Protein AF-0000000084313659 (afdb_homodimer)

Structure (mmCIF, N/CA/C/O backbone):
data_AF-0000000084313659-model_v1
#
loop_
_entity.id
_entity.type
_entity.pdbx_description
1 polymer Methyltransferase
#
loop_
_atom_site.group_PDB
_atom_site.id
_atom_site.type_symbol
_atom_site.label_atom_id
_atom_site.label_alt_id
_atom_site.label_comp_id
_atom_site.label_asym_id
_atom_site.label_entity_id
_atom_site.label_seq_id
_atom_site.pdbx_PDB_ins_code
_atom_site.Cartn_x
_atom_site.Cartn_y
_atom_site.Cartn_z
_atom_site.occupancy
_atom_site.B_iso_or_equiv
_atom_site.auth_seq_id
_atom_site.auth_comp_id
_atom_site.auth_asym_id
_atom_site.auth_atom_id
_atom_site.pdbx_PDB_model_num
ATOM 1 N N . MET A 1 1 ? -8.25 16.969 2.303 1 94.19 1 MET A N 1
ATOM 2 C CA . MET A 1 1 ? -7.969 15.688 2.945 1 94.19 1 MET A CA 1
ATOM 3 C C . MET A 1 1 ? -7.566 15.891 4.402 1 94.19 1 MET A C 1
ATOM 5 O O . MET A 1 1 ? -8.258 15.43 5.312 1 94.19 1 MET A O 1
ATOM 9 N N . VAL A 1 2 ? -6.602 16.672 4.664 1 96.38 2 VAL A N 1
ATOM 10 C CA . VAL A 1 2 ? -6.098 16.891 6.016 1 96.38 2 VAL A CA 1
ATOM 11 C C . VAL A 1 2 ? -7.156 17.594 6.859 1 96.38 2 VAL A C 1
ATOM 13 O O . VAL A 1 2 ? -7.379 17.234 8.016 1 96.38 2 VAL A O 1
ATOM 16 N N . THR A 1 3 ? -7.855 18.547 6.238 1 94.94 3 THR A N 1
ATOM 17 C CA . THR A 1 3 ? -8.914 19.266 6.938 1 94.94 3 THR A CA 1
ATOM 18 C C . THR A 1 3 ? -9.977 18.312 7.449 1 94.94 3 THR A C 1
ATOM 20 O O . THR A 1 3 ? -10.406 18.406 8.602 1 94.94 3 THR A O 1
ATOM 23 N N . ARG A 1 4 ? -10.422 17.391 6.609 1 93.88 4 ARG A N 1
ATOM 24 C CA . ARG A 1 4 ? -11.445 16.422 6.98 1 93.88 4 ARG A CA 1
ATOM 25 C C . ARG A 1 4 ? -10.969 15.523 8.117 1 93.88 4 ARG A C 1
ATOM 27 O O . ARG A 1 4 ? -11.711 15.25 9.062 1 93.88 4 ARG A O 1
ATOM 34 N N . GLN A 1 5 ? -9.75 15.07 7.992 1 95.38 5 GLN A N 1
ATOM 35 C CA . GLN A 1 5 ? -9.172 14.219 9.023 1 95.38 5 GLN A CA 1
ATOM 36 C C . GLN A 1 5 ? -9.047 14.961 10.352 1 95.38 5 GLN A C 1
ATOM 38 O O . GLN A 1 5 ? -9.359 14.406 11.406 1 95.38 5 GLN A O 1
ATOM 43 N N . LEU A 1 6 ? -8.602 16.219 10.234 1 94.44 6 LEU A N 1
ATOM 44 C CA . LEU A 1 6 ? -8.453 17.062 11.422 1 94.44 6 LEU A CA 1
ATOM 45 C C . LEU A 1 6 ? -9.789 17.281 12.109 1 94.44 6 LEU A C 1
ATOM 47 O O . LEU A 1 6 ? -9.883 17.203 13.336 1 94.44 6 LEU A O 1
ATOM 51 N N . ALA A 1 7 ? -10.836 17.5 11.391 1 92.25 7 ALA A N 1
ATOM 52 C CA . ALA A 1 7 ? -12.164 17.797 11.914 1 92.25 7 ALA A CA 1
ATOM 53 C C . ALA A 1 7 ? -12.68 16.641 12.773 1 92.25 7 ALA A C 1
ATOM 55 O O . ALA A 1 7 ? -13.398 16.859 13.75 1 92.25 7 ALA A O 1
ATOM 56 N N . GLU A 1 8 ? -12.305 15.43 12.43 1 92.56 8 GLU A N 1
ATOM 57 C CA . GLU A 1 8 ? -12.758 14.242 13.148 1 92.56 8 GLU A CA 1
ATOM 58 C C . GLU A 1 8 ? -12.086 14.141 14.516 1 92.56 8 GLU A C 1
ATOM 60 O O . GLU A 1 8 ? -12.523 13.367 15.375 1 92.56 8 GLU A O 1
ATOM 65 N N . ASN A 1 9 ? -11.047 14.953 14.727 1 93.06 9 ASN A N 1
ATOM 66 C CA . ASN A 1 9 ? -10.219 14.75 15.906 1 93.06 9 ASN A CA 1
ATOM 67 C C . ASN A 1 9 ? -10.148 16.016 16.766 1 93.06 9 ASN A C 1
ATOM 69 O O . ASN A 1 9 ? -9.43 16.047 17.766 1 93.06 9 ASN A O 1
ATOM 73 N N . LEU A 1 10 ? -10.812 17.047 16.375 1 90.56 10 LEU A N 1
ATOM 74 C CA . LEU A 1 10 ? -10.766 18.328 17.078 1 90.56 10 LEU A CA 1
ATOM 75 C C . LEU A 1 10 ? -11.945 18.484 18.031 1 90.56 10 LEU A C 1
ATOM 77 O O . LEU A 1 10 ? -12.992 17.859 17.828 1 90.56 10 LEU A O 1
ATOM 81 N N . PRO A 1 11 ? -11.719 19.312 18.969 1 82.62 11 PRO A N 1
ATOM 82 C CA . PRO A 1 11 ? -12.852 19.625 19.844 1 82.62 11 PRO A CA 1
ATOM 83 C C . PRO A 1 11 ? -13.992 20.328 19.125 1 82.62 11 PRO A C 1
ATOM 85 O O . PRO A 1 11 ? -13.773 20.984 18.109 1 82.62 11 PRO A O 1
ATOM 88 N N . ALA A 1 12 ? -15.195 20.188 19.688 1 80.75 12 ALA A N 1
ATOM 89 C CA . ALA A 1 12 ? -16.391 20.766 19.094 1 80.75 12 ALA A CA 1
ATOM 90 C C . ALA A 1 12 ? -16.5 22.266 19.391 1 80.75 12 ALA A C 1
ATOM 92 O O . ALA A 1 12 ? -17.188 23 18.703 1 80.75 12 ALA A O 1
ATOM 93 N N . THR A 1 13 ? -15.789 22.656 20.406 1 86.88 13 THR A N 1
ATOM 94 C CA . THR A 1 13 ? -15.891 24.047 20.844 1 86.88 13 THR A CA 1
ATOM 95 C C . THR A 1 13 ? -14.672 24.844 20.375 1 86.88 13 THR A C 1
ATOM 97 O O . THR A 1 13 ? -13.648 24.266 20.016 1 86.88 13 THR A O 1
ATOM 100 N N . ALA A 1 14 ? -14.852 26.125 20.406 1 92.12 14 ALA A N 1
ATOM 101 C CA . ALA A 1 14 ? -13.758 27.016 20.016 1 92.12 14 ALA A CA 1
ATOM 102 C C . ALA A 1 14 ? -12.539 26.812 20.906 1 92.12 14 ALA A C 1
ATOM 104 O O . ALA A 1 14 ? -12.664 26.656 22.125 1 92.12 14 ALA A O 1
ATOM 105 N N . CYS A 1 15 ? -11.414 26.719 20.25 1 95 15 CYS A N 1
ATOM 106 C CA . CYS A 1 15 ? -10.195 26.469 21 1 95 15 CYS A CA 1
ATOM 107 C C . CYS A 1 15 ? -9.039 27.312 20.453 1 95 15 CYS A C 1
ATOM 109 O O . CYS A 1 15 ? -9.211 28.047 19.484 1 95 15 CYS A O 1
ATOM 111 N N . HIS A 1 16 ? -7.906 27.312 21.234 1 97.81 16 HIS A N 1
ATOM 112 C CA . HIS A 1 16 ? -6.672 27.984 20.844 1 97.81 16 HIS A CA 1
ATOM 113 C C . HIS A 1 16 ? -5.793 27.078 20 1 97.81 16 HIS A C 1
ATOM 115 O O . HIS A 1 16 ? -5.363 26.016 20.469 1 97.81 16 HIS A O 1
ATOM 121 N N . VAL A 1 17 ? -5.543 27.531 18.75 1 98.31 17 VAL A N 1
ATOM 122 C CA . VAL A 1 17 ? -4.805 26.734 17.781 1 98.31 17 VAL A CA 1
ATOM 123 C C . VAL A 1 17 ? -3.479 27.406 17.453 1 98.31 17 VAL A C 1
ATOM 125 O O . VAL A 1 17 ? -3.436 28.625 17.219 1 98.31 17 VAL A O 1
ATOM 128 N N . LEU A 1 18 ? -2.465 26.656 17.516 1 98.81 18 LEU A N 1
ATOM 129 C CA . LEU A 1 18 ? -1.169 27.078 17 1 98.81 18 LEU A CA 1
ATOM 130 C C . LEU A 1 18 ? -0.82 26.344 15.719 1 98.81 18 LEU A C 1
ATOM 132 O O . LEU A 1 18 ? -0.772 25.109 15.711 1 98.81 18 LEU A O 1
ATOM 136 N N . ASP A 1 19 ? -0.621 27.016 14.633 1 98.88 19 ASP A N 1
ATOM 137 C CA . ASP A 1 19 ? -0.199 26.453 13.352 1 98.88 19 ASP A CA 1
ATOM 138 C C . ASP A 1 19 ? 1.265 26.781 13.062 1 98.88 19 ASP A C 1
ATOM 140 O O . ASP A 1 19 ? 1.583 27.891 12.625 1 98.88 19 ASP A O 1
ATOM 144 N N . VAL A 1 20 ? 2.117 25.812 13.305 1 98.81 20 VAL A N 1
ATOM 145 C CA . VAL A 1 20 ? 3.559 26 13.18 1 98.81 20 VAL A CA 1
ATOM 146 C C . VAL A 1 20 ? 3.994 25.703 11.742 1 98.81 20 VAL A C 1
ATOM 148 O O . VAL A 1 20 ? 3.795 24.594 11.25 1 98.81 20 VAL A O 1
ATOM 151 N N . GLY A 1 21 ? 4.734 26.625 11.172 1 98.5 21 GLY A N 1
ATOM 152 C CA . GLY A 1 21 ? 4.973 26.5 9.742 1 98.5 21 GLY A CA 1
ATOM 153 C C . GLY A 1 21 ? 3.705 26.562 8.914 1 98.5 21 GLY A C 1
ATOM 154 O O . GLY A 1 21 ? 3.449 25.672 8.086 1 98.5 21 GLY A O 1
ATOM 155 N N . SER A 1 22 ? 2.965 27.625 9.039 1 98.62 22 SER A N 1
ATOM 156 C CA . SER A 1 22 ? 1.594 27.703 8.547 1 98.62 22 SER A CA 1
ATOM 157 C C . SER A 1 22 ? 1.561 27.875 7.031 1 98.62 22 SER A C 1
ATOM 159 O O . SER A 1 22 ? 0.517 27.688 6.406 1 98.62 22 SER A O 1
ATOM 161 N N . GLY A 1 23 ? 2.701 28.297 6.418 1 97.44 23 GLY A N 1
ATOM 162 C CA . GLY A 1 23 ? 2.693 28.594 4.996 1 97.44 23 GLY A CA 1
ATOM 163 C C . GLY A 1 23 ? 1.648 29.625 4.617 1 97.44 23 GLY A C 1
ATOM 164 O O . GLY A 1 23 ? 1.527 30.672 5.266 1 97.44 23 GLY A O 1
ATOM 165 N N . GLN A 1 24 ? 0.962 29.359 3.545 1 96.44 24 GLN A N 1
ATOM 166 C CA . GLN A 1 24 ? -0.059 30.297 3.092 1 96.44 24 GLN A CA 1
ATOM 167 C C . GLN A 1 24 ? -1.321 30.188 3.943 1 96.44 24 GLN A C 1
ATOM 169 O O . GLN A 1 24 ? -2.32 30.844 3.666 1 96.44 24 GLN A O 1
ATOM 174 N N . GLY A 1 25 ? -1.332 29.359 4.895 1 97.94 25 GLY A N 1
ATOM 175 C CA . GLY A 1 25 ? -2.312 29.391 5.969 1 97.94 25 GLY A CA 1
ATOM 176 C C . GLY A 1 25 ? -3.564 28.594 5.648 1 97.94 25 GLY A C 1
ATOM 177 O O . GLY A 1 25 ? -4.656 28.922 6.121 1 97.94 25 GLY A O 1
ATOM 178 N N . THR A 1 26 ? -3.473 27.5 4.859 1 96.31 26 THR A N 1
ATOM 179 C CA . THR A 1 26 ? -4.637 26.703 4.465 1 96.31 26 THR A CA 1
ATOM 180 C C . THR A 1 26 ? -5.383 26.203 5.695 1 96.31 26 THR A C 1
ATOM 182 O O . THR A 1 26 ? -6.578 26.469 5.855 1 96.31 26 THR A O 1
ATOM 185 N N . GLN A 1 27 ? -4.715 25.578 6.574 1 97.69 27 GLN A N 1
ATOM 186 C CA . GLN A 1 27 ? -5.387 25.016 7.746 1 97.69 27 GLN A CA 1
ATOM 187 C C . GLN A 1 27 ? -5.703 26.109 8.766 1 97.69 27 GLN A C 1
ATOM 189 O O . GLN A 1 27 ? -6.762 26.094 9.398 1 97.69 27 GLN A O 1
ATOM 194 N N . ALA A 1 28 ? -4.781 27.078 8.914 1 98.44 28 ALA A N 1
ATOM 195 C CA . ALA A 1 28 ? -5.012 28.188 9.828 1 98.44 28 ALA A CA 1
ATOM 196 C C . ALA A 1 28 ? -6.316 28.906 9.508 1 98.44 28 ALA A C 1
ATOM 198 O O . ALA A 1 28 ? -7.148 29.125 10.391 1 98.44 28 ALA A O 1
ATOM 199 N N . LEU A 1 29 ? -6.539 29.219 8.25 1 98.38 29 LEU A N 1
ATOM 200 C CA . LEU A 1 29 ? -7.723 29.969 7.828 1 98.38 29 LEU A CA 1
ATOM 201 C C . LEU A 1 29 ? -8.984 29.125 7.98 1 98.38 29 LEU A C 1
ATOM 203 O O . LEU A 1 29 ? -10.031 29.625 8.383 1 98.38 29 LEU A O 1
ATOM 207 N N . ARG A 1 30 ? -8.859 27.875 7.695 1 96.69 30 ARG A N 1
ATOM 208 C CA . ARG A 1 30 ? -10.016 26.984 7.836 1 96.69 30 ARG A CA 1
ATOM 209 C C . ARG A 1 30 ? -10.414 26.844 9.305 1 96.69 30 ARG A C 1
ATOM 211 O O . ARG A 1 30 ? -11.609 26.844 9.625 1 96.69 30 ARG A O 1
ATOM 218 N N . MET A 1 31 ? -9.43 26.734 10.172 1 96.31 31 MET A N 1
ATOM 219 C CA . MET A 1 31 ? -9.711 26.656 11.602 1 96.31 31 MET A CA 1
ATOM 220 C C . MET A 1 31 ? -10.352 27.938 12.109 1 96.31 31 MET A C 1
ATOM 222 O O . MET A 1 31 ? -11.305 27.906 12.891 1 96.31 31 MET A O 1
ATOM 226 N N . ALA A 1 32 ? -9.844 29.031 11.648 1 97.69 32 ALA A N 1
ATOM 227 C CA . ALA A 1 32 ? -10.398 30.312 12.055 1 97.69 32 ALA A CA 1
ATOM 228 C C . ALA A 1 32 ? -11.844 30.469 11.578 1 97.69 32 ALA A C 1
ATOM 230 O O . ALA A 1 32 ? -12.688 30.984 12.297 1 97.69 32 ALA A O 1
ATOM 231 N N . ALA A 1 33 ? -12.102 30 10.391 1 95.69 33 ALA A N 1
ATOM 232 C CA . ALA A 1 33 ? -13.445 30.078 9.82 1 95.69 33 ALA A CA 1
ATOM 233 C C . ALA A 1 33 ? -14.438 29.25 10.633 1 95.69 33 ALA A C 1
ATOM 235 O O . ALA A 1 33 ? -15.641 29.516 10.617 1 95.69 33 ALA A O 1
ATOM 236 N N . ARG A 1 34 ? -13.922 28.297 11.352 1 93.75 34 ARG A N 1
ATOM 237 C CA . ARG A 1 34 ? -14.766 27.453 12.188 1 93.75 34 ARG A CA 1
ATOM 238 C C . ARG A 1 34 ? -14.938 28.062 13.578 1 93.75 34 ARG A C 1
ATOM 240 O O . ARG A 1 34 ? -15.547 27.438 14.453 1 93.75 34 ARG A O 1
ATOM 247 N N . GLY A 1 35 ? -14.305 29.188 13.805 1 94.62 35 GLY A N 1
ATOM 248 C CA . GLY A 1 35 ? -14.531 29.906 15.047 1 94.62 35 GLY A CA 1
ATOM 249 C C . GLY A 1 35 ? -13.398 29.75 16.047 1 94.62 35 GLY A C 1
ATOM 250 O O . GLY A 1 35 ? -13.477 30.266 17.156 1 94.62 35 GLY A O 1
ATOM 251 N N . HIS A 1 36 ? -12.32 29.094 15.688 1 97 36 HIS A N 1
ATOM 252 C CA . HIS A 1 36 ? -11.172 28.922 16.578 1 97 36 HIS A CA 1
ATOM 253 C C . HIS A 1 36 ? -10.297 30.172 16.609 1 97 36 HIS A C 1
ATOM 255 O O . HIS A 1 36 ? -10.344 30.984 15.68 1 97 36 HIS A O 1
ATOM 261 N N . GLN A 1 37 ? -9.633 30.375 17.719 1 98.12 37 GLN A N 1
ATOM 262 C CA . GLN A 1 37 ? -8.57 31.375 17.797 1 98.12 37 GLN A CA 1
ATOM 263 C C . GLN A 1 37 ? -7.242 30.797 17.328 1 98.12 37 GLN A C 1
ATOM 265 O O . GLN A 1 37 ? -6.719 29.859 17.922 1 98.12 37 GLN A O 1
ATOM 270 N N . VAL A 1 38 ? -6.688 31.422 16.25 1 98.69 38 VAL A N 1
ATOM 271 C CA . VAL A 1 38 ? -5.551 30.781 15.594 1 98.69 38 VAL A CA 1
ATOM 272 C C . VAL A 1 38 ? -4.324 31.688 15.68 1 98.69 38 VAL A C 1
ATOM 274 O O . VAL A 1 38 ? -4.418 32.906 15.422 1 98.69 38 VAL A O 1
ATOM 277 N N . THR A 1 39 ? -3.26 31.188 16.156 1 98.88 39 THR A N 1
ATOM 278 C CA . THR A 1 39 ? -1.935 31.766 15.969 1 98.88 39 THR A CA 1
ATOM 279 C C . THR A 1 39 ? -1.17 31.031 14.875 1 98.88 39 THR A C 1
ATOM 281 O O . THR A 1 39 ? -0.947 29.828 14.977 1 98.88 39 THR A O 1
ATOM 284 N N . ALA A 1 40 ? -0.798 31.734 13.836 1 98.88 40 ALA A N 1
ATOM 285 C CA . ALA A 1 40 ? -0.06 31.156 12.719 1 98.88 40 ALA A CA 1
ATOM 286 C C . ALA A 1 40 ? 1.388 31.641 12.703 1 98.88 40 ALA A C 1
ATOM 288 O O . ALA A 1 40 ? 1.646 32.844 12.688 1 98.88 40 ALA A O 1
ATOM 289 N N . LEU A 1 41 ? 2.271 30.703 12.719 1 98.81 41 LEU A N 1
ATOM 290 C CA . LEU A 1 41 ? 3.693 31.031 12.766 1 98.81 41 LEU A CA 1
ATOM 291 C C . LEU A 1 41 ? 4.414 30.516 11.531 1 98.81 41 LEU A C 1
ATOM 293 O O . LEU A 1 41 ? 4.266 29.344 11.156 1 98.81 41 LEU A O 1
ATOM 297 N N . ASP A 1 42 ? 5.168 31.359 10.867 1 98.69 42 ASP A N 1
ATOM 298 C CA . ASP A 1 42 ? 6.023 30.984 9.742 1 98.69 42 ASP A CA 1
ATOM 299 C C . ASP A 1 42 ? 7.246 31.891 9.656 1 98.69 42 ASP A C 1
ATOM 301 O O . ASP A 1 42 ? 7.191 33.062 10.062 1 98.69 42 ASP A O 1
ATOM 305 N N . ALA A 1 43 ? 8.266 31.344 9.109 1 98.25 43 ALA A N 1
ATOM 306 C CA . ALA A 1 43 ? 9.484 32.156 8.953 1 98.25 43 ALA A CA 1
ATOM 307 C C . ALA A 1 43 ? 9.375 33.094 7.77 1 98.25 43 ALA A C 1
ATOM 309 O O . ALA A 1 43 ? 10.062 34.125 7.715 1 98.25 43 ALA A O 1
ATOM 310 N N . SER A 1 44 ? 8.57 32.75 6.816 1 98.06 44 SER A N 1
ATOM 311 C CA . SER A 1 44 ? 8.469 33.531 5.574 1 98.06 44 SER A CA 1
ATOM 312 C C . SER A 1 44 ? 7.453 34.656 5.699 1 98.06 44 SER A C 1
ATOM 314 O O . SER A 1 44 ? 6.254 34.406 5.824 1 98.06 44 SER A O 1
ATOM 316 N N . ARG A 1 45 ? 7.922 35.875 5.539 1 98.12 45 ARG A N 1
ATOM 317 C CA . ARG A 1 45 ? 7.016 37.031 5.527 1 98.12 45 ARG A CA 1
ATOM 318 C C . ARG A 1 45 ? 6.078 36.969 4.328 1 98.12 45 ARG A C 1
ATOM 320 O O . ARG A 1 45 ? 4.895 37.312 4.441 1 98.12 45 ARG A O 1
ATOM 327 N N . GLU A 1 46 ? 6.625 36.531 3.252 1 98.31 46 GLU A N 1
ATOM 328 C CA . GLU A 1 46 ? 5.824 36.438 2.035 1 98.31 46 GLU A CA 1
ATOM 329 C C . GLU A 1 46 ? 4.629 35.5 2.236 1 98.31 46 GLU A C 1
ATOM 331 O O . GLU A 1 46 ? 3.508 35.812 1.848 1 98.31 46 GLU A O 1
ATOM 336 N N . LEU A 1 47 ? 4.855 34.344 2.82 1 98.25 47 LEU A N 1
ATOM 337 C CA . LEU A 1 47 ? 3.783 33.406 3.049 1 98.25 47 LEU A CA 1
ATOM 338 C C . LEU A 1 47 ? 2.781 33.938 4.066 1 98.25 47 LEU A C 1
ATOM 340 O O . LEU A 1 47 ? 1.569 33.781 3.889 1 98.25 47 LEU A O 1
ATOM 344 N N . LEU A 1 48 ? 3.273 34.594 5.082 1 98.69 48 LEU A N 1
ATOM 345 C CA . LEU A 1 48 ? 2.375 35.188 6.074 1 98.69 48 LEU A CA 1
ATOM 346 C C . LEU A 1 48 ? 1.515 36.25 5.449 1 98.69 48 LEU A C 1
ATOM 348 O O . LEU A 1 48 ? 0.345 36.406 5.809 1 98.69 48 LEU A O 1
ATOM 352 N N . ASP A 1 49 ? 2.104 37.031 4.496 1 98.69 49 ASP A N 1
ATOM 353 C CA . ASP A 1 49 ? 1.328 38.031 3.793 1 98.69 49 ASP A CA 1
ATOM 354 C C . ASP A 1 49 ? 0.165 37.406 3.027 1 98.69 49 ASP A C 1
ATOM 356 O O . ASP A 1 49 ? -0.948 37.938 3.035 1 98.69 49 ASP A O 1
ATOM 360 N N . LEU A 1 50 ? 0.465 36.344 2.361 1 98.44 50 LEU A N 1
ATOM 361 C CA . LEU A 1 50 ? -0.581 35.625 1.645 1 98.44 50 LEU A CA 1
ATOM 362 C C . LEU A 1 50 ? -1.659 35.125 2.605 1 98.44 50 LEU A C 1
ATOM 364 O O . LEU A 1 50 ? -2.852 35.25 2.314 1 98.44 50 LEU A O 1
ATOM 368 N N . LEU A 1 51 ? -1.233 34.562 3.711 1 98.62 51 LEU A N 1
ATOM 369 C CA . LEU A 1 51 ? -2.17 34.125 4.73 1 98.62 51 LEU A CA 1
ATOM 370 C C . LEU A 1 51 ? -3.045 35.281 5.223 1 98.62 51 LEU A C 1
ATOM 372 O O . LEU A 1 51 ? -4.27 35.125 5.289 1 98.62 51 LEU A O 1
ATOM 376 N N . GLU A 1 52 ? -2.477 36.375 5.543 1 98.69 52 GLU A N 1
ATOM 377 C CA . GLU A 1 52 ? -3.189 37.531 6.086 1 98.69 52 GLU A CA 1
ATOM 378 C C . GLU A 1 52 ? -4.203 38.094 5.082 1 98.69 52 GLU A C 1
ATOM 380 O O . GLU A 1 52 ? -5.273 38.562 5.469 1 98.69 52 GLU A O 1
ATOM 385 N N . ALA A 1 53 ? -3.848 37.969 3.82 1 98.5 53 ALA A N 1
ATOM 386 C CA . ALA A 1 53 ? -4.75 38.438 2.766 1 98.5 53 ALA A CA 1
ATOM 387 C C . ALA A 1 53 ? -6.016 37.562 2.723 1 98.5 53 ALA A C 1
ATOM 389 O O . ALA A 1 53 ? -7.039 38 2.182 1 98.5 53 ALA A O 1
ATOM 390 N N . GLY A 1 54 ? -5.945 36.406 3.26 1 98.38 54 GLY A N 1
ATOM 391 C CA . GLY A 1 54 ? -7.078 35.5 3.232 1 98.38 54 GLY A CA 1
ATOM 392 C C . GLY A 1 54 ? -7.969 35.594 4.457 1 98.38 54 GLY A C 1
ATOM 393 O O . GLY A 1 54 ? -9.016 34.969 4.531 1 98.38 54 GLY A O 1
ATOM 394 N N . ILE A 1 55 ? -7.586 36.469 5.395 1 98.5 55 ILE A N 1
ATOM 395 C CA . ILE A 1 55 ? -8.359 36.594 6.621 1 98.5 55 ILE A CA 1
ATOM 396 C C . ILE A 1 55 ? -9.648 37.375 6.328 1 98.5 55 ILE A C 1
ATOM 398 O O . ILE A 1 55 ? -9.609 38.469 5.75 1 98.5 55 ILE A O 1
ATOM 402 N N . GLN A 1 56 ? -10.703 36.812 6.707 1 98.19 56 GLN A N 1
ATOM 403 C CA . GLN A 1 56 ? -12.008 37.438 6.531 1 98.19 56 GLN A CA 1
ATOM 404 C C . GLN A 1 56 ? -12.516 38.031 7.84 1 98.19 56 GLN A C 1
ATOM 406 O O . GLN A 1 56 ? -12.031 37.688 8.914 1 98.19 56 GLN A O 1
ATOM 411 N N . PRO A 1 57 ? -13.539 38.906 7.707 1 97.5 57 PRO A N 1
ATOM 412 C CA . PRO A 1 57 ? -14.117 39.5 8.93 1 97.5 57 PRO A CA 1
ATOM 413 C C . PRO A 1 57 ? -14.664 38.406 9.875 1 97.5 57 PRO A C 1
ATOM 415 O O . PRO A 1 57 ? -15.297 37.469 9.422 1 97.5 57 PRO A O 1
ATOM 418 N N . GLY A 1 58 ? -14.344 38.594 11.078 1 97.31 58 GLY A N 1
ATOM 419 C CA . GLY A 1 58 ? -14.844 37.688 12.078 1 97.31 58 GLY A CA 1
ATOM 420 C C . GLY A 1 58 ? -13.836 36.594 12.461 1 97.31 58 GLY A C 1
ATOM 421 O O . GLY A 1 58 ? -13.953 35.969 13.523 1 97.31 58 GLY A O 1
ATOM 422 N N . MET A 1 59 ? -12.891 36.344 11.578 1 97.88 59 MET A N 1
ATOM 423 C CA . MET A 1 59 ? -11.852 35.375 11.875 1 97.88 59 MET A CA 1
ATOM 424 C C . MET A 1 59 ? -10.859 35.906 12.898 1 97.88 59 MET A C 1
ATOM 426 O O . MET A 1 59 ? -10.484 37.094 12.836 1 97.88 59 MET A O 1
ATOM 430 N N . ARG A 1 60 ? -10.516 35.125 13.844 1 98.19 60 ARG A N 1
ATOM 431 C CA . ARG A 1 60 ? -9.516 35.469 14.844 1 98.19 60 ARG A CA 1
ATOM 432 C C . ARG A 1 60 ? -8.18 34.812 14.539 1 98.19 60 ARG A C 1
ATOM 434 O O . ARG A 1 60 ? -7.934 33.656 14.945 1 98.19 60 ARG A O 1
ATOM 441 N N . VAL A 1 61 ? -7.32 35.5 13.867 1 98.69 61 VAL A N 1
ATOM 442 C CA . VAL A 1 61 ? -6.02 35 13.461 1 98.69 61 VAL A CA 1
ATOM 443 C C . VAL A 1 61 ? -4.922 36 13.828 1 98.69 61 VAL A C 1
ATOM 445 O O . VAL A 1 61 ? -5.039 37.188 13.539 1 98.69 61 VAL A O 1
ATOM 448 N N . ARG A 1 62 ? -3.971 35.531 14.5 1 98.44 62 ARG A N 1
ATOM 449 C CA . ARG A 1 62 ? -2.729 36.25 14.75 1 98.44 62 ARG A CA 1
ATOM 450 C C . ARG A 1 62 ? -1.56 35.625 14.016 1 98.44 62 ARG A C 1
ATOM 452 O O . ARG A 1 62 ? -1.395 34.406 14.062 1 98.44 62 ARG A O 1
ATOM 459 N N . THR A 1 63 ? -0.762 36.438 13.297 1 98.69 63 THR A N 1
ATOM 460 C CA . THR A 1 63 ? 0.406 35.906 12.609 1 98.69 63 THR A CA 1
ATOM 461 C C . THR A 1 63 ? 1.689 36.281 13.352 1 98.69 63 THR A C 1
ATOM 463 O O . THR A 1 63 ? 1.794 37.375 13.898 1 98.69 63 THR A O 1
ATOM 466 N N . VAL A 1 64 ? 2.602 35.375 13.375 1 98.75 64 VAL A N 1
ATOM 467 C CA . VAL A 1 64 ? 3.91 35.562 13.984 1 98.75 64 VAL A CA 1
ATOM 468 C C . VAL A 1 64 ? 5.008 35.125 13.023 1 98.75 64 VAL A C 1
ATOM 470 O O . VAL A 1 64 ? 5.016 34 12.562 1 98.75 64 VAL A O 1
ATOM 473 N N . GLN A 1 65 ? 5.914 36.031 12.672 1 98.75 65 GLN A N 1
ATOM 474 C CA . GLN A 1 65 ? 7.059 35.656 11.844 1 98.75 65 GLN A CA 1
ATOM 475 C C . GLN A 1 65 ? 8.219 35.188 12.703 1 98.75 65 GLN A C 1
ATOM 477 O O . GLN A 1 65 ? 8.844 35.969 13.414 1 98.75 65 GLN A O 1
ATOM 482 N N . ALA A 1 66 ? 8.523 33.938 12.633 1 98.56 66 ALA A N 1
ATOM 483 C CA . ALA A 1 66 ? 9.625 33.344 13.398 1 98.56 66 ALA A CA 1
ATOM 484 C C . ALA A 1 66 ? 9.953 31.938 12.898 1 98.56 66 ALA A C 1
ATOM 486 O O . ALA A 1 66 ? 9.156 31.328 12.18 1 98.56 66 ALA A O 1
ATOM 487 N N . GLN A 1 67 ? 11.188 31.484 13.234 1 97.81 67 GLN A N 1
ATOM 488 C CA . GLN A 1 67 ? 11.547 30.094 13.016 1 97.81 67 GLN A CA 1
ATOM 489 C C . GLN A 1 67 ? 10.82 29.172 13.992 1 97.81 67 GLN A C 1
ATOM 491 O O . GLN A 1 67 ? 10.648 29.516 15.164 1 97.81 67 GLN A O 1
ATOM 496 N N . ALA A 1 68 ? 10.422 28.016 13.547 1 97.56 68 ALA A N 1
ATOM 497 C CA . ALA A 1 68 ? 9.664 27.062 14.336 1 97.56 68 ALA A CA 1
ATOM 498 C C . ALA A 1 68 ? 10.422 26.656 15.594 1 97.56 68 ALA A C 1
ATOM 500 O O . ALA A 1 68 ? 9.82 26.359 16.625 1 97.56 68 ALA A O 1
ATOM 501 N N . GLU A 1 69 ? 11.695 26.688 15.57 1 95.44 69 GLU A N 1
ATOM 502 C CA . GLU A 1 69 ? 12.539 26.281 16.688 1 95.44 69 GLU A CA 1
ATOM 503 C C . GLU A 1 69 ? 12.414 27.25 17.859 1 95.44 69 GLU A C 1
ATOM 505 O O . GLU A 1 69 ? 12.828 26.953 18.969 1 95.44 69 GLU A O 1
ATOM 510 N N . ARG A 1 70 ? 11.844 28.406 17.656 1 97 70 ARG A N 1
ATOM 511 C CA . ARG A 1 70 ? 11.805 29.453 18.672 1 97 70 ARG A CA 1
ATOM 512 C C . ARG A 1 70 ? 10.5 29.406 19.469 1 97 70 ARG A C 1
ATOM 514 O O . ARG A 1 70 ? 10.164 30.344 20.172 1 97 70 ARG A O 1
ATOM 521 N N . LEU A 1 71 ? 9.758 28.406 19.328 1 97.81 71 LEU A N 1
ATOM 522 C CA . LEU A 1 71 ? 8.445 28.281 19.969 1 97.81 71 LEU A CA 1
ATOM 523 C C . LEU A 1 71 ? 8.547 28.578 21.469 1 97.81 71 LEU A C 1
ATOM 525 O O . LEU A 1 71 ? 7.754 29.359 22 1 97.81 71 LEU A O 1
ATOM 529 N N . GLY A 1 72 ? 9.508 28.031 22.125 1 95.94 72 GLY A N 1
ATOM 530 C CA . GLY A 1 72 ? 9.648 28.172 23.562 1 95.94 72 GLY A CA 1
ATOM 531 C C . GLY A 1 72 ? 9.93 29.594 24 1 95.94 72 GLY A C 1
ATOM 532 O O . GLY A 1 72 ? 9.641 29.969 25.141 1 95.94 72 GLY A O 1
ATOM 533 N N . GLU A 1 73 ? 10.461 30.375 23.141 1 97.12 73 GLU A N 1
ATOM 534 C CA . GLU A 1 73 ? 10.75 31.781 23.422 1 97.12 73 GLU A CA 1
ATOM 535 C C . GLU A 1 73 ? 9.523 32.656 23.172 1 97.12 73 GLU A C 1
ATOM 537 O O . GLU A 1 73 ? 9.406 33.75 23.75 1 97.12 73 GLU A O 1
ATOM 542 N N . LEU A 1 74 ? 8.68 32.156 22.359 1 97.62 74 LEU A N 1
ATOM 543 C CA . LEU A 1 74 ? 7.621 33.031 21.828 1 97.62 74 LEU A CA 1
ATOM 544 C C . LEU A 1 74 ? 6.328 32.844 22.625 1 97.62 74 LEU A C 1
ATOM 546 O O . LEU A 1 74 ? 5.496 33.75 22.688 1 97.62 74 LEU A O 1
ATOM 550 N N . PHE A 1 75 ? 6.156 31.625 23.156 1 97.88 75 PHE A N 1
ATOM 551 C CA . PHE A 1 75 ? 4.875 31.328 23.781 1 97.88 75 PHE A CA 1
ATOM 552 C C . PHE A 1 75 ? 5.074 30.656 25.141 1 97.88 75 PHE A C 1
ATOM 554 O O . PHE A 1 75 ? 6.094 30 25.375 1 97.88 75 PHE A O 1
ATOM 561 N N . GLU A 1 76 ? 4.07 30.797 25.984 1 96.44 76 GLU A N 1
ATOM 562 C CA . GLU A 1 76 ? 4.051 30.047 27.234 1 96.44 76 GLU A CA 1
ATOM 563 C C . GLU A 1 76 ? 3.775 28.578 27.016 1 96.44 76 GLU A C 1
ATOM 565 O O . GLU A 1 76 ? 2.955 28.219 26.156 1 96.44 76 GLU A O 1
ATOM 570 N N . PRO A 1 77 ? 4.43 27.719 27.828 1 96.94 77 PRO A N 1
ATOM 571 C CA . PRO A 1 77 ? 4.141 26.281 27.703 1 96.94 77 PRO A CA 1
ATOM 572 C C . PRO A 1 77 ? 2.67 25.953 27.969 1 96.94 77 PRO A C 1
ATOM 574 O O . PRO A 1 77 ? 2.035 26.578 28.812 1 96.94 77 PRO A O 1
ATOM 577 N N . GLY A 1 78 ? 2.148 25.016 27.281 1 96.94 78 GLY A N 1
ATOM 578 C CA . GLY A 1 78 ? 0.807 24.516 27.516 1 96.94 78 GLY A CA 1
ATOM 579 C C . GLY A 1 78 ? -0.281 25.5 27.141 1 96.94 78 GLY A C 1
ATOM 580 O O . GLY A 1 78 ? -1.354 25.516 27.734 1 96.94 78 GLY A O 1
ATOM 581 N N . GLY A 1 79 ? -0.013 26.297 26.203 1 96.5 79 GLY A N 1
ATOM 582 C CA . GLY A 1 79 ? -0.915 27.391 25.922 1 96.5 79 GLY A CA 1
ATOM 583 C C . GLY A 1 79 ? -1.901 27.094 24.812 1 96.5 79 GLY A C 1
ATOM 584 O O . GLY A 1 79 ? -2.789 27.906 24.531 1 96.5 79 GLY A O 1
ATOM 585 N N . PHE A 1 80 ? -1.811 26 24.188 1 98 80 PHE A N 1
ATOM 586 C CA . PHE A 1 80 ? -2.621 25.766 23 1 98 80 PHE A CA 1
ATOM 587 C C . PHE A 1 80 ? -3.361 24.438 23.109 1 98 80 PHE A C 1
ATOM 589 O O . PHE A 1 80 ? -2.785 23.438 23.516 1 98 80 PHE A O 1
ATOM 596 N N . ASP A 1 81 ? -4.637 24.406 22.719 1 97.56 81 ASP A N 1
ATOM 597 C CA . ASP A 1 81 ? -5.469 23.203 22.703 1 97.56 81 ASP A CA 1
ATOM 598 C C . ASP A 1 81 ? -5.125 22.312 21.516 1 97.56 81 ASP A C 1
ATOM 600 O O . ASP A 1 81 ? -5.281 21.094 21.578 1 97.56 81 ASP A O 1
ATOM 604 N N . VAL A 1 82 ? -4.746 22.969 20.438 1 98.06 82 VAL A N 1
ATOM 605 C CA . VAL A 1 82 ? -4.383 22.266 19.203 1 98.06 82 VAL A CA 1
ATOM 606 C C . VAL A 1 82 ? -3.102 22.875 18.625 1 98.06 82 VAL A C 1
ATOM 608 O O . VAL A 1 82 ? -2.979 24.094 18.516 1 98.06 82 VAL A O 1
ATOM 611 N N . VAL A 1 83 ? -2.203 22.031 18.312 1 98.62 83 VAL A N 1
ATOM 612 C CA . VAL A 1 83 ? -0.984 22.422 17.625 1 98.62 83 VAL A CA 1
ATOM 613 C C . VAL A 1 83 ? -0.879 21.688 16.297 1 98.62 83 VAL A C 1
ATOM 615 O O . VAL A 1 83 ? -1.011 20.469 16.234 1 98.62 83 VAL A O 1
ATOM 618 N N . LEU A 1 84 ? -0.754 22.438 15.227 1 98.69 84 LEU A N 1
ATOM 619 C CA . LEU A 1 84 ? -0.559 21.891 13.883 1 98.69 84 LEU A CA 1
ATOM 620 C C . LEU A 1 84 ? 0.89 22.062 13.438 1 98.69 84 LEU A C 1
ATOM 622 O O . LEU A 1 84 ? 1.508 23.094 13.695 1 98.69 84 LEU A O 1
ATOM 626 N N . CYS A 1 85 ? 1.431 21.125 12.844 1 98.81 85 CYS A N 1
ATOM 627 C CA . CYS A 1 85 ? 2.73 21.156 12.18 1 98.81 85 CYS A CA 1
ATOM 628 C C . CYS A 1 85 ? 2.719 20.297 10.93 1 98.81 85 CYS A C 1
ATOM 630 O O . CYS A 1 85 ? 3.014 19.094 10.984 1 98.81 85 CYS A O 1
ATOM 632 N N . HIS A 1 86 ? 2.4 20.891 9.859 1 98.44 86 HIS A N 1
ATOM 633 C CA . HIS A 1 86 ? 2.139 20.172 8.617 1 98.44 86 HIS A CA 1
ATOM 634 C C . HIS A 1 86 ? 3.172 20.516 7.551 1 98.44 86 HIS A C 1
ATOM 636 O O . HIS A 1 86 ? 3.229 21.656 7.082 1 98.44 86 HIS A O 1
ATOM 642 N N . GLY A 1 87 ? 3.924 19.516 7.145 1 96.62 87 GLY A N 1
ATOM 643 C CA . GLY A 1 87 ? 4.895 19.719 6.082 1 96.62 87 GLY A CA 1
ATOM 644 C C . GLY A 1 87 ? 6.07 20.578 6.504 1 96.62 87 GLY A C 1
ATOM 645 O O . GLY A 1 87 ? 6.586 21.359 5.711 1 96.62 87 GLY A O 1
ATOM 646 N N . VAL A 1 88 ? 6.488 20.484 7.727 1 96.81 88 VAL A N 1
ATOM 647 C CA . VAL A 1 88 ? 7.531 21.328 8.289 1 96.81 88 VAL A CA 1
ATOM 648 C C . VAL A 1 88 ? 8.68 20.469 8.805 1 96.81 88 VAL A C 1
ATOM 650 O O . VAL A 1 88 ? 9.852 20.75 8.516 1 96.81 88 VAL A O 1
ATOM 653 N N . LEU A 1 89 ? 8.352 19.406 9.5 1 96.56 89 LEU A N 1
ATOM 654 C CA . LEU A 1 89 ? 9.312 18.547 10.18 1 96.56 89 LEU A CA 1
ATOM 655 C C . LEU A 1 89 ? 10.375 18.047 9.203 1 96.56 89 LEU A C 1
ATOM 657 O O . LEU A 1 89 ? 11.531 17.859 9.578 1 96.56 89 LEU A O 1
ATOM 661 N N . MET A 1 90 ? 10.031 17.875 7.953 1 95.25 90 MET A N 1
ATOM 662 C CA . MET A 1 90 ? 10.852 17.25 6.918 1 95.25 90 MET A CA 1
ATOM 663 C C . MET A 1 90 ? 12.07 18.109 6.594 1 95.25 90 MET A C 1
ATOM 665 O O . MET A 1 90 ? 13.016 17.625 5.969 1 95.25 90 MET A O 1
ATOM 669 N N . TYR A 1 91 ? 12.117 19.297 7.055 1 94.69 91 TYR A N 1
ATOM 670 C CA . TYR A 1 91 ? 13.219 20.188 6.727 1 94.69 91 TYR A CA 1
ATOM 671 C C . TYR A 1 91 ? 14.227 20.25 7.867 1 94.69 91 TYR A C 1
ATOM 673 O O . TYR A 1 91 ? 15.195 21.016 7.801 1 94.69 91 TYR A O 1
ATOM 681 N N . PHE A 1 92 ? 14.039 19.453 8.852 1 94.31 92 PHE A N 1
ATOM 682 C CA . PHE A 1 92 ? 14.961 19.391 9.984 1 94.31 92 PHE A CA 1
ATOM 683 C C . PHE A 1 92 ? 15.742 18.094 9.969 1 94.31 92 PHE A C 1
ATOM 685 O O . PHE A 1 92 ? 15.156 17 9.969 1 94.31 92 PHE A O 1
ATOM 692 N N . ASP A 1 93 ? 17.031 18.203 10 1 92.38 93 ASP A N 1
ATOM 693 C CA . ASP A 1 93 ? 17.875 17 10.031 1 92.38 93 ASP A CA 1
ATOM 694 C C . ASP A 1 93 ? 17.562 16.141 11.258 1 92.38 93 ASP A C 1
ATOM 696 O O . ASP A 1 93 ? 17.406 14.93 11.156 1 92.38 93 ASP A O 1
ATOM 700 N N . ASP A 1 94 ? 17.594 16.75 12.312 1 95.31 94 ASP A N 1
ATOM 701 C CA . ASP A 1 94 ? 17.109 16.141 13.555 1 95.31 94 ASP A CA 1
ATOM 702 C C . ASP A 1 94 ? 15.781 16.766 13.984 1 95.31 94 ASP A C 1
ATOM 704 O O . ASP A 1 94 ? 15.734 17.922 14.398 1 95.31 94 ASP A O 1
ATOM 708 N N . PRO A 1 95 ? 14.727 15.922 13.938 1 96.31 95 PRO A N 1
ATOM 709 C CA . PRO A 1 95 ? 13.398 16.484 14.227 1 96.31 95 PRO A CA 1
ATOM 710 C C . PRO A 1 95 ? 13.133 16.625 15.727 1 96.31 95 PRO A C 1
ATOM 712 O O . PRO A 1 95 ? 12.172 17.281 16.125 1 96.31 95 PRO A O 1
ATOM 715 N N . ASP A 1 96 ? 13.93 16.109 16.609 1 97.69 96 ASP A N 1
ATOM 716 C CA . ASP A 1 96 ? 13.602 15.945 18.031 1 97.69 96 ASP A CA 1
ATOM 717 C C . ASP A 1 96 ? 13.445 17.297 18.719 1 97.69 96 ASP A C 1
ATOM 719 O O . ASP A 1 96 ? 12.492 17.5 19.469 1 97.69 96 ASP A O 1
ATOM 723 N N . PRO A 1 97 ? 14.352 18.281 18.469 1 97.56 97 PRO A N 1
ATOM 724 C CA . PRO A 1 97 ? 14.156 19.562 19.141 1 97.56 97 PRO A CA 1
ATOM 725 C C . PRO A 1 97 ? 12.812 20.203 18.781 1 97.56 97 PRO A C 1
ATOM 727 O O . PRO A 1 97 ? 12.156 20.781 19.656 1 97.56 97 PRO A O 1
ATOM 730 N N . LEU A 1 98 ? 12.422 20.172 17.578 1 98.19 98 LEU A N 1
ATOM 731 C CA . LEU A 1 98 ? 11.133 20.734 17.203 1 98.19 98 LEU A CA 1
ATOM 732 C C . LEU A 1 98 ? 9.992 19.938 17.844 1 98.19 98 LEU A C 1
ATOM 734 O O . LEU A 1 98 ? 9.031 20.531 18.344 1 98.19 98 LEU A O 1
ATOM 738 N N . LEU A 1 99 ? 10.078 18.625 17.812 1 98.5 99 LEU A N 1
ATOM 739 C CA . LEU A 1 99 ? 9.062 17.797 18.453 1 98.5 99 LEU A CA 1
ATOM 740 C C . LEU A 1 99 ? 8.906 18.172 19.922 1 98.5 99 LEU A C 1
ATOM 742 O O . LEU A 1 99 ? 7.785 18.266 20.422 1 98.5 99 LEU A O 1
ATOM 746 N N . ALA A 1 100 ? 10.023 18.391 20.578 1 98.12 100 ALA A N 1
ATOM 747 C CA . ALA A 1 100 ? 10 18.812 21.969 1 98.12 100 ALA A CA 1
ATOM 748 C C . ALA A 1 100 ? 9.273 20.141 22.125 1 98.12 100 ALA A C 1
ATOM 750 O O . ALA A 1 100 ? 8.469 20.312 23.047 1 98.12 100 ALA A O 1
ATOM 751 N N . GLY A 1 101 ? 9.625 21.062 21.297 1 98.38 101 GLY A N 1
ATOM 752 C CA . GLY A 1 101 ? 8.961 22.359 21.312 1 98.38 101 GLY A CA 1
ATOM 753 C C . GLY A 1 101 ? 7.457 22.266 21.109 1 98.38 101 GLY A C 1
ATOM 754 O O . GLY A 1 101 ? 6.688 22.906 21.828 1 98.38 101 GLY A O 1
ATOM 755 N N . LEU A 1 102 ? 7.047 21.484 20.125 1 98.75 102 LEU A N 1
ATOM 756 C CA . LEU A 1 102 ? 5.629 21.281 19.844 1 98.75 102 LEU A CA 1
ATOM 757 C C . LEU A 1 102 ? 4.914 20.688 21.047 1 98.75 102 LEU A C 1
ATOM 759 O O . LEU A 1 102 ? 3.838 21.156 21.438 1 98.75 102 LEU A O 1
ATOM 763 N N . ALA A 1 103 ? 5.512 19.688 21.625 1 98.25 103 ALA A N 1
ATOM 764 C CA . ALA A 1 103 ? 4.941 19.047 22.812 1 98.25 103 ALA A CA 1
ATOM 765 C C . ALA A 1 103 ? 4.766 20.062 23.953 1 98.25 103 ALA A C 1
ATOM 767 O O . ALA A 1 103 ? 3.75 20.047 24.641 1 98.25 103 ALA A O 1
ATOM 768 N N . GLY A 1 104 ? 5.703 20.891 24.094 1 97.88 104 GLY A N 1
ATOM 769 C CA . GLY A 1 104 ? 5.684 21.875 25.156 1 97.88 104 GLY A CA 1
ATOM 770 C C . GLY A 1 104 ? 4.586 22.906 24.984 1 97.88 104 GLY A C 1
ATOM 771 O O . GLY A 1 104 ? 4.195 23.562 25.953 1 97.88 104 GLY A O 1
ATOM 772 N N . MET A 1 105 ? 4.09 23.062 23.797 1 98.31 105 MET A N 1
ATOM 773 C CA . MET A 1 105 ? 3.07 24.078 23.531 1 98.31 105 MET A CA 1
ATOM 774 C C . MET A 1 105 ? 1.681 23.547 23.875 1 98.31 105 MET A C 1
ATOM 776 O O . MET A 1 105 ? 0.734 24.328 24 1 98.31 105 MET A O 1
ATOM 780 N N . LEU A 1 106 ? 1.535 22.266 23.953 1 97.69 106 LEU A N 1
ATOM 781 C CA . LEU A 1 106 ? 0.224 21.641 24.094 1 97.69 106 LEU A CA 1
ATOM 782 C C . LEU A 1 106 ? -0.314 21.812 25.516 1 97.69 106 LEU A C 1
ATOM 784 O O . LEU A 1 106 ? 0.401 21.562 26.484 1 97.69 106 LEU A O 1
ATOM 788 N N . ALA A 1 107 ? -1.538 22.234 25.641 1 95.81 107 ALA A N 1
ATOM 789 C CA . ALA A 1 107 ? -2.271 22.188 26.906 1 95.81 107 ALA A CA 1
ATOM 790 C C . ALA A 1 107 ? -2.543 20.734 27.328 1 95.81 107 ALA A C 1
ATOM 792 O O . ALA A 1 107 ? -2.473 19.828 26.5 1 95.81 107 ALA A O 1
ATOM 793 N N . PRO A 1 108 ? -2.863 20.641 28.672 1 93.12 108 PRO A N 1
ATOM 794 C CA . PRO A 1 108 ? -3.33 19.312 29.062 1 93.12 108 PRO A CA 1
ATOM 795 C C . PRO A 1 108 ? -4.512 18.828 28.219 1 93.12 108 PRO A C 1
ATOM 797 O O . PRO A 1 108 ? -5.469 19.578 28.016 1 93.12 108 PRO A O 1
ATOM 800 N N . GLY A 1 109 ? -4.418 17.734 27.688 1 92.62 109 GLY A N 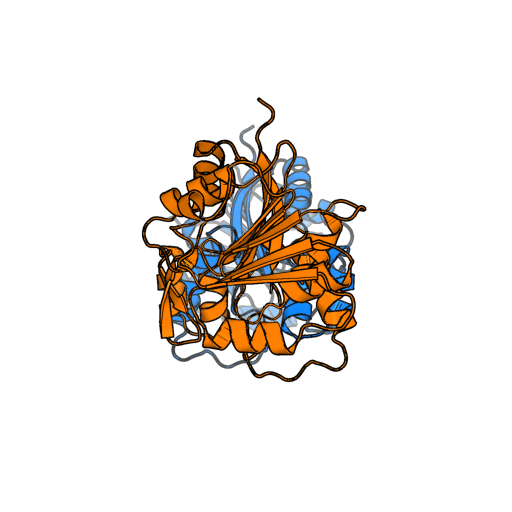1
ATOM 801 C CA . GLY A 1 109 ? -5.484 17.188 26.859 1 92.62 109 GLY A CA 1
ATOM 802 C C . GLY A 1 109 ? -5.473 17.688 25.438 1 92.62 109 GLY A C 1
ATOM 803 O O . GLY A 1 109 ? -6.387 17.406 24.672 1 92.62 109 GLY A O 1
ATOM 804 N N . GLY A 1 110 ? -4.477 18.469 25.141 1 96.38 110 GLY A N 1
ATOM 805 C CA . GLY A 1 110 ? -4.395 19.062 23.812 1 96.38 110 GLY A CA 1
ATOM 806 C C . GLY A 1 110 ? -4.082 18.031 22.734 1 96.38 110 GLY A C 1
ATOM 807 O O . GLY A 1 110 ? -3.838 16.859 23.031 1 96.38 110 GLY A O 1
ATOM 808 N N . VAL A 1 111 ? -4.176 18.469 21.438 1 97.5 111 VAL A N 1
ATOM 809 C CA . VAL A 1 111 ? -3.975 17.594 20.281 1 97.5 111 VAL A CA 1
ATOM 810 C C . VAL A 1 111 ? -2.861 18.156 19.406 1 97.5 111 VAL A C 1
ATOM 812 O O . VAL A 1 111 ? -2.842 19.359 19.094 1 97.5 111 VAL A O 1
ATOM 815 N N . LEU A 1 112 ? -1.914 17.328 19.078 1 98.5 112 LEU A N 1
ATOM 816 C CA . LEU A 1 112 ? -0.922 17.656 18.062 1 98.5 112 LEU A CA 1
ATOM 817 C C . LEU A 1 112 ? -1.26 16.969 16.734 1 98.5 112 LEU A C 1
ATOM 819 O O . LEU A 1 112 ? -1.436 15.75 16.688 1 98.5 112 LEU A O 1
ATOM 823 N N . SER A 1 113 ? -1.436 17.734 15.711 1 98.62 113 SER A N 1
ATOM 824 C CA . SER A 1 113 ? -1.598 17.25 14.344 1 98.62 113 SER A CA 1
ATOM 825 C C . SER A 1 113 ? -0.299 17.375 13.555 1 98.62 113 SER A C 1
ATOM 827 O O . SER A 1 113 ? 0.143 18.484 13.258 1 98.62 113 SER A O 1
ATOM 829 N N . LEU A 1 114 ? 0.249 16.25 13.188 1 98.69 114 LEU A N 1
ATOM 830 C CA . LEU A 1 114 ? 1.525 16.219 12.484 1 98.69 114 LEU A CA 1
ATOM 831 C C . LEU A 1 114 ? 1.362 15.602 11.094 1 98.69 114 LEU A C 1
ATOM 833 O O . LEU A 1 114 ? 0.776 14.531 10.945 1 98.69 114 LEU A O 1
ATOM 837 N N . LEU A 1 115 ? 1.756 16.281 10.062 1 98.69 115 LEU A N 1
ATOM 838 C CA . LEU A 1 115 ? 1.748 15.797 8.688 1 98.69 115 LEU A CA 1
ATOM 839 C C . LEU A 1 115 ? 3.164 15.727 8.133 1 98.69 115 LEU A C 1
ATOM 841 O O . LEU A 1 115 ? 3.852 16.75 8.039 1 98.69 115 LEU A O 1
ATOM 845 N N . VAL A 1 116 ? 3.602 14.531 7.73 1 98.5 116 VAL A N 1
ATOM 846 C CA . VAL A 1 116 ? 4.973 14.336 7.273 1 98.5 116 VAL A CA 1
ATOM 847 C C . VAL A 1 116 ? 4.973 13.547 5.965 1 98.5 116 VAL A C 1
ATOM 849 O O . VAL A 1 116 ? 3.961 12.953 5.59 1 98.5 116 VAL A O 1
ATOM 852 N N . ARG A 1 117 ? 6.145 13.648 5.258 1 98.19 117 ARG A N 1
ATOM 853 C CA . ARG A 1 117 ? 6.336 12.727 4.141 1 98.19 117 ARG A CA 1
ATOM 854 C C . ARG A 1 117 ? 6.465 11.289 4.629 1 98.19 117 ARG A C 1
ATOM 856 O O . ARG A 1 117 ? 7.207 11.016 5.574 1 98.19 117 ARG A O 1
ATOM 863 N N . ASN A 1 118 ? 5.777 10.414 3.98 1 98.56 118 ASN A N 1
ATOM 864 C CA . ASN A 1 118 ? 5.734 9.016 4.379 1 98.56 118 ASN A CA 1
ATOM 865 C C . ASN A 1 118 ? 6.977 8.258 3.914 1 98.56 118 ASN A C 1
ATOM 867 O O . ASN A 1 118 ? 7.109 7.945 2.73 1 98.56 118 ASN A O 1
ATOM 871 N N . GLY A 1 119 ? 7.816 7.902 4.832 1 98.31 119 GLY A N 1
ATOM 872 C CA . GLY A 1 119 ? 9.047 7.195 4.512 1 98.31 119 GLY A CA 1
ATOM 873 C C . GLY A 1 119 ? 8.82 5.734 4.168 1 98.31 119 GLY A C 1
ATOM 874 O O . GLY A 1 119 ? 9.625 5.129 3.457 1 98.31 119 GLY A O 1
ATOM 875 N N . ASP A 1 120 ? 7.754 5.141 4.684 1 98.25 120 ASP A N 1
ATOM 876 C CA . ASP A 1 120 ? 7.457 3.736 4.43 1 98.25 120 ASP A CA 1
ATOM 877 C C . ASP A 1 120 ? 6.977 3.527 2.996 1 98.25 120 ASP A C 1
ATOM 879 O O . ASP A 1 120 ? 7.086 2.428 2.451 1 98.25 120 ASP A O 1
ATOM 883 N N . GLY A 1 121 ? 6.434 4.578 2.35 1 98 121 GLY A N 1
ATOM 884 C CA . GLY A 1 121 ? 5.871 4.477 1.012 1 98 121 GLY A CA 1
ATOM 885 C C . GLY A 1 121 ? 6.641 5.277 -0.02 1 98 121 GLY A C 1
ATOM 886 O O . GLY A 1 121 ? 6.098 5.645 -1.063 1 98 121 GLY A O 1
ATOM 887 N N . LEU A 1 122 ? 7.965 5.594 0.208 1 97.94 122 LEU A N 1
ATOM 888 C CA . LEU A 1 122 ? 8.727 6.531 -0.608 1 97.94 122 LEU A CA 1
ATOM 889 C C . LEU A 1 122 ? 8.922 5.988 -2.02 1 97.94 122 LEU A C 1
ATOM 891 O O . LEU A 1 122 ? 9.055 6.762 -2.973 1 97.94 122 LEU A O 1
ATOM 895 N N . ALA A 1 123 ? 8.875 4.688 -2.213 1 98.44 123 ALA A N 1
ATOM 896 C CA . ALA A 1 123 ? 9.156 4.078 -3.512 1 98.44 123 ALA A CA 1
ATOM 897 C C . ALA A 1 123 ? 7.926 4.109 -4.406 1 98.44 123 ALA A C 1
ATOM 899 O O . ALA A 1 123 ? 8.023 3.875 -5.617 1 98.44 123 ALA A O 1
ATOM 900 N N . MET A 1 124 ? 6.758 4.418 -3.826 1 98.31 124 MET A N 1
ATOM 901 C CA . MET A 1 124 ? 5.512 4.324 -4.582 1 98.31 124 MET A CA 1
ATOM 902 C C . MET A 1 124 ? 5.516 5.297 -5.758 1 98.31 124 MET A C 1
ATOM 904 O O . MET A 1 124 ? 5.289 4.898 -6.902 1 98.31 124 MET A O 1
ATOM 908 N N . ARG A 1 125 ? 5.824 6.566 -5.508 1 96.75 125 ARG A N 1
ATOM 909 C CA . ARG A 1 125 ? 5.711 7.582 -6.551 1 96.75 125 ARG A CA 1
ATOM 910 C C . ARG A 1 125 ? 6.672 7.293 -7.699 1 96.75 125 ARG A C 1
ATOM 912 O O . ARG A 1 125 ? 6.254 7.184 -8.852 1 96.75 125 ARG A O 1
ATOM 919 N N . PRO A 1 126 ? 8.016 7.172 -7.402 1 96.81 126 PRO A N 1
ATOM 920 C CA . PRO A 1 126 ? 8.891 6.859 -8.531 1 96.81 126 PRO A CA 1
ATOM 921 C C . PRO A 1 126 ? 8.547 5.531 -9.203 1 96.81 126 PRO A C 1
ATOM 923 O O . PRO A 1 126 ? 8.656 5.406 -10.43 1 96.81 126 PRO A O 1
ATOM 926 N N . GLY A 1 127 ? 8.109 4.504 -8.492 1 97.75 127 GLY A N 1
ATOM 927 C CA . GLY A 1 127 ? 7.691 3.24 -9.078 1 97.75 127 GLY A CA 1
ATOM 928 C C . GLY A 1 127 ? 6.527 3.387 -10.039 1 97.75 127 GLY A C 1
ATOM 929 O O . GLY A 1 127 ? 6.555 2.842 -11.148 1 97.75 127 GLY A O 1
ATOM 930 N N . LEU A 1 128 ? 5.508 4.137 -9.633 1 97.44 128 LEU A N 1
ATOM 931 C CA . LEU A 1 128 ? 4.324 4.344 -10.461 1 97.44 128 LEU A CA 1
ATOM 932 C C . LEU A 1 128 ? 4.656 5.203 -11.672 1 97.44 128 LEU A C 1
ATOM 934 O O . LEU A 1 128 ? 3.939 5.168 -12.68 1 97.44 128 LEU A O 1
ATOM 938 N N . GLN A 1 129 ? 5.746 5.977 -11.562 1 95.56 129 GLN A N 1
ATOM 939 C CA . GLN A 1 129 ? 6.18 6.828 -12.664 1 95.56 129 GLN A CA 1
ATOM 940 C C . GLN A 1 129 ? 7.117 6.074 -13.602 1 95.56 129 GLN A C 1
ATOM 942 O O . GLN A 1 129 ? 7.547 6.621 -14.625 1 95.56 129 GLN A O 1
ATOM 947 N N . GLY A 1 130 ? 7.484 4.84 -13.258 1 95.38 130 GLY A N 1
ATOM 948 C CA . GLY A 1 130 ? 8.391 4.059 -14.086 1 95.38 130 GLY A CA 1
ATOM 949 C C . GLY A 1 130 ? 9.852 4.402 -13.859 1 95.38 130 GLY A C 1
ATOM 950 O O . GLY A 1 130 ? 10.719 4.008 -14.641 1 95.38 130 GLY A O 1
ATOM 951 N N . ASP A 1 131 ? 10.133 5.297 -12.914 1 95.75 131 ASP A N 1
ATOM 952 C CA . ASP A 1 131 ? 11.508 5.574 -12.492 1 95.75 131 ASP A CA 1
ATOM 953 C C . ASP A 1 131 ? 12.047 4.461 -11.602 1 95.75 131 ASP A C 1
ATOM 955 O O . ASP A 1 131 ? 12.109 4.613 -10.383 1 95.75 131 ASP A O 1
ATOM 959 N N . TRP A 1 132 ? 12.508 3.373 -12.18 1 97.44 132 TRP A N 1
ATOM 960 C CA . TRP A 1 132 ? 12.875 2.16 -11.453 1 97.44 132 TRP A CA 1
ATOM 961 C C . TRP A 1 132 ? 14.102 2.396 -10.578 1 97.44 132 TRP A C 1
ATOM 963 O O . TRP A 1 132 ? 14.164 1.915 -9.445 1 97.44 132 TRP A O 1
ATOM 973 N N . ALA A 1 133 ? 15.023 3.102 -11.102 1 96.19 133 ALA A N 1
ATOM 974 C CA . ALA A 1 133 ? 16.203 3.418 -10.297 1 96.19 133 ALA A CA 1
ATOM 975 C C . ALA A 1 133 ? 15.812 4.211 -9.047 1 96.19 133 ALA A C 1
ATOM 977 O O . ALA A 1 133 ? 16.297 3.934 -7.949 1 96.19 133 ALA A O 1
ATOM 978 N N . GLY A 1 134 ? 14.953 5.266 -9.234 1 96.25 134 GLY A N 1
ATOM 979 C CA . GLY A 1 134 ? 14.469 6.043 -8.102 1 96.25 134 GLY A CA 1
ATOM 980 C C . GLY A 1 134 ? 13.695 5.215 -7.094 1 96.25 134 GLY A C 1
ATOM 981 O O . GLY A 1 134 ? 13.859 5.395 -5.883 1 96.25 134 GLY A O 1
ATOM 982 N N . ALA A 1 135 ? 12.859 4.293 -7.598 1 97.94 135 ALA A N 1
ATOM 983 C CA . ALA A 1 135 ? 12.102 3.416 -6.715 1 97.94 135 ALA A CA 1
ATOM 984 C C . ALA A 1 135 ? 13.031 2.533 -5.887 1 97.94 135 ALA A C 1
ATOM 986 O O . ALA A 1 135 ? 12.891 2.447 -4.664 1 97.94 135 ALA A O 1
ATOM 987 N N . LEU A 1 136 ? 13.992 1.862 -6.527 1 98.06 136 LEU A N 1
ATOM 988 C CA . LEU A 1 136 ? 14.914 0.964 -5.844 1 98.06 136 LEU A CA 1
ATOM 989 C C . LEU A 1 136 ? 15.711 1.71 -4.777 1 98.06 136 LEU A C 1
ATOM 991 O O . LEU A 1 136 ? 15.93 1.185 -3.684 1 98.06 136 LEU A O 1
ATOM 995 N N . ALA A 1 137 ? 16.078 2.934 -5.082 1 96.69 137 ALA A N 1
ATOM 996 C CA . ALA A 1 137 ? 16.812 3.746 -4.113 1 96.69 137 ALA A CA 1
ATOM 997 C C . ALA A 1 137 ? 15.922 4.121 -2.932 1 96.69 137 ALA A C 1
ATOM 999 O O . ALA A 1 137 ? 16.391 4.156 -1.788 1 96.69 137 ALA A O 1
ATOM 1000 N N . ALA A 1 138 ? 14.727 4.34 -3.125 1 97.12 138 ALA A N 1
ATOM 1001 C CA . ALA A 1 138 ? 13.797 4.898 -2.141 1 97.12 138 ALA A CA 1
ATOM 1002 C C . ALA A 1 138 ? 13.438 3.863 -1.079 1 97.12 138 ALA A C 1
ATOM 1004 O O . ALA A 1 138 ? 13.07 4.219 0.042 1 97.12 138 ALA A O 1
ATOM 1005 N N . PHE A 1 139 ? 13.562 2.553 -1.328 1 97.62 139 PHE A N 1
ATOM 1006 C CA . PHE A 1 139 ? 13.195 1.515 -0.375 1 97.62 139 PHE A CA 1
ATOM 1007 C C . PHE A 1 139 ? 14.008 1.642 0.908 1 97.62 139 PHE A C 1
ATOM 1009 O O . PHE A 1 139 ? 13.508 1.346 1.997 1 97.62 139 PHE A O 1
ATOM 1016 N N . ASP A 1 140 ? 15.148 2.035 0.729 1 94.25 140 ASP A N 1
ATOM 1017 C CA . ASP A 1 140 ? 16.062 1.979 1.866 1 94.25 140 ASP A CA 1
ATOM 1018 C C . ASP A 1 140 ? 16.484 3.381 2.305 1 94.25 140 ASP A C 1
ATOM 1020 O O . ASP A 1 140 ? 17.422 3.537 3.084 1 94.25 140 ASP A O 1
ATOM 1024 N N . GLU A 1 141 ? 15.836 4.422 1.763 1 93.44 141 GLU A N 1
ATOM 1025 C CA . GLU A 1 141 ? 16.188 5.805 2.076 1 93.44 141 GLU A CA 1
ATOM 1026 C C . GLU A 1 141 ? 15.023 6.523 2.758 1 93.44 141 GLU A C 1
ATOM 1028 O O . GLU A 1 141 ? 13.875 6.086 2.672 1 93.44 141 GLU A O 1
ATOM 1033 N N . THR A 1 142 ? 15.484 7.523 3.543 1 94 142 THR A N 1
ATOM 1034 C CA . THR A 1 142 ? 14.469 8.414 4.09 1 94 142 THR A CA 1
ATOM 1035 C C . THR A 1 142 ? 14.688 9.844 3.605 1 94 142 THR A C 1
ATOM 1037 O O . THR A 1 142 ? 13.859 10.727 3.861 1 94 142 THR A O 1
ATOM 1040 N N . ARG A 1 143 ? 15.734 10.078 2.936 1 94.25 143 ARG A N 1
ATOM 1041 C CA . ARG A 1 143 ? 15.93 11.367 2.281 1 94.25 143 ARG A CA 1
ATOM 1042 C C . ARG A 1 143 ? 15.438 11.328 0.838 1 94.25 143 ARG A C 1
ATOM 1044 O O . ARG A 1 143 ? 15.531 10.297 0.172 1 94.25 143 ARG A O 1
ATOM 1051 N N . TYR A 1 144 ? 14.906 12.438 0.447 1 92.38 144 TYR A N 1
ATOM 1052 C CA . TYR A 1 144 ? 14.383 12.531 -0.912 1 92.38 144 TYR A CA 1
ATOM 1053 C C . TYR A 1 144 ? 14.422 13.977 -1.404 1 92.38 144 TYR A C 1
ATOM 1055 O O . TYR A 1 144 ? 14.586 14.906 -0.61 1 92.38 144 TYR A O 1
ATOM 1063 N N . ARG A 1 145 ? 14.43 14.055 -2.709 1 88.38 145 ARG A N 1
ATOM 1064 C CA . ARG A 1 145 ? 14.234 15.367 -3.311 1 88.38 145 ARG A CA 1
ATOM 1065 C C . ARG A 1 145 ? 12.75 15.656 -3.531 1 88.38 145 ARG A C 1
ATOM 1067 O O . ARG A 1 145 ? 12.062 14.906 -4.234 1 88.38 145 ARG A O 1
ATOM 1074 N N . ASN A 1 146 ? 12.312 16.703 -2.914 1 85.81 146 ASN A N 1
ATOM 1075 C CA . ASN A 1 146 ? 10.883 16.969 -3.02 1 85.81 146 ASN A CA 1
ATOM 1076 C C . ASN A 1 146 ? 10.539 17.656 -4.336 1 85.81 146 ASN A C 1
ATOM 1078 O O . ASN A 1 146 ? 11.398 17.828 -5.199 1 85.81 146 ASN A O 1
ATOM 1082 N N . ARG A 1 147 ? 9.312 17.922 -4.562 1 77.19 147 ARG A N 1
ATOM 1083 C CA . ARG A 1 147 ? 8.773 18.344 -5.852 1 77.19 147 ARG A CA 1
ATOM 1084 C C . ARG A 1 147 ? 9.297 19.734 -6.227 1 77.19 147 ARG A C 1
ATOM 1086 O O . ARG A 1 147 ? 9.273 20.109 -7.398 1 77.19 147 ARG A O 1
ATOM 1093 N N . ILE A 1 148 ? 9.82 20.469 -5.223 1 75.19 148 ILE A N 1
ATOM 1094 C CA . ILE A 1 148 ? 10.352 21.797 -5.523 1 75.19 148 ILE A CA 1
ATOM 1095 C C . ILE A 1 148 ? 11.883 21.75 -5.559 1 75.19 148 ILE A C 1
ATOM 1097 O O . ILE A 1 148 ? 12.539 22.781 -5.57 1 75.19 148 ILE A O 1
ATOM 1101 N N . GLY A 1 149 ? 12.492 20.562 -5.461 1 83.12 149 GLY A N 1
ATOM 1102 C CA . GLY A 1 149 ? 13.906 20.359 -5.703 1 83.12 149 GLY A CA 1
ATOM 1103 C C . GLY A 1 149 ? 14.75 20.469 -4.445 1 83.12 149 GLY A C 1
ATOM 1104 O O . GLY A 1 149 ? 15.977 20.594 -4.52 1 83.12 149 GLY A O 1
ATOM 1105 N N . VAL A 1 150 ? 14.109 20.5 -3.322 1 88.25 150 VAL A N 1
ATOM 1106 C CA . VAL A 1 150 ? 14.836 20.609 -2.059 1 88.25 150 VAL A CA 1
ATOM 1107 C C . VAL A 1 150 ? 14.938 19.234 -1.411 1 88.25 150 VAL A C 1
ATOM 1109 O O . VAL A 1 150 ? 13.984 18.453 -1.443 1 88.25 150 VAL A O 1
ATOM 1112 N N . THR A 1 151 ? 16.094 18.984 -0.87 1 91.94 151 THR A N 1
ATOM 1113 C CA . THR A 1 151 ? 16.266 17.75 -0.128 1 91.94 151 THR A CA 1
ATOM 1114 C C . THR A 1 151 ? 15.523 17.797 1.204 1 91.94 151 THR A C 1
ATOM 1116 O O . THR A 1 151 ? 15.617 18.797 1.93 1 91.94 151 THR A O 1
ATOM 1119 N N . ALA A 1 152 ? 14.75 16.828 1.504 1 95.38 152 ALA A N 1
ATOM 1120 C CA . ALA A 1 152 ? 13.961 16.734 2.732 1 95.38 152 ALA A CA 1
ATOM 1121 C C . ALA A 1 152 ? 14 15.328 3.303 1 95.38 152 ALA A C 1
ATOM 1123 O O . ALA A 1 152 ? 14.578 14.422 2.695 1 95.38 152 ALA A O 1
ATOM 1124 N N . ARG A 1 153 ? 13.539 15.227 4.438 1 96.12 153 ARG A N 1
ATOM 1125 C CA . ARG A 1 153 ? 13.492 13.93 5.102 1 96.12 153 ARG A CA 1
ATOM 1126 C C . ARG A 1 153 ? 12.062 13.398 5.156 1 96.12 153 ARG A C 1
ATOM 1128 O O . ARG A 1 153 ? 11.117 14.164 5.344 1 96.12 153 ARG A O 1
ATOM 1135 N N . ALA A 1 154 ? 11.906 12.125 5.008 1 97.62 154 ALA A N 1
ATOM 1136 C CA . ALA A 1 154 ? 10.664 11.414 5.266 1 97.62 154 ALA A CA 1
ATOM 1137 C C . ALA A 1 154 ? 10.719 10.68 6.602 1 97.62 154 ALA A C 1
ATOM 1139 O O . ALA A 1 154 ? 11.789 10.492 7.172 1 97.62 154 ALA A O 1
ATOM 1140 N N . ASP A 1 155 ? 9.594 10.445 7.082 1 98 155 ASP A N 1
ATOM 1141 C CA . ASP A 1 155 ? 9.531 9.773 8.375 1 98 155 ASP A CA 1
ATOM 1142 C C . ASP A 1 155 ? 8.812 8.43 8.258 1 98 155 ASP A C 1
ATOM 1144 O O . ASP A 1 155 ? 7.734 8.344 7.676 1 98 155 ASP A O 1
ATOM 1148 N N . ARG A 1 156 ? 9.453 7.41 8.812 1 98.06 156 ARG A N 1
ATOM 1149 C CA . ARG A 1 156 ? 8.766 6.133 8.953 1 98.06 156 ARG A CA 1
ATOM 1150 C C . ARG A 1 156 ? 7.887 6.121 10.203 1 98.06 156 ARG A C 1
ATOM 1152 O O . ARG A 1 156 ? 8.297 6.613 11.258 1 98.06 156 ARG A O 1
ATOM 1159 N N . LEU A 1 157 ? 6.73 5.637 10.086 1 98.5 157 LEU A N 1
ATOM 1160 C CA . LEU A 1 157 ? 5.703 5.727 11.117 1 98.5 157 LEU A CA 1
ATOM 1161 C C . LEU A 1 157 ? 6.215 5.172 12.445 1 98.5 157 LEU A C 1
ATOM 1163 O O . LEU A 1 157 ? 6.066 5.816 13.484 1 98.5 157 LEU A O 1
ATOM 1167 N N . GLY A 1 158 ? 6.797 3.98 12.375 1 98.38 158 GLY A N 1
ATOM 1168 C CA . GLY A 1 158 ? 7.297 3.367 13.594 1 98.38 158 GLY A CA 1
ATOM 1169 C C . GLY A 1 158 ? 8.32 4.223 14.32 1 98.38 158 GLY A C 1
ATOM 1170 O O . GLY A 1 158 ? 8.227 4.422 15.531 1 98.38 158 GLY A O 1
ATOM 1171 N N . GLU A 1 159 ? 9.289 4.715 13.594 1 97.88 159 GLU A N 1
ATOM 1172 C CA . GLU A 1 159 ? 10.344 5.543 14.172 1 97.88 159 GLU A CA 1
ATOM 1173 C C . GLU A 1 159 ? 9.773 6.852 14.719 1 97.88 159 GLU A C 1
ATOM 1175 O O . GLU A 1 159 ? 10.133 7.277 15.812 1 97.88 159 GLU A O 1
ATOM 1180 N N . LEU A 1 160 ? 8.938 7.512 13.969 1 98.44 160 LEU A N 1
ATOM 1181 C CA . LEU A 1 160 ? 8.336 8.773 14.398 1 98.44 160 LEU A CA 1
ATOM 1182 C C . LEU A 1 160 ? 7.5 8.578 15.656 1 98.44 160 LEU A C 1
ATOM 1184 O O . LEU A 1 160 ? 7.527 9.406 16.562 1 98.44 160 LEU A O 1
ATOM 1188 N N . THR A 1 161 ? 6.758 7.484 15.711 1 98.75 161 THR A N 1
ATOM 1189 C CA . THR A 1 161 ? 5.953 7.148 16.875 1 98.75 161 THR A CA 1
ATOM 1190 C C . THR A 1 161 ? 6.84 7 18.109 1 98.75 161 THR A C 1
ATOM 1192 O O . THR A 1 161 ? 6.512 7.52 19.188 1 98.75 161 THR A O 1
ATOM 1195 N N . ARG A 1 162 ? 7.922 6.328 17.922 1 98.56 162 ARG A N 1
ATOM 1196 C CA . ARG A 1 162 ? 8.859 6.16 19.031 1 98.56 162 ARG A CA 1
ATOM 1197 C C . ARG A 1 162 ? 9.414 7.508 19.484 1 98.56 162 ARG A C 1
ATOM 1199 O O . ARG A 1 162 ? 9.539 7.766 20.688 1 98.56 162 ARG A O 1
ATOM 1206 N N . ARG A 1 163 ? 9.805 8.328 18.562 1 98.38 163 ARG A N 1
ATOM 1207 C CA . ARG A 1 163 ? 10.336 9.648 18.891 1 98.38 163 ARG A CA 1
ATOM 1208 C C . ARG A 1 163 ? 9.297 10.477 19.641 1 98.38 163 ARG A C 1
ATOM 1210 O O . ARG A 1 163 ? 9.625 11.141 20.625 1 98.38 163 ARG A O 1
ATOM 1217 N N . LEU A 1 164 ? 8.062 10.477 19.141 1 98.62 164 LEU A N 1
ATOM 1218 C CA . LEU A 1 164 ? 6.977 11.195 19.812 1 98.62 164 LEU A CA 1
ATOM 1219 C C . LEU A 1 164 ? 6.789 10.711 21.234 1 98.62 164 LEU A C 1
ATOM 1221 O O . LEU A 1 164 ? 6.609 11.516 22.156 1 98.62 164 LEU A O 1
ATOM 1225 N N . ALA A 1 165 ? 6.844 9.391 21.422 1 98.44 165 ALA A N 1
ATOM 1226 C CA . ALA A 1 165 ? 6.727 8.812 22.75 1 98.44 165 ALA A CA 1
ATOM 1227 C C . ALA A 1 165 ? 7.82 9.336 23.688 1 98.44 165 ALA A C 1
ATOM 1229 O O . ALA A 1 165 ? 7.578 9.578 24.859 1 98.44 165 ALA A O 1
ATOM 1230 N N . GLY A 1 166 ? 9 9.5 23.141 1 98.19 166 GLY A N 1
ATOM 1231 C CA . GLY A 1 166 ? 10.117 10.047 23.891 1 98.19 166 GLY A CA 1
ATOM 1232 C C . GLY A 1 166 ? 9.875 11.453 24.391 1 98.19 166 GLY A C 1
ATOM 1233 O O . GLY A 1 166 ? 10.539 11.922 25.312 1 98.19 166 GLY A O 1
ATOM 1234 N N . HIS A 1 167 ? 8.922 12.117 23.812 1 97.75 167 HIS A N 1
ATOM 1235 C CA . HIS A 1 167 ? 8.57 13.477 24.219 1 97.75 167 HIS A CA 1
ATOM 1236 C C . HIS A 1 167 ? 7.215 13.508 24.906 1 97.75 167 HIS A C 1
ATOM 1238 O O . HIS A 1 167 ? 6.57 14.562 24.969 1 97.75 167 HIS A O 1
ATOM 1244 N N . GLY A 1 168 ? 6.754 12.359 25.344 1 97.56 168 GLY A N 1
ATOM 1245 C CA . GLY A 1 168 ? 5.543 12.273 26.141 1 97.56 168 GLY A CA 1
ATOM 1246 C C . GLY A 1 168 ? 4.273 12.32 25.312 1 97.56 168 GLY A C 1
ATOM 1247 O O . GLY A 1 168 ? 3.203 12.656 25.828 1 97.56 168 GLY A O 1
ATOM 1248 N N . LEU A 1 169 ? 4.371 12.055 24.062 1 98.31 169 LEU A N 1
ATOM 1249 C CA . LEU A 1 169 ? 3.203 12.07 23.188 1 98.31 169 LEU A CA 1
ATOM 1250 C C . LEU A 1 169 ? 2.852 10.656 22.719 1 98.31 169 LEU A C 1
ATOM 1252 O O . LEU A 1 169 ? 3.742 9.844 22.469 1 98.31 169 LEU A O 1
ATOM 1256 N N . GLU A 1 170 ? 1.606 10.398 22.625 1 98.06 170 GLU A N 1
ATOM 1257 C CA . GLU A 1 170 ? 1.101 9.141 22.078 1 98.06 170 GLU A CA 1
ATOM 1258 C C . GLU A 1 170 ? 0.328 9.359 20.781 1 98.06 170 GLU A C 1
ATOM 1260 O O . GLU A 1 170 ? -0.447 10.312 20.672 1 98.06 170 GLU A O 1
ATOM 1265 N N . VAL A 1 171 ? 0.621 8.492 19.891 1 98.31 171 VAL A N 1
ATOM 1266 C CA . VAL A 1 171 ? -0.139 8.547 18.641 1 98.31 171 VAL A CA 1
ATOM 1267 C C . VAL A 1 171 ? -1.481 7.844 18.828 1 98.31 171 VAL A C 1
ATOM 1269 O O . VAL A 1 171 ? -1.53 6.625 19.016 1 98.31 171 VAL A O 1
ATOM 1272 N N . GLY A 1 172 ? -2.516 8.555 18.781 1 97.12 172 GLY A N 1
ATOM 1273 C CA . GLY A 1 172 ? -3.842 7.977 18.922 1 97.12 172 GLY A CA 1
ATOM 1274 C C . GLY A 1 172 ? -4.41 7.453 17.609 1 97.12 172 GLY A C 1
ATOM 1275 O O . GLY A 1 172 ? -5.082 6.418 17.594 1 97.12 172 GLY A O 1
ATOM 1276 N N . ARG A 1 173 ? -4.254 8.234 16.594 1 97.69 173 ARG A N 1
ATOM 1277 C CA . ARG A 1 173 ? -4.711 7.895 15.25 1 97.69 173 ARG A CA 1
ATOM 1278 C C . ARG A 1 173 ? -3.717 8.375 14.195 1 97.69 173 ARG A C 1
ATOM 1280 O O . ARG A 1 173 ? -2.947 9.305 14.438 1 97.69 173 ARG A O 1
ATOM 1287 N N . TRP A 1 174 ? -3.699 7.719 13.141 1 98.69 174 TRP A N 1
ATOM 1288 C CA . TRP A 1 174 ? -2.943 8.219 11.992 1 98.69 174 TRP A CA 1
ATOM 1289 C C . TRP A 1 174 ? -3.666 7.906 10.688 1 98.69 174 TRP A C 1
ATOM 1291 O O . TRP A 1 174 ? -4.527 7.023 10.641 1 98.69 174 TRP A O 1
ATOM 1301 N N . TYR A 1 175 ? -3.418 8.688 9.695 1 98.81 175 TYR A N 1
ATOM 1302 C CA . TYR A 1 175 ? -4.051 8.617 8.383 1 98.81 175 TYR A CA 1
ATOM 1303 C C . TYR A 1 175 ? -3.012 8.695 7.27 1 98.81 175 TYR A C 1
ATOM 1305 O O . TYR A 1 175 ? -1.911 9.211 7.477 1 98.81 175 TYR A O 1
ATOM 1313 N N . GLY A 1 176 ? -3.373 8.078 6.145 1 98.81 176 GLY A N 1
ATOM 1314 C CA . GLY A 1 176 ? -2.66 8.375 4.914 1 98.81 176 GLY A CA 1
ATOM 1315 C C . GLY A 1 176 ? -3.252 9.539 4.148 1 98.81 176 GLY A C 1
ATOM 1316 O O . GLY A 1 176 ? -4.465 9.758 4.18 1 98.81 176 GLY A O 1
ATOM 1317 N N . VAL A 1 177 ? -2.438 10.305 3.473 1 98.56 177 VAL A N 1
ATOM 1318 C CA . VAL A 1 177 ? -2.869 11.422 2.637 1 98.56 177 VAL A CA 1
ATOM 1319 C C . VAL A 1 177 ? -2.307 11.258 1.226 1 98.56 177 VAL A C 1
ATOM 1321 O O . VAL A 1 177 ? -1.103 11.055 1.051 1 98.56 177 VAL A O 1
ATOM 1324 N N . ARG A 1 178 ? -3.211 11.359 0.213 1 97.75 178 ARG A N 1
ATOM 1325 C CA . ARG A 1 178 ? -2.871 11.227 -1.2 1 97.75 178 ARG A CA 1
ATOM 1326 C C . ARG A 1 178 ? -2.41 9.805 -1.521 1 97.75 178 ARG A C 1
ATOM 1328 O O . ARG A 1 178 ? -1.288 9.602 -1.987 1 97.75 178 ARG A O 1
ATOM 1335 N N . VAL A 1 179 ? -3.303 8.875 -1.368 1 98.62 179 VAL A N 1
ATOM 1336 C CA . VAL A 1 179 ? -3.072 7.484 -1.73 1 98.62 179 VAL A CA 1
ATOM 1337 C C . VAL A 1 179 ? -3.152 7.324 -3.246 1 98.62 179 VAL A C 1
ATOM 1339 O O . VAL A 1 179 ? -2.26 6.738 -3.863 1 98.62 179 VAL A O 1
ATOM 1342 N N . PHE A 1 180 ? -4.16 7.914 -3.844 1 97.94 180 PHE A N 1
ATOM 1343 C CA . PHE A 1 180 ? -4.453 7.715 -5.258 1 97.94 180 PHE A CA 1
ATOM 1344 C C . PHE A 1 180 ? -3.961 8.898 -6.086 1 97.94 180 PHE A C 1
ATOM 1346 O O . PHE A 1 180 ? -3.666 8.75 -7.273 1 97.94 180 PHE A O 1
ATOM 1353 N N . SER A 1 181 ? -3.799 10.062 -5.504 1 95.75 181 SER A N 1
ATOM 1354 C CA . SER A 1 181 ? -3.695 11.297 -6.273 1 95.75 181 SER A CA 1
ATOM 1355 C C . SER A 1 181 ? -2.283 11.867 -6.211 1 95.75 181 SER A C 1
ATOM 1357 O O . SER A 1 181 ? -2.051 13.008 -6.621 1 95.75 181 SER A O 1
ATOM 1359 N N . ASP A 1 182 ? -1.37 11.102 -5.738 1 94.75 182 ASP A N 1
ATOM 1360 C CA . ASP A 1 182 ? -0.02 11.617 -5.527 1 94.75 182 ASP A CA 1
ATOM 1361 C C . ASP A 1 182 ? 0.643 11.984 -6.852 1 94.75 182 ASP A C 1
ATOM 1363 O O . ASP A 1 182 ? 1.559 12.805 -6.887 1 94.75 182 ASP A O 1
ATOM 1367 N N . LEU A 1 183 ? 0.192 11.383 -7.934 1 92.62 183 LEU A N 1
ATOM 1368 C CA . LEU A 1 183 ? 0.854 11.609 -9.211 1 92.62 183 LEU A CA 1
ATOM 1369 C C . LEU A 1 183 ? 0.337 12.875 -9.883 1 92.62 183 LEU A C 1
ATOM 1371 O O . LEU A 1 183 ? 0.91 13.344 -10.867 1 92.62 183 LEU A O 1
ATOM 1375 N N . ALA A 1 184 ? -0.735 13.406 -9.344 1 89.94 184 ALA A N 1
ATOM 1376 C CA . ALA A 1 184 ? -1.283 14.633 -9.922 1 89.94 184 ALA A CA 1
ATOM 1377 C C . ALA A 1 184 ? -0.277 15.773 -9.844 1 89.94 184 ALA A C 1
ATOM 1379 O O . ALA A 1 184 ? 0.36 15.977 -8.805 1 89.94 184 ALA A O 1
ATOM 1380 N N . PRO A 1 185 ? -0.172 16.484 -10.875 1 85.75 185 PRO A N 1
ATOM 1381 C CA . PRO A 1 185 ? 0.71 17.656 -10.82 1 85.75 185 PRO A CA 1
ATOM 1382 C C . PRO A 1 185 ? 0.245 18.688 -9.805 1 85.75 185 PRO A C 1
ATOM 1384 O O . PRO A 1 185 ? -0.954 18.797 -9.531 1 85.75 185 PRO A O 1
ATOM 1387 N N . ARG A 1 186 ? 1.169 19.406 -9.242 1 79 186 ARG A N 1
ATOM 1388 C CA . ARG A 1 186 ? 0.887 20.422 -8.234 1 79 186 ARG A CA 1
ATOM 1389 C C . ARG A 1 186 ? -0.088 21.469 -8.766 1 79 186 ARG A C 1
ATOM 1391 O O . ARG A 1 186 ? -0.921 21.984 -8.023 1 79 186 ARG A O 1
ATOM 1398 N N . ASP A 1 187 ? 0.014 21.656 -10.055 1 81.56 187 ASP A N 1
ATOM 1399 C CA . ASP A 1 187 ? -0.792 22.719 -10.641 1 81.56 187 ASP A CA 1
ATOM 1400 C C . ASP A 1 187 ? -2.02 22.156 -11.352 1 81.56 187 ASP A C 1
ATOM 1402 O O . ASP A 1 187 ? -2.645 22.828 -12.164 1 81.56 187 ASP A O 1
ATOM 1406 N N . ALA A 1 188 ? -2.295 20.906 -11.07 1 83.81 188 ALA A N 1
ATOM 1407 C CA . ALA A 1 188 ? -3.48 20.312 -11.68 1 83.81 188 ALA A CA 1
ATOM 1408 C C . ALA A 1 188 ? -4.742 21.062 -11.273 1 83.81 188 ALA A C 1
ATOM 1410 O O . ALA A 1 188 ? -4.891 21.453 -10.117 1 83.81 188 ALA A O 1
ATOM 1411 N N . PRO A 1 189 ? -5.59 21.25 -12.227 1 85.19 189 PRO A N 1
ATOM 1412 C CA . PRO A 1 189 ? -6.859 21.859 -11.844 1 85.19 189 PRO A CA 1
ATOM 1413 C C . PRO A 1 189 ? -7.676 21 -10.883 1 85.19 189 PRO A C 1
ATOM 1415 O O . PRO A 1 189 ? -7.484 19.781 -10.82 1 85.19 189 PRO A O 1
ATOM 1418 N N . ILE A 1 190 ? -8.508 21.672 -10.125 1 84.69 190 ILE A N 1
ATOM 1419 C CA . ILE A 1 190 ? -9.43 20.953 -9.258 1 84.69 190 ILE A CA 1
ATOM 1420 C C . ILE A 1 190 ? -10.391 20.125 -10.102 1 84.69 190 ILE A C 1
ATOM 1422 O O . ILE A 1 190 ? -11.094 20.656 -10.961 1 84.69 190 ILE A O 1
ATOM 1426 N N . PRO A 1 191 ? -10.422 18.891 -9.93 1 85.5 191 PRO A N 1
ATOM 1427 C CA . PRO A 1 191 ? -11.297 18.047 -10.75 1 85.5 191 PRO A CA 1
ATOM 1428 C C . PRO A 1 191 ? -12.781 18.281 -10.469 1 85.5 191 PRO A C 1
ATOM 1430 O O . PRO A 1 191 ? -13.141 18.688 -9.359 1 85.5 191 PRO A O 1
ATOM 1433 N N . ALA A 1 192 ? -13.602 18.094 -11.484 1 87.38 192 ALA A N 1
ATOM 1434 C CA . ALA A 1 192 ? -15.047 18.25 -11.359 1 87.38 192 ALA A CA 1
ATOM 1435 C C . ALA A 1 192 ? -15.617 17.281 -10.336 1 87.38 192 ALA A C 1
ATOM 1437 O O . ALA A 1 192 ? -16.641 17.578 -9.695 1 87.38 192 ALA A O 1
ATOM 1438 N N . ASP A 1 193 ? -15.031 16.266 -10.125 1 92.75 193 ASP A N 1
ATOM 1439 C CA . ASP A 1 193 ? -15.492 15.227 -9.203 1 92.75 193 ASP A CA 1
ATOM 1440 C C . ASP A 1 193 ? -14.664 15.227 -7.918 1 92.75 193 ASP A C 1
ATOM 1442 O O . ASP A 1 193 ? -14.359 14.164 -7.375 1 92.75 193 ASP A O 1
ATOM 1446 N N . LEU A 1 194 ? -14.414 16.438 -7.418 1 93.62 194 LEU A N 1
ATOM 1447 C CA . LEU A 1 194 ? -13.562 16.625 -6.246 1 93.62 194 LEU A CA 1
ATOM 1448 C C . LEU A 1 194 ? -14.148 15.906 -5.031 1 93.62 194 LEU A C 1
ATOM 1450 O O . LEU A 1 194 ? -13.414 15.297 -4.25 1 93.62 194 LEU A O 1
ATOM 1454 N N . ASP A 1 195 ? -15.43 15.984 -4.879 1 95.69 195 ASP A N 1
ATOM 1455 C CA . ASP A 1 195 ? -16.062 15.352 -3.729 1 95.69 195 ASP A CA 1
ATOM 1456 C C . ASP A 1 195 ? -15.844 13.836 -3.74 1 95.69 195 ASP A C 1
ATOM 1458 O O . ASP A 1 195 ? -15.57 13.242 -2.697 1 95.69 195 ASP A O 1
ATOM 1462 N N . ALA A 1 196 ? -16.031 13.258 -4.902 1 96.88 196 ALA A N 1
ATOM 1463 C CA . ALA A 1 196 ? -15.812 11.82 -5.039 1 96.88 196 ALA A CA 1
ATOM 1464 C C . ALA A 1 196 ? -14.352 11.469 -4.785 1 96.88 196 ALA A C 1
ATOM 1466 O O . ALA A 1 196 ? -14.055 10.461 -4.129 1 96.88 196 ALA A O 1
ATOM 1467 N N . LEU A 1 197 ? -13.453 12.266 -5.312 1 97 197 LEU A N 1
ATOM 1468 C CA . LEU A 1 197 ? -12.031 12.086 -5.059 1 97 197 LEU A CA 1
ATOM 1469 C C . LEU A 1 197 ? -11.734 12.125 -3.561 1 97 197 LEU A C 1
ATOM 1471 O O . LEU A 1 197 ? -11.062 11.234 -3.035 1 97 197 LEU A O 1
ATOM 1475 N N . LEU A 1 198 ? -12.227 13.117 -2.871 1 97.56 198 LEU A N 1
ATOM 1476 C CA . LEU A 1 198 ? -11.969 13.281 -1.444 1 97.56 198 LEU A CA 1
ATOM 1477 C C . LEU A 1 198 ? -12.547 12.117 -0.65 1 97.56 198 LEU A C 1
ATOM 1479 O O . LEU A 1 198 ? -11.938 11.656 0.322 1 97.56 198 LEU A O 1
ATOM 1483 N N . ALA A 1 199 ? -13.742 11.656 -1.092 1 98.06 199 ALA A N 1
ATOM 1484 C CA . ALA A 1 199 ? -14.352 10.516 -0.413 1 98.06 199 ALA A CA 1
ATOM 1485 C C . ALA A 1 199 ? -13.477 9.273 -0.543 1 98.06 199 ALA A C 1
ATOM 1487 O O . ALA A 1 199 ? -13.266 8.547 0.434 1 98.06 199 ALA A O 1
ATOM 1488 N N . ALA A 1 200 ? -12.977 9.008 -1.726 1 98.31 200 ALA A N 1
ATOM 1489 C CA . ALA A 1 200 ? -12.102 7.863 -1.965 1 98.31 200 ALA A CA 1
ATOM 1490 C C . ALA A 1 200 ? -10.805 7.984 -1.168 1 98.31 200 ALA A C 1
ATOM 1492 O O . ALA A 1 200 ? -10.367 7.023 -0.535 1 98.31 200 ALA A O 1
ATOM 1493 N N . GLU A 1 201 ? -10.227 9.172 -1.164 1 98.56 201 GLU A N 1
ATOM 1494 C CA . GLU A 1 201 ? -8.984 9.414 -0.432 1 98.56 201 GLU A CA 1
ATOM 1495 C C . GLU A 1 201 ? -9.203 9.297 1.074 1 98.56 201 GLU A C 1
ATOM 1497 O O . GLU A 1 201 ? -8.344 8.781 1.793 1 98.56 201 GLU A O 1
ATOM 1502 N N . GLU A 1 202 ? -10.297 9.812 1.497 1 98.06 202 GLU A N 1
ATOM 1503 C CA . GLU A 1 202 ? -10.617 9.695 2.916 1 98.06 202 GLU A CA 1
ATOM 1504 C C . GLU A 1 202 ? -10.734 8.234 3.338 1 98.06 202 GLU A C 1
ATOM 1506 O O . GLU A 1 202 ? -10.195 7.832 4.371 1 98.06 202 GLU A O 1
ATOM 1511 N N . ARG A 1 203 ? -11.477 7.473 2.549 1 98.44 203 ARG A N 1
ATOM 1512 C CA . ARG A 1 203 ? -11.625 6.051 2.832 1 98.44 203 ARG A CA 1
ATOM 1513 C C . ARG A 1 203 ? -10.273 5.348 2.812 1 98.44 203 ARG A C 1
ATOM 1515 O O . ARG A 1 203 ? -9.938 4.613 3.746 1 98.44 203 ARG A O 1
ATOM 1522 N N . ALA A 1 204 ? -9.5 5.582 1.788 1 98.75 204 ALA A N 1
ATOM 1523 C CA . ALA A 1 204 ? -8.188 4.961 1.663 1 98.75 204 ALA A CA 1
ATOM 1524 C C . ALA A 1 204 ? -7.27 5.383 2.809 1 98.75 204 ALA A C 1
ATOM 1526 O O . ALA A 1 204 ? -6.559 4.555 3.383 1 98.75 204 ALA A O 1
ATOM 1527 N N . GLY A 1 205 ? -7.301 6.664 3.129 1 98.69 205 GLY A N 1
ATOM 1528 C CA . GLY A 1 205 ? -6.426 7.227 4.145 1 98.69 205 GLY A CA 1
ATOM 1529 C C . GLY A 1 205 ? -6.723 6.711 5.539 1 98.69 205 GLY A C 1
ATOM 1530 O O . GLY A 1 205 ? -5.906 6.867 6.453 1 98.69 205 GLY A O 1
ATOM 1531 N N . SER A 1 206 ? -7.867 6.066 5.742 1 98.25 206 SER A N 1
ATOM 1532 C CA . SER A 1 206 ? -8.258 5.566 7.055 1 98.25 206 SER A CA 1
ATOM 1533 C C . SER A 1 206 ? -8.25 4.039 7.09 1 98.25 206 SER A C 1
ATOM 1535 O O . SER A 1 206 ? -8.711 3.434 8.055 1 98.25 206 SER A O 1
ATOM 1537 N N . THR A 1 207 ? -7.812 3.438 6.039 1 97.94 207 THR A N 1
ATOM 1538 C CA . THR A 1 207 ? -7.945 1.992 5.898 1 97.94 207 THR A CA 1
ATOM 1539 C C . THR A 1 207 ? -6.605 1.357 5.539 1 97.94 207 THR A C 1
ATOM 1541 O O . THR A 1 207 ? -5.914 1.825 4.629 1 97.94 207 THR A O 1
ATOM 1544 N N . ASP A 1 208 ? -6.18 0.304 6.277 1 97.75 208 ASP A N 1
ATOM 1545 C CA . ASP A 1 208 ? -5.055 -0.523 5.852 1 97.75 208 ASP A CA 1
ATOM 1546 C C . ASP A 1 208 ? -5.465 -1.474 4.73 1 97.75 208 ASP A C 1
ATOM 1548 O O . ASP A 1 208 ? -6.598 -1.954 4.699 1 97.75 208 ASP A O 1
ATOM 1552 N N . PRO A 1 209 ? -4.695 -1.76 3.83 1 98.44 209 PRO A N 1
ATOM 1553 C CA . PRO A 1 209 ? -3.283 -1.373 3.777 1 98.44 209 PRO A CA 1
ATOM 1554 C C . PRO A 1 209 ? -3.057 -0.065 3.023 1 98.44 209 PRO A C 1
ATOM 1556 O O . PRO A 1 209 ? -1.915 0.376 2.873 1 98.44 209 PRO A O 1
ATOM 1559 N N . TYR A 1 210 ? -4.035 0.617 2.609 1 98.88 210 TYR A N 1
ATOM 1560 C CA . TYR A 1 210 ? -3.924 1.741 1.686 1 98.88 210 TYR A CA 1
ATOM 1561 C C . TYR A 1 210 ? -3.145 2.889 2.316 1 98.88 210 TYR A C 1
ATOM 1563 O O . TYR A 1 210 ? -2.209 3.418 1.711 1 98.88 210 TYR A O 1
ATOM 1571 N N . ARG A 1 211 ? -3.471 3.229 3.525 1 98.75 211 ARG A N 1
ATOM 1572 C CA . ARG A 1 211 ? -2.881 4.414 4.137 1 98.75 211 ARG A CA 1
ATOM 1573 C C . ARG A 1 211 ? -1.382 4.238 4.344 1 98.75 211 ARG A C 1
ATOM 1575 O O . ARG A 1 211 ? -0.63 5.215 4.348 1 98.75 211 ARG A O 1
ATOM 1582 N N . ALA A 1 212 ? -0.91 2.988 4.395 1 98.75 212 ALA A N 1
ATOM 1583 C CA . ALA A 1 212 ? 0.5 2.719 4.664 1 98.75 212 ALA A CA 1
ATOM 1584 C C . ALA A 1 212 ? 1.368 3.082 3.465 1 98.75 212 ALA A C 1
ATOM 1586 O O . ALA A 1 212 ? 2.58 3.27 3.6 1 98.75 212 ALA A O 1
ATOM 1587 N N . VAL A 1 213 ? 0.75 3.23 2.252 1 98.75 213 VAL A N 1
ATOM 1588 C CA . VAL A 1 213 ? 1.547 3.541 1.069 1 98.75 213 VAL A CA 1
ATOM 1589 C C . VAL A 1 213 ? 1.229 4.957 0.588 1 98.75 213 VAL A C 1
ATOM 1591 O O . VAL A 1 213 ? 1.607 5.34 -0.52 1 98.75 213 VAL A O 1
ATOM 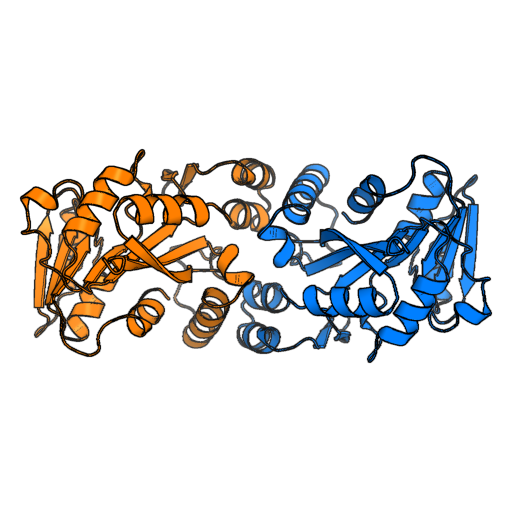1594 N N . ALA A 1 214 ? 0.507 5.754 1.373 1 98.81 214 ALA A N 1
ATOM 1595 C CA . ALA A 1 214 ? 0.162 7.125 1.005 1 98.81 214 ALA A CA 1
ATOM 1596 C C . ALA A 1 214 ? 1.411 7.996 0.896 1 98.81 214 ALA A C 1
ATOM 1598 O O . ALA A 1 214 ? 2.465 7.648 1.437 1 98.81 214 ALA A O 1
ATOM 1599 N N . ALA A 1 215 ? 1.286 9.062 0.208 1 98.19 215 ALA A N 1
ATOM 1600 C CA . ALA A 1 215 ? 2.398 9.992 0.03 1 98.19 215 ALA A CA 1
ATOM 1601 C C . ALA A 1 215 ? 2.803 10.625 1.358 1 98.19 215 ALA A C 1
ATOM 1603 O O . ALA A 1 215 ? 3.988 10.859 1.603 1 98.19 215 ALA A O 1
ATOM 1604 N N . LEU A 1 216 ? 1.842 10.938 2.121 1 98.56 216 LEU A N 1
ATOM 1605 C CA . LEU A 1 216 ? 2.064 11.578 3.412 1 98.56 216 LEU A CA 1
ATOM 1606 C C . LEU A 1 216 ? 1.4 10.789 4.535 1 98.56 216 LEU A C 1
ATOM 1608 O O . LEU A 1 216 ? 0.434 10.062 4.301 1 98.56 216 LEU A O 1
ATOM 1612 N N . THR A 1 217 ? 1.919 10.922 5.703 1 98.81 217 THR A N 1
ATOM 1613 C CA . THR A 1 217 ? 1.344 10.375 6.926 1 98.81 217 THR A CA 1
ATOM 1614 C C . THR A 1 217 ? 0.88 11.492 7.855 1 98.81 217 THR A C 1
ATOM 1616 O O . THR A 1 217 ? 1.637 12.414 8.148 1 98.81 217 THR A O 1
ATOM 1619 N N . HIS A 1 218 ? -0.345 11.461 8.18 1 98.88 218 HIS A N 1
ATOM 1620 C CA . HIS A 1 218 ? -0.961 12.406 9.109 1 98.88 218 HIS A CA 1
ATOM 1621 C C . HIS A 1 218 ? -1.186 11.773 10.477 1 98.88 218 HIS A C 1
ATOM 1623 O O . HIS A 1 218 ? -1.964 10.828 10.602 1 98.88 218 HIS A O 1
ATOM 1629 N N . LEU A 1 219 ? -0.534 12.258 11.5 1 98.81 219 LEU A N 1
ATOM 1630 C CA . LEU A 1 219 ? -0.625 11.703 12.852 1 98.81 219 LEU A CA 1
ATOM 1631 C C . LEU A 1 219 ? -1.399 12.633 13.773 1 98.81 219 LEU A C 1
ATOM 1633 O O . LEU A 1 219 ? -1.178 13.852 13.758 1 98.81 219 LEU A O 1
ATOM 1637 N N . ILE A 1 220 ? -2.295 12.109 14.484 1 98.69 220 ILE A N 1
ATOM 1638 C CA . ILE A 1 220 ? -2.994 12.773 15.578 1 98.69 220 ILE A CA 1
ATOM 1639 C C . ILE A 1 220 ? -2.441 12.289 16.922 1 98.69 220 ILE A C 1
ATOM 1641 O O . ILE A 1 220 ? -2.623 11.125 17.297 1 98.69 220 ILE A O 1
ATOM 1645 N N . CYS A 1 221 ? -1.805 13.195 17.625 1 98.38 221 CYS A N 1
ATOM 1646 C CA . CYS A 1 221 ? -1.1 12.836 18.844 1 98.38 221 CYS A CA 1
ATOM 1647 C C . CYS A 1 221 ? -1.689 13.562 20.047 1 98.38 221 CYS A C 1
ATOM 1649 O O . CYS A 1 221 ? -2.238 14.656 19.906 1 98.38 221 CYS A O 1
ATOM 1651 N N . ARG A 1 222 ? -1.535 12.961 21.203 1 96.88 222 ARG A N 1
ATOM 1652 C CA . ARG A 1 222 ? -1.954 13.539 22.469 1 96.88 222 ARG A CA 1
ATOM 1653 C C . ARG A 1 222 ? -0.922 13.273 23.562 1 96.88 222 ARG A C 1
ATOM 1655 O O . ARG A 1 222 ? -0.125 12.336 23.453 1 96.88 222 ARG A O 1
ATOM 1662 N N . PRO A 1 223 ? -0.975 14.195 24.531 1 95.75 223 PRO A N 1
ATOM 1663 C CA . PRO A 1 223 ? -0.123 13.875 25.672 1 95.75 223 PRO A CA 1
ATOM 1664 C C . PRO A 1 223 ? -0.457 12.523 26.297 1 95.75 223 PRO A C 1
ATOM 1666 O O . PRO A 1 223 ? -1.633 12.172 26.422 1 95.75 223 PRO A O 1
ATOM 1669 N N . ALA A 1 224 ? 0.616 11.828 26.469 1 90.38 224 ALA A N 1
ATOM 1670 C CA . ALA A 1 224 ? 0.418 10.531 27.125 1 90.38 224 ALA A CA 1
ATOM 1671 C C . ALA A 1 224 ? -0.227 10.695 28.484 1 90.38 224 ALA A C 1
ATOM 1673 O O . ALA A 1 224 ? 0.001 11.695 29.172 1 90.38 224 ALA A O 1
ATOM 1674 N N . ALA A 1 225 ? -1.238 9.867 28.75 1 74.44 225 ALA A N 1
ATOM 1675 C CA . ALA A 1 225 ? -1.876 9.891 30.062 1 74.44 225 ALA A CA 1
ATOM 1676 C C . ALA A 1 225 ? -0.849 9.703 31.172 1 74.44 225 ALA A C 1
ATOM 1678 O O . ALA A 1 225 ? 0.037 8.852 31.078 1 74.44 225 ALA A O 1
ATOM 1679 N N . GLY A 1 226 ? -0.282 10.812 31.781 1 57 226 GLY A N 1
ATOM 1680 C CA . GLY A 1 226 ? 0.539 10.688 32.969 1 57 226 GLY A CA 1
ATOM 1681 C C . GLY A 1 226 ? -0.012 9.688 33.969 1 57 226 GLY A C 1
ATOM 1682 O O . GLY A 1 226 ? -1.202 9.367 33.938 1 57 226 GLY A O 1
ATOM 1683 N N . MET B 1 1 ? 7.895 -12.055 -12.719 1 94.19 1 MET B N 1
ATOM 1684 C CA . MET B 1 1 ? 7.715 -11.797 -11.289 1 94.19 1 MET B CA 1
ATOM 1685 C C . MET B 1 1 ? 7.426 -13.086 -10.539 1 94.19 1 MET B C 1
ATOM 1687 O O . MET B 1 1 ? 8.211 -13.5 -9.68 1 94.19 1 MET B O 1
ATOM 1691 N N . VAL B 1 2 ? 6.465 -13.82 -10.922 1 96.25 2 VAL B N 1
ATOM 1692 C CA . VAL B 1 2 ? 6.059 -15.039 -10.234 1 96.25 2 VAL B CA 1
ATOM 1693 C C . VAL B 1 2 ? 7.156 -16.094 -10.359 1 96.25 2 VAL B C 1
ATOM 1695 O O . VAL B 1 2 ? 7.484 -16.781 -9.391 1 96.25 2 VAL B O 1
ATOM 1698 N N . THR B 1 3 ? 7.762 -16.156 -11.539 1 94.81 3 THR B N 1
ATOM 1699 C CA . THR B 1 3 ? 8.844 -17.109 -11.773 1 94.81 3 THR B CA 1
ATOM 1700 C C . THR B 1 3 ? 9.984 -16.875 -10.789 1 94.81 3 THR B C 1
ATOM 1702 O O . THR B 1 3 ? 10.5 -17.828 -10.203 1 94.81 3 THR B O 1
ATOM 1705 N N . ARG B 1 4 ? 10.391 -15.625 -10.602 1 93.69 4 ARG B N 1
ATOM 1706 C CA . ARG B 1 4 ? 11.477 -15.281 -9.688 1 93.69 4 ARG B CA 1
ATOM 1707 C C . ARG B 1 4 ? 11.125 -15.656 -8.25 1 93.69 4 ARG B C 1
ATOM 1709 O O . ARG B 1 4 ? 11.953 -16.203 -7.523 1 93.69 4 ARG B O 1
ATOM 1716 N N . GLN B 1 5 ? 9.914 -15.336 -7.871 1 95.31 5 GLN B N 1
ATOM 1717 C CA . GLN B 1 5 ? 9.453 -15.648 -6.527 1 95.31 5 GLN B CA 1
ATOM 1718 C C . GLN B 1 5 ? 9.414 -17.156 -6.297 1 95.31 5 GLN B C 1
ATOM 1720 O O . GLN B 1 5 ? 9.836 -17.641 -5.238 1 95.31 5 GLN B O 1
ATOM 1725 N N . LEU B 1 6 ? 8.93 -17.859 -7.336 1 94.31 6 LEU B N 1
ATOM 1726 C CA . LEU B 1 6 ? 8.844 -19.312 -7.266 1 94.31 6 LEU B CA 1
ATOM 1727 C C . LEU B 1 6 ? 10.227 -19.938 -7.117 1 94.31 6 LEU B C 1
ATOM 1729 O O . LEU B 1 6 ? 10.414 -20.859 -6.32 1 94.31 6 LEU B O 1
ATOM 1733 N N . ALA B 1 7 ? 11.188 -19.453 -7.82 1 92.06 7 ALA B N 1
ATOM 1734 C CA . ALA B 1 7 ? 12.547 -20 -7.84 1 92.06 7 ALA B CA 1
ATOM 1735 C C . ALA B 1 7 ? 13.172 -19.938 -6.449 1 92.06 7 ALA B C 1
ATOM 1737 O O . ALA B 1 7 ? 13.953 -20.828 -6.082 1 92.06 7 ALA B O 1
ATOM 1738 N N . GLU B 1 8 ? 12.82 -18.953 -5.668 1 92.25 8 GLU B N 1
ATOM 1739 C CA . GLU B 1 8 ? 13.375 -18.766 -4.328 1 92.25 8 GLU B CA 1
ATOM 1740 C C . GLU B 1 8 ? 12.812 -19.812 -3.361 1 92.25 8 GLU B C 1
ATOM 1742 O O . GLU B 1 8 ? 13.344 -20 -2.264 1 92.25 8 GLU B O 1
ATOM 1747 N N . ASN B 1 9 ? 11.758 -20.516 -3.795 1 92.75 9 ASN B N 1
ATOM 1748 C CA . ASN B 1 9 ? 11.031 -21.344 -2.85 1 92.75 9 ASN B CA 1
ATOM 1749 C C . ASN B 1 9 ? 10.977 -22.797 -3.312 1 92.75 9 ASN B C 1
ATOM 1751 O O . ASN B 1 9 ? 10.344 -23.641 -2.67 1 92.75 9 ASN B O 1
ATOM 1755 N N . LEU B 1 10 ? 11.57 -23.109 -4.426 1 90.31 10 LEU B N 1
ATOM 1756 C CA . LEU B 1 10 ? 11.516 -24.438 -5.016 1 90.31 10 LEU B CA 1
ATOM 1757 C C . LEU B 1 10 ? 12.766 -25.234 -4.656 1 90.31 10 LEU B C 1
ATOM 1759 O O . LEU B 1 10 ? 13.82 -24.656 -4.383 1 90.31 10 LEU B O 1
ATOM 1763 N N . PRO B 1 11 ? 12.586 -26.5 -4.727 1 81.88 11 PRO B N 1
ATOM 1764 C CA . PRO B 1 11 ? 13.766 -27.344 -4.52 1 81.88 11 PRO B CA 1
ATOM 1765 C C . PRO B 1 11 ? 14.812 -27.172 -5.617 1 81.88 11 PRO B C 1
ATOM 1767 O O . PRO B 1 11 ? 14.477 -26.797 -6.742 1 81.88 11 PRO B O 1
ATOM 1770 N N . ALA B 1 12 ? 16.062 -27.484 -5.266 1 80.19 12 ALA B N 1
ATOM 1771 C CA . ALA B 1 12 ? 17.188 -27.328 -6.184 1 80.19 12 ALA B CA 1
ATOM 1772 C C . ALA B 1 12 ? 17.25 -28.484 -7.176 1 80.19 12 ALA B C 1
ATOM 1774 O O . ALA B 1 12 ? 17.859 -28.359 -8.242 1 80.19 12 ALA B O 1
ATOM 1775 N N . THR B 1 13 ? 16.609 -29.547 -6.809 1 86.62 13 THR B N 1
ATOM 1776 C CA . THR B 1 13 ? 16.703 -30.734 -7.648 1 86.62 13 THR B CA 1
ATOM 1777 C C . THR B 1 13 ? 15.422 -30.922 -8.461 1 86.62 13 THR B C 1
ATOM 1779 O O . THR B 1 13 ? 14.391 -30.312 -8.148 1 86.62 13 THR B O 1
ATOM 1782 N N . ALA B 1 14 ? 15.562 -31.734 -9.469 1 91.88 14 ALA B N 1
ATOM 1783 C CA . ALA B 1 14 ? 14.406 -32.031 -10.32 1 91.88 14 ALA B CA 1
ATOM 1784 C C . ALA B 1 14 ? 13.273 -32.625 -9.508 1 91.88 14 ALA B C 1
ATOM 1786 O O . ALA B 1 14 ? 13.508 -33.5 -8.656 1 91.88 14 ALA B O 1
ATOM 1787 N N . CYS B 1 15 ? 12.117 -32.094 -9.742 1 94.94 15 CYS B N 1
ATOM 1788 C CA . CYS B 1 15 ? 10.969 -32.594 -8.984 1 94.94 15 CYS B CA 1
ATOM 1789 C C . CYS B 1 15 ? 9.742 -32.719 -9.883 1 94.94 15 CYS B C 1
ATOM 1791 O O . CYS B 1 15 ? 9.789 -32.375 -11.062 1 94.94 15 CYS B O 1
ATOM 1793 N N . HIS B 1 16 ? 8.672 -33.375 -9.312 1 97.75 16 HIS B N 1
ATOM 1794 C CA . HIS B 1 16 ? 7.379 -33.531 -9.977 1 97.75 16 HIS B CA 1
ATOM 1795 C C . HIS B 1 16 ? 6.477 -32.344 -9.711 1 97.75 16 HIS B C 1
ATOM 1797 O O . HIS B 1 16 ? 6.125 -32.062 -8.555 1 97.75 16 HIS B O 1
ATOM 1803 N N . VAL B 1 17 ? 6.109 -31.641 -10.82 1 98.25 17 VAL B N 1
ATOM 1804 C CA . VAL B 1 17 ? 5.328 -30.422 -10.719 1 98.25 17 VAL B CA 1
ATOM 1805 C C . VAL B 1 17 ? 3.955 -30.625 -11.352 1 98.25 17 VAL B C 1
ATOM 1807 O O . VAL B 1 17 ? 3.844 -31.172 -12.445 1 98.25 17 VAL B O 1
ATOM 1810 N N . LEU B 1 18 ? 2.977 -30.25 -10.625 1 98.81 18 LEU B N 1
ATOM 1811 C CA . LEU B 1 18 ? 1.627 -30.156 -11.172 1 98.81 18 LEU B CA 1
ATOM 1812 C C . LEU B 1 18 ? 1.206 -28.703 -11.336 1 98.81 18 LEU B C 1
ATOM 1814 O O . LEU B 1 18 ? 1.209 -27.938 -10.367 1 98.81 18 LEU B O 1
ATOM 1818 N N . ASP B 1 19 ? 0.895 -28.266 -12.523 1 98.81 19 ASP B N 1
ATOM 1819 C CA . ASP B 1 19 ? 0.396 -26.938 -12.82 1 98.81 19 ASP B CA 1
ATOM 1820 C C . ASP B 1 19 ? -1.099 -26.953 -13.133 1 98.81 19 ASP B C 1
ATOM 1822 O O . ASP B 1 19 ? -1.496 -27.312 -14.25 1 98.81 19 ASP B O 1
ATOM 1826 N N . VAL B 1 20 ? -1.884 -26.594 -12.164 1 98.81 20 VAL B N 1
ATOM 1827 C CA . VAL B 1 20 ? -3.338 -26.656 -12.273 1 98.81 20 VAL B CA 1
ATOM 1828 C C . VAL B 1 20 ? -3.875 -25.359 -12.867 1 98.81 20 VAL B C 1
ATOM 1830 O O . VAL B 1 20 ? -3.668 -24.281 -12.312 1 98.81 20 VAL B O 1
ATOM 1833 N N . GLY B 1 21 ? -4.703 -25.5 -13.883 1 98.5 21 GLY B N 1
ATOM 1834 C CA . GLY B 1 21 ? -5.051 -24.312 -14.641 1 98.5 21 GLY B CA 1
ATOM 1835 C C . GLY B 1 21 ? -3.857 -23.641 -15.297 1 98.5 21 GLY B C 1
ATOM 1836 O O . GLY B 1 21 ? -3.639 -22.438 -15.133 1 98.5 21 GLY B O 1
ATOM 1837 N N . SER B 1 22 ? -3.154 -24.359 -16.125 1 98.56 22 SER B N 1
ATOM 1838 C CA . SER B 1 22 ? -1.832 -23.969 -16.609 1 98.56 22 SER B CA 1
ATOM 1839 C C . SER B 1 22 ? -1.927 -22.875 -17.656 1 98.56 22 SER B C 1
ATOM 1841 O O . SER B 1 22 ? -0.931 -22.219 -17.984 1 98.56 22 SER B O 1
ATOM 1843 N N . GLY B 1 23 ? -3.131 -22.688 -18.266 1 97.44 23 GLY B N 1
ATOM 1844 C CA . GLY B 1 23 ? -3.244 -21.766 -19.391 1 97.44 23 GLY B CA 1
ATOM 1845 C C . GLY B 1 23 ? -2.273 -22.062 -20.516 1 97.44 23 GLY B C 1
ATOM 1846 O O . GLY B 1 23 ? -2.143 -23.203 -20.938 1 97.44 23 GLY B O 1
ATOM 1847 N N . GLN B 1 24 ? -1.653 -21.016 -21 1 96.44 24 GLN B N 1
ATOM 1848 C CA . GLN B 1 24 ? -0.709 -21.203 -22.094 1 96.44 24 GLN B CA 1
ATOM 1849 C C . GLN B 1 24 ? 0.619 -21.75 -21.594 1 96.44 24 GLN B C 1
ATOM 1851 O O . GLN B 1 24 ? 1.565 -21.922 -22.359 1 96.44 24 GLN B O 1
ATOM 1856 N N . GLY B 1 25 ? 0.735 -22.016 -20.359 1 97.94 25 GLY B N 1
ATOM 1857 C CA . GLY B 1 25 ? 1.793 -22.828 -19.797 1 97.94 25 GLY B CA 1
ATOM 1858 C C . GLY B 1 25 ? 3.049 -22.047 -19.469 1 97.94 25 GLY B C 1
ATOM 1859 O O . GLY B 1 25 ? 4.156 -22.594 -19.531 1 97.94 25 GLY B O 1
ATOM 1860 N N . THR B 1 26 ? 2.936 -20.75 -19.078 1 96.31 26 THR B N 1
ATOM 1861 C CA . THR B 1 26 ? 4.098 -19.922 -18.797 1 96.31 26 THR B CA 1
ATOM 1862 C C . THR B 1 26 ? 4.961 -20.547 -17.719 1 96.31 26 THR B C 1
ATOM 1864 O O . THR B 1 26 ? 6.152 -20.797 -17.922 1 96.31 26 THR B O 1
ATOM 1867 N N . GLN B 1 27 ? 4.387 -20.891 -16.641 1 97.62 27 GLN B N 1
ATOM 1868 C CA . GLN B 1 27 ? 5.172 -21.438 -15.539 1 97.62 27 GLN B CA 1
ATOM 1869 C C . GLN B 1 27 ? 5.527 -22.906 -15.797 1 97.62 27 GLN B C 1
ATOM 1871 O O . GLN B 1 27 ? 6.633 -23.344 -15.484 1 97.62 27 GLN B O 1
ATOM 1876 N N . ALA B 1 28 ? 4.59 -23.641 -16.391 1 98.38 28 ALA B N 1
ATOM 1877 C CA . ALA B 1 28 ? 4.844 -25.031 -16.719 1 98.38 28 ALA B CA 1
ATOM 1878 C C . ALA B 1 28 ? 6.09 -25.172 -1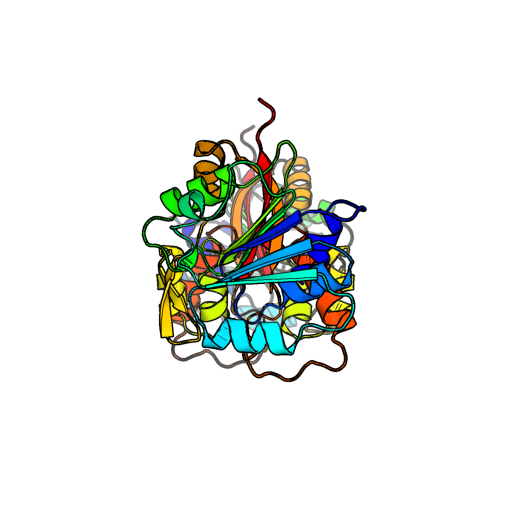7.594 1 98.38 28 ALA B C 1
ATOM 1880 O O . ALA B 1 28 ? 6.984 -25.969 -17.297 1 98.38 28 ALA B O 1
ATOM 1881 N N . LEU B 1 29 ? 6.191 -24.375 -18.625 1 98.38 29 LEU B N 1
ATOM 1882 C CA . LEU B 1 29 ? 7.305 -24.438 -19.578 1 98.38 29 LEU B CA 1
ATOM 1883 C C . LEU B 1 29 ? 8.602 -24 -18.922 1 98.38 29 LEU B C 1
ATOM 1885 O O . LEU B 1 29 ? 9.664 -24.578 -19.156 1 98.38 29 LEU B O 1
ATOM 1889 N N . ARG B 1 30 ? 8.516 -23 -18.094 1 96.62 30 ARG B N 1
ATOM 1890 C CA . ARG B 1 30 ? 9.711 -22.531 -17.406 1 96.62 30 ARG B CA 1
ATOM 1891 C C . ARG B 1 30 ? 10.234 -23.578 -16.438 1 96.62 30 ARG B C 1
ATOM 1893 O O . ARG B 1 30 ? 11.445 -23.781 -16.328 1 96.62 30 ARG B O 1
ATOM 1900 N N . MET B 1 31 ? 9.328 -24.25 -15.742 1 96.25 31 MET B N 1
ATOM 1901 C CA . MET B 1 31 ? 9.727 -25.312 -14.828 1 96.25 31 MET B CA 1
ATOM 1902 C C . MET B 1 31 ? 10.352 -26.469 -15.586 1 96.25 31 MET B C 1
ATOM 1904 O O . MET B 1 31 ? 11.375 -27.031 -15.156 1 96.25 31 MET B O 1
ATOM 1908 N N . ALA B 1 32 ? 9.766 -26.797 -16.672 1 97.69 32 ALA B N 1
ATOM 1909 C CA . ALA B 1 32 ? 10.305 -27.875 -17.5 1 97.69 32 ALA B CA 1
ATOM 1910 C C . ALA B 1 32 ? 11.695 -27.531 -18.016 1 97.69 32 ALA B C 1
ATOM 1912 O O . ALA B 1 32 ? 12.578 -28.391 -18.062 1 97.69 32 ALA B O 1
ATOM 1913 N N . ALA B 1 33 ? 11.867 -26.297 -18.406 1 95.62 33 ALA B N 1
ATOM 1914 C CA . ALA B 1 33 ? 13.156 -25.844 -18.922 1 95.62 33 ALA B CA 1
ATOM 1915 C C . ALA B 1 33 ? 14.242 -25.938 -17.859 1 95.62 33 ALA B C 1
ATOM 1917 O O . ALA B 1 33 ? 15.43 -26.047 -18.172 1 95.62 33 ALA B O 1
ATOM 1918 N N . ARG B 1 34 ? 13.82 -25.953 -16.625 1 93.69 34 ARG B N 1
ATOM 1919 C CA . ARG B 1 34 ? 14.766 -26.062 -15.516 1 93.69 34 ARG B CA 1
ATOM 1920 C C . ARG B 1 34 ? 15.023 -27.516 -15.156 1 93.69 34 ARG B C 1
ATOM 1922 O O . ARG B 1 34 ? 15.719 -27.812 -14.18 1 93.69 34 ARG B O 1
ATOM 1929 N N . GLY B 1 35 ? 14.375 -28.406 -15.836 1 94.56 35 GLY B N 1
ATOM 1930 C CA . GLY B 1 35 ? 14.672 -29.828 -15.664 1 94.56 35 GLY B CA 1
ATOM 1931 C C . GLY B 1 35 ? 13.633 -30.562 -14.844 1 94.56 35 GLY B C 1
ATOM 1932 O O . GLY B 1 35 ? 13.781 -31.75 -14.562 1 94.56 35 GLY B O 1
ATOM 1933 N N . HIS B 1 36 ? 12.539 -29.938 -14.469 1 96.94 36 HIS B N 1
ATOM 1934 C CA . HIS B 1 36 ? 11.484 -30.562 -13.695 1 96.94 36 HIS B CA 1
ATOM 1935 C C . HIS B 1 36 ? 10.562 -31.391 -14.586 1 96.94 36 HIS B C 1
ATOM 1937 O O . HIS B 1 36 ? 10.5 -31.156 -15.797 1 96.94 36 HIS B O 1
ATOM 1943 N N . GLN B 1 37 ? 9.977 -32.438 -14.008 1 98.06 37 GLN B N 1
ATOM 1944 C CA . GLN B 1 37 ? 8.883 -33.125 -14.664 1 98.06 37 GLN B CA 1
ATOM 1945 C C . GLN B 1 37 ? 7.543 -32.469 -14.391 1 98.06 37 GLN B C 1
ATOM 1947 O O . GLN B 1 37 ? 7.109 -32.375 -13.242 1 98.06 37 GLN B O 1
ATOM 1952 N N . VAL B 1 38 ? 6.887 -32.031 -15.5 1 98.62 38 VAL B N 1
ATOM 1953 C CA . VAL B 1 38 ? 5.727 -31.156 -15.305 1 98.62 38 VAL B CA 1
ATOM 1954 C C . VAL B 1 38 ? 4.48 -31.828 -15.867 1 98.62 38 VAL B C 1
ATOM 1956 O O . VAL B 1 38 ? 4.504 -32.375 -16.984 1 98.62 38 VAL B O 1
ATOM 1959 N N . THR B 1 39 ? 3.479 -31.922 -15.094 1 98.88 39 THR B N 1
ATOM 1960 C CA . THR B 1 39 ? 2.119 -32.188 -15.562 1 98.88 39 THR B CA 1
ATOM 1961 C C . THR B 1 39 ? 1.301 -30.891 -15.578 1 98.88 39 THR B C 1
ATOM 1963 O O . THR B 1 39 ? 1.134 -30.25 -14.547 1 98.88 39 THR B O 1
ATOM 1966 N N . ALA B 1 40 ? 0.822 -30.516 -16.75 1 98.88 40 ALA B N 1
ATOM 1967 C CA . ALA B 1 40 ? 0.019 -29.312 -16.906 1 98.88 40 ALA B CA 1
ATOM 1968 C C . ALA B 1 40 ? -1.443 -29.656 -17.188 1 98.88 40 ALA B C 1
ATOM 1970 O O . ALA B 1 40 ? -1.75 -30.406 -18.125 1 98.88 40 ALA B O 1
ATOM 1971 N N . LEU B 1 41 ? -2.285 -29.125 -16.359 1 98.81 41 LEU B N 1
ATOM 1972 C CA . LEU B 1 41 ? -3.711 -29.422 -16.469 1 98.81 41 LEU B CA 1
ATOM 1973 C C . LEU B 1 41 ? -4.508 -28.156 -16.766 1 98.81 41 LEU B C 1
ATOM 1975 O O . LEU B 1 41 ? -4.336 -27.141 -16.078 1 98.81 41 LEU B O 1
ATOM 1979 N N . ASP B 1 42 ? -5.355 -28.188 -17.781 1 98.69 42 ASP B N 1
ATOM 1980 C CA . ASP B 1 42 ? -6.281 -27.109 -18.094 1 98.69 42 ASP B CA 1
ATOM 1981 C C . ASP B 1 42 ? -7.543 -27.641 -18.766 1 98.69 42 ASP B C 1
ATOM 1983 O O . ASP B 1 42 ? -7.5 -28.672 -19.438 1 98.69 42 ASP B O 1
ATOM 1987 N N . ALA B 1 43 ? -8.57 -26.922 -18.578 1 98.19 43 ALA B N 1
ATOM 1988 C CA . ALA B 1 43 ? -9.828 -27.328 -19.203 1 98.19 43 ALA B CA 1
ATOM 1989 C C . ALA B 1 43 ? -9.852 -26.984 -20.688 1 98.19 43 ALA B C 1
ATOM 1991 O O . ALA B 1 43 ? -10.586 -27.594 -21.469 1 98.19 43 ALA B O 1
ATOM 1992 N N . SER B 1 44 ? -9.125 -25.984 -21.078 1 98.06 44 SER B N 1
ATOM 1993 C CA . SER B 1 44 ? -9.156 -25.469 -22.438 1 98.06 44 SER B CA 1
ATOM 1994 C C . SER B 1 44 ? -8.18 -26.219 -23.344 1 98.06 44 SER B C 1
ATOM 1996 O O . SER B 1 44 ? -6.961 -26.125 -23.156 1 98.06 44 SER B O 1
ATOM 1998 N N . ARG B 1 45 ? -8.711 -26.875 -24.375 1 98.06 45 ARG B N 1
ATOM 1999 C CA . ARG B 1 45 ? -7.852 -27.531 -25.359 1 98.06 45 ARG B CA 1
ATOM 2000 C C . ARG B 1 45 ? -7.012 -26.516 -26.125 1 98.06 45 ARG B C 1
ATOM 2002 O O . ARG B 1 45 ? -5.84 -26.766 -26.422 1 98.06 45 ARG B O 1
ATOM 2009 N N . GLU B 1 46 ? -7.625 -25.406 -26.375 1 98.31 46 GLU B N 1
ATOM 2010 C CA . GLU B 1 46 ? -6.926 -24.359 -27.109 1 98.31 46 GLU B CA 1
ATOM 2011 C C . GLU B 1 46 ? -5.68 -23.906 -26.359 1 98.31 46 GLU B C 1
ATOM 2013 O O . GLU B 1 46 ? -4.605 -23.766 -26.938 1 98.31 46 GLU B O 1
ATOM 2018 N N . LEU B 1 47 ? -5.805 -23.672 -25.078 1 98.25 47 LEU B N 1
ATOM 2019 C CA . LEU B 1 47 ? -4.676 -23.219 -24.266 1 98.25 47 LEU B CA 1
ATOM 2020 C C . LEU B 1 47 ? -3.617 -24.312 -24.156 1 98.25 47 LEU B C 1
ATOM 2022 O O . LEU B 1 47 ? -2.42 -24.031 -24.234 1 98.25 47 LEU B O 1
ATOM 2026 N N . LEU B 1 48 ? -4.059 -25.531 -24.016 1 98.69 48 LEU B N 1
ATOM 2027 C CA . LEU B 1 48 ? -3.107 -26.641 -23.938 1 98.69 48 LEU B CA 1
ATOM 2028 C C . LEU B 1 48 ? -2.344 -26.781 -25.25 1 98.69 48 LEU B C 1
ATOM 2030 O O . LEU B 1 48 ? -1.157 -27.125 -25.25 1 98.69 48 LEU B O 1
ATOM 2034 N N . ASP B 1 49 ? -3.045 -26.531 -26.375 1 98.62 49 ASP B N 1
ATOM 2035 C CA . ASP B 1 49 ? -2.371 -26.562 -27.672 1 98.62 49 ASP B CA 1
ATOM 2036 C C . ASP B 1 49 ? -1.249 -25.531 -27.75 1 98.62 49 ASP B C 1
ATOM 2038 O O . ASP B 1 49 ? -0.161 -25.828 -28.25 1 98.62 49 ASP B O 1
ATOM 2042 N N . LEU B 1 50 ? -1.552 -24.375 -27.281 1 98.44 50 LEU B N 1
ATOM 2043 C CA . LEU B 1 50 ? -0.538 -23.328 -27.234 1 98.44 50 LEU B CA 1
ATOM 2044 C C . LEU B 1 50 ? 0.633 -23.734 -26.359 1 98.44 50 LEU B C 1
ATOM 2046 O O . LEU B 1 50 ? 1.793 -23.531 -26.719 1 98.44 50 LEU B O 1
ATOM 2050 N N . LEU B 1 51 ? 0.323 -24.281 -25.203 1 98.62 51 LEU B N 1
ATOM 2051 C CA . LEU B 1 51 ? 1.357 -24.766 -24.297 1 98.62 51 LEU B CA 1
ATOM 2052 C C . LEU B 1 51 ? 2.221 -25.828 -24.969 1 98.62 51 LEU B C 1
ATOM 2054 O O . LEU B 1 51 ? 3.451 -25.75 -24.922 1 98.62 51 LEU B O 1
ATOM 2058 N N . GLU B 1 52 ? 1.635 -26.781 -25.625 1 98.62 52 GLU B N 1
ATOM 2059 C CA . GLU B 1 52 ? 2.342 -27.891 -26.25 1 98.62 52 GLU B CA 1
ATOM 2060 C C . GLU B 1 52 ? 3.25 -27.391 -27.375 1 98.62 52 GLU B C 1
ATOM 2062 O O . GLU B 1 52 ? 4.332 -27.938 -27.594 1 98.62 52 GLU B O 1
ATOM 2067 N N . ALA B 1 53 ? 2.799 -26.344 -28.016 1 98.5 53 ALA B N 1
ATOM 2068 C CA . ALA B 1 53 ? 3.594 -25.75 -29.094 1 98.5 53 ALA B CA 1
ATOM 2069 C C . ALA B 1 53 ? 4.887 -25.156 -28.547 1 98.5 53 ALA B C 1
ATOM 2071 O O . ALA B 1 53 ? 5.844 -24.938 -29.297 1 98.5 53 ALA B O 1
ATOM 2072 N N . GLY B 1 54 ? 4.91 -24.844 -27.297 1 98.38 54 GLY B N 1
ATOM 2073 C CA . GLY B 1 54 ? 6.074 -24.219 -26.688 1 98.38 54 GLY B CA 1
ATOM 2074 C C . GLY B 1 54 ? 7.051 -25.234 -26.094 1 98.38 54 GLY B C 1
ATOM 2075 O O . GLY B 1 54 ? 8.125 -24.859 -25.625 1 98.38 54 GLY B O 1
ATOM 2076 N N . ILE B 1 55 ? 6.719 -26.516 -26.172 1 98.5 55 ILE B N 1
ATOM 2077 C CA . ILE B 1 55 ? 7.578 -27.547 -25.594 1 98.5 55 ILE B CA 1
ATOM 2078 C C . ILE B 1 55 ? 8.812 -27.734 -26.484 1 98.5 55 ILE B C 1
ATOM 2080 O O . ILE B 1 55 ? 8.68 -27.953 -27.688 1 98.5 55 ILE B O 1
ATOM 2084 N N . GLN B 1 56 ? 9.922 -27.641 -25.891 1 98.19 56 GLN B N 1
ATOM 2085 C CA . GLN B 1 56 ? 11.188 -27.844 -26.594 1 98.19 56 GLN B CA 1
ATOM 2086 C C . GLN B 1 56 ? 11.766 -29.219 -26.312 1 98.19 56 GLN B C 1
ATOM 2088 O O . GLN B 1 56 ? 11.383 -29.875 -25.344 1 98.19 56 GLN B O 1
ATOM 2093 N N . PRO B 1 57 ? 12.742 -29.625 -27.172 1 97.5 57 PRO B N 1
ATOM 2094 C CA . PRO B 1 57 ? 13.383 -30.922 -26.922 1 97.5 57 PRO B CA 1
ATOM 2095 C C . PRO B 1 57 ? 14.047 -31 -25.547 1 97.5 57 PRO B C 1
ATOM 2097 O O . PRO B 1 57 ? 14.68 -30.031 -25.109 1 97.5 57 PRO B O 1
ATOM 2100 N N . GLY B 1 58 ? 13.828 -32.062 -24.938 1 97.25 58 GLY B N 1
ATOM 2101 C CA . GLY B 1 58 ? 14.438 -32.25 -23.641 1 97.25 58 GLY B CA 1
ATOM 2102 C C . GLY B 1 58 ? 13.516 -31.938 -22.484 1 97.25 58 GLY B C 1
ATOM 2103 O O . GLY B 1 58 ? 13.734 -32.406 -21.359 1 97.25 58 GLY B O 1
ATOM 2104 N N . MET B 1 59 ? 12.508 -31.125 -22.734 1 97.88 59 MET B N 1
ATOM 2105 C CA . MET B 1 59 ? 11.539 -30.781 -21.688 1 97.88 59 MET B CA 1
ATOM 2106 C C . MET B 1 59 ? 10.609 -31.969 -21.422 1 97.88 59 MET B C 1
ATOM 2108 O O . MET B 1 59 ? 10.18 -32.656 -22.344 1 97.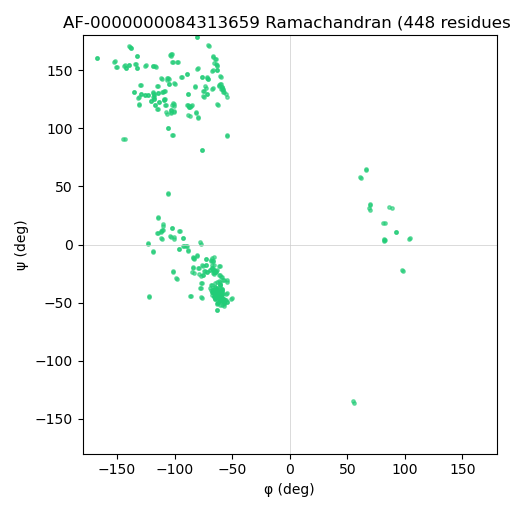88 59 MET B O 1
ATOM 2112 N N . ARG B 1 60 ? 10.375 -32.219 -20.188 1 98.19 60 ARG B N 1
ATOM 2113 C CA . ARG B 1 60 ? 9.445 -33.281 -19.766 1 98.19 60 ARG B CA 1
ATOM 2114 C C . ARG B 1 60 ? 8.109 -32.688 -19.328 1 98.19 60 ARG B C 1
ATOM 2116 O O . ARG B 1 60 ? 7.945 -32.312 -18.156 1 98.19 60 ARG B O 1
ATOM 2123 N N . VAL B 1 61 ? 7.164 -32.625 -20.219 1 98.69 61 VAL B N 1
ATOM 2124 C CA . VAL B 1 61 ? 5.859 -32.031 -19.953 1 98.69 61 VAL B CA 1
ATOM 2125 C C . VAL B 1 61 ? 4.754 -32.969 -20.438 1 98.69 61 VAL B C 1
ATOM 2127 O O . VAL B 1 61 ? 4.801 -33.469 -21.562 1 98.69 61 VAL B O 1
ATOM 2130 N N . ARG B 1 62 ? 3.871 -33.281 -19.578 1 98.44 62 ARG B N 1
ATOM 2131 C CA . ARG B 1 62 ? 2.627 -33.969 -19.906 1 98.44 62 ARG B CA 1
ATOM 2132 C C . ARG B 1 62 ? 1.43 -33.031 -19.75 1 98.44 62 ARG B C 1
ATOM 2134 O O . ARG B 1 62 ? 1.319 -32.312 -18.75 1 98.44 62 ARG B O 1
ATOM 2141 N N . THR B 1 63 ? 0.552 -33 -20.781 1 98.69 63 THR B N 1
ATOM 2142 C CA . THR B 1 63 ? -0.646 -32.156 -20.672 1 98.69 63 THR B CA 1
ATOM 2143 C C . THR B 1 63 ? -1.88 -33.031 -20.422 1 98.69 63 THR B C 1
ATOM 2145 O O . THR B 1 63 ? -1.984 -34.156 -20.953 1 98.69 63 THR B O 1
ATOM 2148 N N . VAL B 1 64 ? -2.752 -32.531 -19.625 1 98.75 64 VAL B N 1
ATOM 2149 C CA . VAL B 1 64 ? -4.012 -33.188 -19.297 1 98.75 64 VAL B CA 1
ATOM 2150 C C . VAL B 1 64 ? -5.168 -32.219 -19.453 1 98.75 64 VAL B C 1
ATOM 2152 O O . VAL B 1 64 ? -5.168 -31.141 -18.812 1 98.75 64 VAL B O 1
ATOM 2155 N N . GLN B 1 65 ? -6.133 -32.5 -20.312 1 98.75 65 GLN B N 1
ATOM 2156 C CA . GLN B 1 65 ? -7.32 -31.672 -20.422 1 98.75 65 GLN B CA 1
ATOM 2157 C C . GLN B 1 65 ? -8.391 -32.094 -19.422 1 98.75 65 GLN B C 1
ATOM 2159 O O . GLN B 1 65 ? -8.984 -33.156 -19.562 1 98.75 65 GLN B O 1
ATOM 2164 N N . ALA B 1 66 ? -8.641 -31.281 -18.453 1 98.56 66 ALA B N 1
ATOM 2165 C CA . ALA B 1 66 ? -9.656 -31.562 -17.438 1 98.56 66 ALA B CA 1
ATOM 2166 C C . ALA B 1 66 ? -9.969 -30.328 -16.609 1 98.56 66 ALA B C 1
ATOM 2168 O O . ALA B 1 66 ? -9.219 -29.344 -16.641 1 98.56 66 ALA B O 1
ATOM 2169 N N . GLN B 1 67 ? -11.156 -30.359 -15.938 1 97.75 67 GLN B N 1
ATOM 2170 C CA . GLN B 1 67 ? -11.477 -29.359 -14.938 1 97.75 67 GLN B CA 1
ATOM 2171 C C . GLN B 1 67 ? -10.633 -29.531 -13.68 1 97.75 67 GLN B C 1
ATOM 2173 O O . GLN B 1 67 ? -10.383 -30.672 -13.258 1 97.75 67 GLN B O 1
ATOM 2178 N N . ALA B 1 68 ? -10.234 -28.453 -13.078 1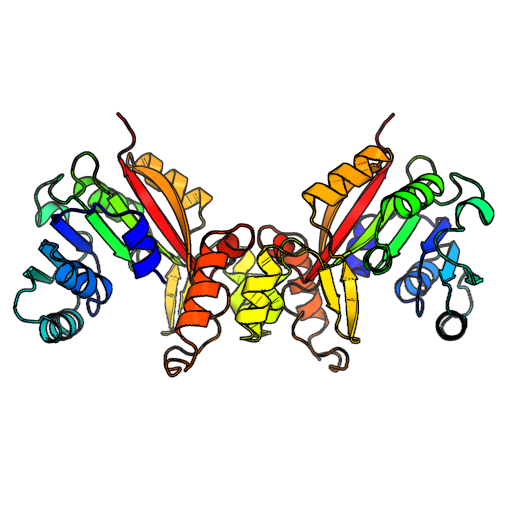 97.5 68 ALA B N 1
ATOM 2179 C CA . ALA B 1 68 ? -9.367 -28.469 -11.898 1 97.5 68 ALA B CA 1
ATOM 2180 C C . ALA B 1 68 ? -10.016 -29.234 -10.75 1 97.5 68 ALA B C 1
ATOM 2182 O O . ALA B 1 68 ? -9.32 -29.844 -9.93 1 97.5 68 ALA B O 1
ATOM 2183 N N . GLU B 1 69 ? -11.289 -29.281 -10.695 1 95.31 69 GLU B N 1
ATOM 2184 C CA . GLU B 1 69 ? -12.023 -29.953 -9.625 1 95.31 69 GLU B CA 1
ATOM 2185 C C . GLU B 1 69 ? -11.844 -31.469 -9.688 1 95.31 69 GLU B C 1
ATOM 2187 O O . GLU B 1 69 ? -12.156 -32.188 -8.734 1 95.31 69 GLU B O 1
ATOM 2192 N N . ARG B 1 70 ? -11.336 -32 -10.75 1 96.94 70 ARG B N 1
ATOM 2193 C CA . ARG B 1 70 ? -11.258 -33.438 -10.969 1 96.94 70 ARG B CA 1
ATOM 2194 C C . ARG B 1 70 ? -9.891 -33.969 -10.555 1 96.94 70 ARG B C 1
ATOM 2196 O O . ARG B 1 70 ? -9.539 -35.125 -10.898 1 96.94 70 ARG B O 1
ATOM 2203 N N . LEU B 1 71 ? -9.117 -33.25 -9.906 1 97.81 71 LEU B N 1
ATOM 2204 C CA . LEU B 1 71 ? -7.762 -33.625 -9.531 1 97.81 71 LEU B CA 1
ATOM 2205 C C . LEU B 1 71 ? -7.746 -35 -8.852 1 97.81 71 LEU B C 1
ATOM 2207 O O . LEU B 1 71 ? -6.949 -35.844 -9.211 1 97.81 71 LEU B O 1
ATOM 2211 N N . GLY B 1 72 ? -8.633 -35.188 -7.934 1 95.94 72 GLY B N 1
ATOM 2212 C CA . GLY B 1 72 ? -8.656 -36.438 -7.16 1 95.94 72 GLY B CA 1
ATOM 2213 C C . GLY B 1 72 ? -8.961 -37.656 -8 1 95.94 72 GLY B C 1
ATOM 2214 O O . GLY B 1 72 ? -8.594 -38.781 -7.629 1 95.94 72 GLY B O 1
ATOM 2215 N N . GLU B 1 73 ? -9.602 -37.5 -9.102 1 97.12 73 GLU B N 1
ATOM 2216 C CA . GLU B 1 73 ? -9.922 -38.562 -10.016 1 97.12 73 GLU B CA 1
ATOM 2217 C C . GLU B 1 73 ? -8.75 -38.875 -10.953 1 97.12 73 GLU B C 1
ATOM 2219 O O . GLU B 1 73 ? -8.633 -40 -11.469 1 97.12 73 GLU B O 1
ATOM 2224 N N . LEU B 1 74 ? -7.957 -37.906 -11.117 1 97.56 74 LEU B N 1
ATOM 2225 C CA . LEU B 1 74 ? -6.977 -37.969 -12.203 1 97.56 74 LEU B CA 1
ATOM 2226 C C . LEU B 1 74 ? -5.621 -38.406 -11.672 1 97.56 74 LEU B C 1
ATOM 2228 O O . LEU B 1 74 ? -4.824 -39 -12.422 1 97.56 74 LEU B O 1
ATOM 2232 N N . PHE B 1 75 ? -5.363 -38.094 -10.414 1 97.88 75 PHE B N 1
ATOM 2233 C CA . PHE B 1 75 ? -4.023 -38.344 -9.898 1 97.88 75 PHE B CA 1
ATOM 2234 C C . PHE B 1 75 ? -4.086 -39 -8.531 1 97.88 75 PHE B C 1
ATOM 2236 O O . PHE B 1 75 ? -5.055 -38.844 -7.789 1 97.88 75 PHE B O 1
ATOM 2243 N N . GLU B 1 76 ? -3.025 -39.719 -8.195 1 96.5 76 GLU B N 1
ATOM 2244 C CA . GLU B 1 76 ? -2.875 -40.281 -6.848 1 96.5 76 GLU B CA 1
ATOM 2245 C C . GLU B 1 76 ? -2.559 -39.156 -5.848 1 96.5 76 GLU B C 1
ATOM 2247 O O . GLU B 1 76 ? -1.797 -38.25 -6.148 1 96.5 76 GLU B O 1
ATOM 2252 N N . PRO B 1 77 ? -3.105 -39.312 -4.617 1 97 77 PRO B N 1
ATOM 2253 C CA . PRO B 1 77 ? -2.768 -38.312 -3.588 1 97 77 PRO B CA 1
ATOM 2254 C C . PRO B 1 77 ? -1.271 -38.25 -3.295 1 97 77 PRO B C 1
ATOM 2256 O O . PRO B 1 77 ? -0.592 -39.281 -3.328 1 97 77 PRO B O 1
ATOM 2259 N N . GLY B 1 78 ? -0.755 -37.125 -3.014 1 96.88 78 GLY B N 1
ATOM 2260 C CA . GLY B 1 78 ? 0.62 -36.938 -2.576 1 96.88 78 GLY B CA 1
ATOM 2261 C C . GLY B 1 78 ? 1.634 -37.219 -3.674 1 96.88 78 GLY B C 1
ATOM 2262 O O . GLY B 1 78 ? 2.752 -37.656 -3.4 1 96.88 78 GLY B O 1
ATOM 2263 N N . GLY B 1 79 ? 1.25 -36.969 -4.848 1 96.44 79 GLY B N 1
ATOM 2264 C CA . GLY B 1 79 ? 2.082 -37.375 -5.961 1 96.44 79 GLY B CA 1
ATOM 2265 C C . GLY B 1 79 ? 2.986 -36.281 -6.488 1 96.44 79 GLY B C 1
ATOM 2266 O O . GLY B 1 79 ? 3.811 -36.531 -7.375 1 96.44 79 GLY B O 1
ATOM 2267 N N . PHE B 1 80 ? 2.887 -35.125 -5.988 1 97.94 80 PHE B N 1
ATOM 2268 C CA . PHE B 1 80 ? 3.605 -34.031 -6.594 1 97.94 80 PHE B CA 1
ATOM 2269 C C . PHE B 1 80 ? 4.406 -33.25 -5.543 1 97.94 80 PHE B C 1
ATOM 2271 O O . PHE B 1 80 ? 3.908 -33 -4.449 1 97.94 80 PHE B O 1
ATOM 2278 N N . ASP B 1 81 ? 5.648 -32.875 -5.867 1 97.5 81 ASP B N 1
ATOM 2279 C CA . ASP B 1 81 ? 6.523 -32.094 -4.996 1 97.5 81 ASP B CA 1
ATOM 2280 C C . ASP B 1 81 ? 6.121 -30.625 -4.992 1 97.5 81 ASP B C 1
ATOM 2282 O O . ASP B 1 81 ? 6.332 -29.922 -4 1 97.5 81 ASP B O 1
ATOM 2286 N N . VAL B 1 82 ? 5.629 -30.188 -6.125 1 98 82 VAL B N 1
ATOM 2287 C CA . VAL B 1 82 ? 5.195 -28.812 -6.301 1 98 82 VAL B CA 1
ATOM 2288 C C . VAL B 1 82 ? 3.85 -28.781 -7.02 1 98 82 VAL B C 1
ATOM 2290 O O . VAL B 1 82 ? 3.666 -29.438 -8.039 1 98 82 VAL B O 1
ATOM 2293 N N . VAL B 1 83 ? 2.969 -28.047 -6.469 1 98.56 83 VAL B N 1
ATOM 2294 C CA . VAL B 1 83 ? 1.681 -27.781 -7.109 1 98.56 83 VAL B CA 1
ATOM 2295 C C . VAL B 1 83 ? 1.499 -26.281 -7.332 1 98.56 83 VAL B C 1
ATOM 2297 O O . VAL B 1 83 ? 1.674 -25.484 -6.406 1 98.56 83 VAL B O 1
ATOM 2300 N N . LEU B 1 84 ? 1.265 -25.922 -8.562 1 98.69 84 LEU B N 1
ATOM 2301 C CA . LEU B 1 84 ? 0.982 -24.531 -8.93 1 98.69 84 LEU B CA 1
ATOM 2302 C C . LEU B 1 84 ? -0.502 -24.344 -9.219 1 98.69 84 LEU B C 1
ATOM 2304 O O . LEU B 1 84 ? -1.137 -25.203 -9.836 1 98.69 84 LEU B O 1
ATOM 2308 N N . CYS B 1 85 ? -1.058 -23.328 -8.797 1 98.81 85 CYS B N 1
ATOM 2309 C CA . CYS B 1 85 ? -2.406 -22.859 -9.117 1 98.81 85 CYS B CA 1
ATOM 2310 C C . CYS B 1 85 ? -2.463 -21.344 -9.211 1 98.81 85 CYS B C 1
ATOM 2312 O O . CYS B 1 85 ? -2.705 -20.672 -8.211 1 98.81 85 CYS B O 1
ATOM 2314 N N . HIS B 1 86 ? -2.25 -20.875 -10.367 1 98.44 86 HIS B N 1
ATOM 2315 C CA . HIS B 1 86 ? -2.059 -19.438 -10.57 1 98.44 86 HIS B CA 1
ATOM 2316 C C . HIS B 1 86 ? -3.188 -18.844 -11.406 1 98.44 86 HIS B C 1
ATOM 2318 O O . HIS B 1 86 ? -3.328 -19.172 -12.586 1 98.44 86 HIS B O 1
ATOM 2324 N N . GLY B 1 87 ? -3.928 -17.938 -10.797 1 96.62 87 GLY B N 1
ATOM 2325 C CA . GLY B 1 87 ? -4.992 -17.266 -11.523 1 96.62 87 GLY B CA 1
ATOM 2326 C C . GLY B 1 87 ? -6.16 -18.172 -11.852 1 96.62 87 GLY B C 1
ATOM 2327 O O . GLY B 1 87 ? -6.773 -18.047 -12.914 1 96.62 87 GLY B O 1
ATOM 2328 N N . VAL B 1 88 ? -6.473 -19.078 -11.008 1 96.81 88 VAL B N 1
ATOM 2329 C CA . VAL B 1 88 ? -7.504 -20.094 -11.258 1 96.81 88 VAL B CA 1
ATOM 2330 C C . VAL B 1 88 ? -8.57 -20 -10.172 1 96.81 88 VAL B C 1
ATOM 2332 O O . VAL B 1 88 ? -9.766 -20 -10.469 1 96.81 88 VAL B O 1
ATOM 2335 N N . LEU B 1 89 ? -8.141 -19.891 -8.93 1 96.56 89 LEU B N 1
ATOM 2336 C CA . LEU B 1 89 ? -9.008 -19.938 -7.762 1 96.56 89 LEU B CA 1
ATOM 2337 C C . LEU B 1 89 ? -10.125 -18.906 -7.875 1 96.56 89 LEU B C 1
ATOM 2339 O O . LEU B 1 89 ? -11.242 -19.125 -7.398 1 96.56 89 LEU B O 1
ATOM 2343 N N . MET B 1 90 ? -9.875 -17.781 -8.516 1 95.19 90 MET B N 1
ATOM 2344 C CA . MET B 1 90 ? -10.75 -16.625 -8.594 1 95.19 90 MET B CA 1
ATOM 2345 C C . MET B 1 90 ? -12.016 -16.938 -9.367 1 95.19 90 MET B C 1
ATOM 2347 O O . MET B 1 90 ? -13 -16.188 -9.305 1 95.19 90 MET B O 1
ATOM 2351 N N . TYR B 1 91 ? -12.078 -18.031 -10.016 1 94.62 91 TYR B N 1
ATOM 2352 C CA . TYR B 1 91 ? -13.234 -18.375 -10.836 1 94.62 91 TYR B CA 1
ATOM 2353 C C . TYR B 1 91 ? -14.148 -19.344 -10.109 1 94.62 91 TYR B C 1
ATOM 2355 O O . TYR B 1 91 ? -15.148 -19.797 -10.672 1 94.62 91 TYR B O 1
ATOM 2363 N N . PHE B 1 92 ? -13.852 -19.641 -8.898 1 94.25 92 PHE B N 1
ATOM 2364 C CA . PHE B 1 92 ? -14.672 -20.516 -8.078 1 94.25 92 PHE B CA 1
ATOM 2365 C C . PHE B 1 92 ? -15.398 -19.734 -6.996 1 94.25 92 PHE B C 1
ATOM 2367 O O . PHE B 1 92 ? -14.766 -19.047 -6.191 1 94.25 92 PHE B O 1
ATOM 2374 N N . ASP B 1 93 ? -16.688 -19.875 -6.957 1 92.25 93 ASP B N 1
ATOM 2375 C CA . ASP B 1 93 ? -17.469 -19.188 -5.922 1 92.25 93 ASP B CA 1
ATOM 2376 C C . ASP B 1 93 ? -17.031 -19.641 -4.527 1 92.25 93 ASP B C 1
ATOM 2378 O O . ASP B 1 93 ? -16.828 -18.812 -3.641 1 92.25 93 ASP B O 1
ATOM 2382 N N . ASP B 1 94 ? -17.016 -20.844 -4.359 1 95.31 94 ASP B N 1
ATOM 2383 C CA . ASP B 1 94 ? -16.422 -21.438 -3.166 1 95.31 94 ASP B CA 1
ATOM 2384 C C . ASP B 1 94 ? -15.086 -22.109 -3.49 1 95.31 94 ASP B C 1
ATOM 2386 O O . ASP B 1 94 ? -15.047 -23.141 -4.164 1 95.31 94 ASP B O 1
ATOM 2390 N N . PRO B 1 95 ? -14 -21.516 -2.947 1 96.31 95 PRO B N 1
ATOM 2391 C CA . PRO B 1 95 ? -12.68 -22.031 -3.32 1 96.31 95 PRO B CA 1
ATOM 2392 C C . PRO B 1 95 ? -12.297 -23.281 -2.541 1 96.31 95 PRO B C 1
ATOM 2394 O O . PRO B 1 95 ? -11.336 -23.969 -2.9 1 96.31 95 PRO B O 1
ATOM 2397 N N . ASP B 1 96 ? -13 -23.703 -1.549 1 97.69 96 ASP B N 1
ATOM 2398 C CA . ASP B 1 96 ? -12.555 -24.703 -0.578 1 97.69 96 ASP B CA 1
ATOM 2399 C C . ASP B 1 96 ? -12.398 -26.078 -1.23 1 97.69 96 ASP B C 1
ATOM 2401 O O . ASP B 1 96 ? -11.391 -26.766 -1.016 1 97.69 96 ASP B O 1
ATOM 2405 N N . PRO B 1 97 ? -13.352 -26.516 -2.086 1 97.56 97 PRO B N 1
ATOM 2406 C CA . PRO B 1 97 ? -13.156 -27.828 -2.715 1 97.56 97 PRO B CA 1
ATOM 2407 C C . PRO B 1 97 ? -11.875 -27.906 -3.543 1 97.56 97 PRO B C 1
ATOM 2409 O O . PRO B 1 97 ? -11.172 -28.922 -3.516 1 97.56 97 PRO B O 1
ATOM 2412 N N . LEU B 1 98 ? -11.594 -26.891 -4.273 1 98.19 98 LEU B N 1
ATOM 2413 C CA . LEU B 1 98 ? -10.352 -26.891 -5.047 1 98.19 98 LEU B CA 1
ATOM 2414 C C . LEU B 1 98 ? -9.141 -26.875 -4.129 1 98.19 98 LEU B C 1
ATOM 2416 O O . LEU B 1 98 ? -8.164 -27.578 -4.367 1 98.19 98 LEU B O 1
ATOM 2420 N N . LEU B 1 99 ? -9.164 -26.031 -3.096 1 98.44 99 LEU B N 1
ATOM 2421 C CA . LEU B 1 99 ? -8.07 -26 -2.135 1 98.44 99 LEU B CA 1
ATOM 2422 C C . LEU B 1 99 ? -7.812 -27.375 -1.548 1 98.44 99 LEU B C 1
ATOM 2424 O O . LEU B 1 99 ? -6.66 -27.797 -1.404 1 98.44 99 LEU B O 1
ATOM 2428 N N . ALA B 1 100 ? -8.883 -28.062 -1.242 1 98.06 100 ALA B N 1
ATOM 2429 C CA . ALA B 1 100 ? -8.758 -29.422 -0.726 1 98.06 100 ALA B CA 1
ATOM 2430 C C . ALA B 1 100 ? -8.078 -30.344 -1.743 1 98.06 100 ALA B C 1
ATOM 2432 O O . ALA B 1 100 ? -7.207 -31.141 -1.389 1 98.06 100 ALA B O 1
ATOM 2433 N N . GLY B 1 101 ? -8.531 -30.266 -2.947 1 98.38 101 GLY B N 1
ATOM 2434 C CA . GLY B 1 101 ? -7.922 -31.047 -4.012 1 98.38 101 GLY B CA 1
ATOM 2435 C C . GLY B 1 101 ? -6.441 -30.766 -4.184 1 98.38 101 GLY B C 1
ATOM 2436 O O . GLY B 1 101 ? -5.641 -31.703 -4.32 1 98.38 101 GLY B O 1
ATOM 2437 N N . LEU B 1 102 ? -6.082 -29.5 -4.203 1 98.69 102 LEU B N 1
ATOM 2438 C CA . LEU B 1 102 ? -4.684 -29.094 -4.332 1 98.69 102 LEU B CA 1
ATOM 2439 C C . LEU B 1 102 ? -3.852 -29.656 -3.186 1 98.69 102 LEU B C 1
ATOM 2441 O O . LEU B 1 102 ? -2.768 -30.203 -3.412 1 98.69 102 LEU B O 1
ATOM 2445 N N . ALA B 1 103 ? -4.355 -29.531 -1.995 1 98.25 103 ALA B N 1
ATOM 2446 C CA . ALA B 1 103 ? -3.666 -30.047 -0.816 1 98.25 103 ALA B CA 1
ATOM 2447 C C . ALA B 1 103 ? -3.439 -31.547 -0.93 1 98.25 103 ALA B C 1
ATOM 2449 O O . ALA B 1 103 ? -2.371 -32.062 -0.575 1 98.25 103 ALA B O 1
ATOM 2450 N N . GLY B 1 104 ? -4.391 -32.219 -1.418 1 97.88 104 GLY B N 1
ATOM 2451 C CA . GLY B 1 104 ? -4.324 -33.656 -1.549 1 97.88 104 GLY B CA 1
ATOM 2452 C C . GLY B 1 104 ? -3.283 -34.125 -2.553 1 97.88 104 GLY B C 1
ATOM 2453 O O . GLY B 1 104 ? -2.85 -35.281 -2.523 1 97.88 104 GLY B O 1
ATOM 2454 N N . MET B 1 105 ? -2.9 -33.25 -3.439 1 98.31 105 MET B N 1
ATOM 2455 C CA . MET B 1 105 ? -1.949 -33.625 -4.488 1 98.31 105 MET B CA 1
ATOM 2456 C C . MET B 1 105 ? -0.516 -33.531 -3.979 1 98.31 105 MET B C 1
ATOM 2458 O O . MET B 1 105 ? 0.406 -34.062 -4.598 1 98.31 105 MET B O 1
ATOM 2462 N N . LEU B 1 106 ? -0.317 -32.781 -2.912 1 97.69 106 LEU B N 1
ATOM 2463 C CA . LEU B 1 106 ? 1.025 -32.469 -2.443 1 97.69 106 LEU B CA 1
ATOM 2464 C C . LEU B 1 106 ? 1.669 -33.656 -1.757 1 97.69 106 LEU B C 1
ATOM 2466 O O . LEU B 1 106 ? 1.047 -34.312 -0.906 1 97.69 106 LEU B O 1
ATOM 2470 N N . ALA B 1 107 ? 2.881 -33.969 -2.113 1 95.81 107 ALA B N 1
ATOM 2471 C CA . ALA B 1 107 ? 3.717 -34.906 -1.365 1 95.81 107 ALA B CA 1
ATOM 2472 C C . ALA B 1 107 ? 4.082 -34.344 0.005 1 95.81 107 ALA B C 1
ATOM 2474 O O . ALA B 1 107 ? 3.988 -33.125 0.232 1 95.81 107 ALA B O 1
ATOM 2475 N N . PRO B 1 108 ? 4.516 -35.344 0.886 1 93.12 108 PRO B N 1
ATOM 2476 C CA . PRO B 1 108 ? 5.074 -34.781 2.129 1 93.12 108 PRO B CA 1
ATOM 2477 C C . PRO B 1 108 ? 6.203 -33.781 1.887 1 93.12 108 PRO B C 1
ATOM 2479 O O . PRO B 1 108 ? 7.102 -34.062 1.084 1 93.12 108 PRO B O 1
ATOM 2482 N N . GLY B 1 109 ? 6.113 -32.719 2.439 1 92.62 109 GLY B N 1
ATOM 2483 C CA . GLY B 1 109 ? 7.133 -31.688 2.291 1 92.62 109 GLY B CA 1
ATOM 2484 C C . GLY B 1 109 ? 6.984 -30.875 1.017 1 92.62 109 GLY B C 1
ATOM 2485 O O . GLY B 1 109 ? 7.84 -30.047 0.696 1 92.62 109 GLY B O 1
ATOM 2486 N N . GLY B 1 110 ? 5.93 -31.141 0.3 1 96.31 110 GLY B N 1
ATOM 2487 C CA . GLY B 1 110 ? 5.715 -30.453 -0.963 1 96.31 110 GLY B CA 1
ATOM 2488 C C . GLY B 1 110 ? 5.355 -29 -0.79 1 96.31 110 GLY B C 1
ATOM 2489 O O . GLY B 1 110 ? 5.188 -28.516 0.335 1 96.31 110 GLY B O 1
ATOM 2490 N N . VAL B 1 111 ? 5.32 -28.25 -1.927 1 97.5 111 VAL B N 1
ATOM 2491 C CA . VAL B 1 111 ? 5.062 -26.812 -1.924 1 97.5 111 VAL B CA 1
ATOM 2492 C C . VAL B 1 111 ? 3.861 -26.5 -2.812 1 97.5 111 VAL B C 1
ATOM 2494 O O . VAL B 1 111 ? 3.77 -26.984 -3.939 1 97.5 111 VAL B O 1
ATOM 2497 N N . LEU B 1 112 ? 2.93 -25.781 -2.279 1 98.5 112 LEU B N 1
ATOM 2498 C CA . LEU B 1 112 ? 1.847 -25.203 -3.074 1 98.5 112 LEU B CA 1
ATOM 2499 C C . LEU B 1 112 ? 2.107 -23.734 -3.369 1 98.5 112 LEU B C 1
ATOM 2501 O O . LEU B 1 112 ? 2.326 -22.938 -2.449 1 98.5 112 LEU B O 1
ATOM 2505 N N . SER B 1 113 ? 2.176 -23.391 -4.609 1 98.62 113 SER B N 1
ATOM 2506 C CA . SER B 1 113 ? 2.246 -22 -5.078 1 98.62 113 SER B CA 1
ATOM 2507 C C . SER B 1 113 ? 0.885 -21.516 -5.555 1 98.62 113 SER B C 1
ATOM 2509 O O . SER B 1 113 ? 0.379 -21.969 -6.582 1 98.62 113 SER B O 1
ATOM 2511 N N . LEU B 1 114 ? 0.35 -20.547 -4.844 1 98.69 114 LEU B N 1
ATOM 2512 C CA . LEU B 1 114 ? -0.978 -20.016 -5.145 1 98.69 114 LEU B CA 1
ATOM 2513 C C . LEU B 1 114 ? -0.904 -18.547 -5.527 1 98.69 114 LEU B C 1
ATOM 2515 O O . LEU B 1 114 ? -0.287 -17.75 -4.82 1 98.69 114 LEU B O 1
ATOM 2519 N N . LEU B 1 115 ? -1.415 -18.172 -6.656 1 98.69 115 LEU B N 1
ATOM 2520 C CA . LEU B 1 115 ? -1.502 -16.781 -7.113 1 98.69 115 LEU B CA 1
ATOM 2521 C C . LEU B 1 115 ? -2.955 -16.359 -7.285 1 98.69 115 LEU B C 1
ATOM 2523 O O . LEU B 1 115 ? -3.686 -16.938 -8.086 1 98.69 115 LEU B O 1
ATOM 2527 N N . VAL B 1 116 ? -3.371 -15.328 -6.551 1 98.44 116 VAL B N 1
ATOM 2528 C CA . VAL B 1 116 ? -4.766 -14.906 -6.566 1 98.44 116 VAL B CA 1
ATOM 2529 C C . VAL B 1 116 ? -4.844 -13.391 -6.746 1 98.44 116 VAL B C 1
ATOM 2531 O O . VAL B 1 116 ? -3.844 -12.688 -6.59 1 98.44 116 VAL B O 1
ATOM 2534 N N . ARG B 1 117 ? -6.074 -12.945 -7.148 1 98.19 117 ARG B N 1
ATOM 2535 C CA . ARG B 1 117 ? -6.32 -11.508 -7.09 1 98.19 117 ARG B CA 1
ATOM 2536 C C . ARG B 1 117 ? -6.355 -11.016 -5.648 1 98.19 117 ARG B C 1
ATOM 2538 O O . ARG B 1 117 ? -7.008 -11.617 -4.797 1 98.19 117 ARG B O 1
ATOM 2545 N N . ASN B 1 118 ? -5.684 -9.938 -5.414 1 98.56 118 ASN B N 1
ATOM 2546 C CA . ASN B 1 118 ? -5.551 -9.391 -4.066 1 98.56 118 ASN B CA 1
ATOM 2547 C C . ASN B 1 118 ? -6.801 -8.609 -3.656 1 98.56 118 ASN B C 1
ATOM 2549 O O . ASN B 1 118 ? -7.023 -7.492 -4.125 1 98.56 118 ASN B O 1
ATOM 2553 N N . GLY B 1 119 ? -7.539 -9.141 -2.746 1 98.31 119 GLY B N 1
ATOM 2554 C CA . GLY B 1 119 ? -8.758 -8.508 -2.281 1 98.31 119 GLY B CA 1
ATOM 2555 C C . GLY B 1 119 ? -8.508 -7.332 -1.358 1 98.31 119 GLY B C 1
ATOM 2556 O O . GLY B 1 119 ? -9.344 -6.438 -1.239 1 98.31 119 GLY B O 1
ATOM 2557 N N . ASP B 1 120 ? -7.379 -7.332 -0.662 1 98.25 120 ASP B N 1
ATOM 2558 C CA . ASP B 1 120 ? -7.047 -6.258 0.266 1 98.25 120 ASP B CA 1
ATOM 2559 C C . ASP B 1 120 ? -6.68 -4.977 -0.484 1 98.25 120 ASP B C 1
ATOM 2561 O O . ASP B 1 120 ? -6.793 -3.879 0.061 1 98.25 120 ASP B O 1
ATOM 2565 N N . GLY B 1 121 ? -6.238 -5.09 -1.745 1 98 121 GLY B N 1
ATOM 2566 C CA . GLY B 1 121 ? -5.789 -3.949 -2.525 1 98 121 GLY B CA 1
ATOM 2567 C C . GLY B 1 121 ? -6.672 -3.66 -3.725 1 98 121 GLY B C 1
ATOM 2568 O O . GLY B 1 121 ? -6.23 -3.041 -4.695 1 98 121 GLY B O 1
ATOM 2569 N N . LEU B 1 122 ? -7.98 -4.082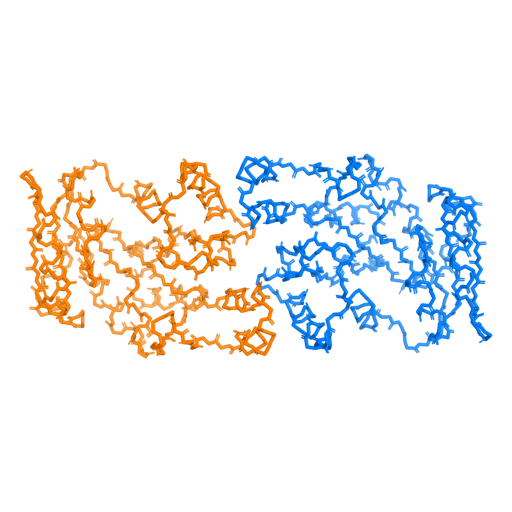 -3.729 1 97.94 122 LEU B N 1
ATOM 2570 C CA . LEU B 1 122 ? -8.852 -4.043 -4.898 1 97.94 122 LEU B CA 1
ATOM 2571 C C . LEU B 1 122 ? -9.133 -2.604 -5.316 1 97.94 122 LEU B C 1
ATOM 2573 O O . LEU B 1 122 ? -9.383 -2.33 -6.492 1 97.94 122 LEU B O 1
ATOM 2577 N N . ALA B 1 123 ? -9.055 -1.652 -4.41 1 98.44 123 ALA B N 1
ATOM 2578 C CA . ALA B 1 123 ? -9.414 -0.267 -4.699 1 98.44 123 ALA B CA 1
ATOM 2579 C C . ALA B 1 123 ? -8.258 0.473 -5.367 1 98.44 123 ALA B C 1
ATOM 2581 O O . ALA B 1 123 ? -8.445 1.565 -5.91 1 98.44 123 ALA B O 1
ATOM 2582 N N . MET B 1 124 ? -7.066 -0.133 -5.359 1 98.38 124 MET B N 1
ATOM 2583 C CA . MET B 1 124 ? -5.883 0.571 -5.848 1 98.38 124 MET B CA 1
ATOM 2584 C C . MET B 1 124 ? -6.023 0.899 -7.332 1 98.38 124 MET B C 1
ATOM 2586 O O . MET B 1 124 ? -5.879 2.055 -7.73 1 98.38 124 MET B O 1
ATOM 2590 N N . ARG B 1 125 ? -6.363 -0.083 -8.148 1 96.75 125 ARG B N 1
ATOM 2591 C CA . ARG B 1 125 ? -6.379 0.12 -9.594 1 96.75 125 ARG B CA 1
ATOM 2592 C C . ARG B 1 125 ? -7.414 1.165 -9.992 1 96.75 125 ARG B C 1
ATOM 2594 O O . ARG B 1 125 ? -7.086 2.16 -10.641 1 96.75 125 ARG B O 1
ATOM 2601 N N . PRO B 1 126 ? -8.727 0.961 -9.602 1 96.88 126 PRO B N 1
ATOM 2602 C CA . PRO B 1 126 ? -9.672 2.012 -9.977 1 96.88 126 PRO B CA 1
ATOM 2603 C C . PRO B 1 126 ? -9.328 3.367 -9.367 1 96.88 126 PRO B C 1
ATOM 2605 O O . PRO B 1 126 ? -9.531 4.406 -10 1 96.88 126 PRO B O 1
ATOM 2608 N N . GLY B 1 127 ? -8.797 3.445 -8.148 1 97.75 127 GLY B N 1
ATOM 2609 C CA . GLY B 1 127 ? -8.375 4.699 -7.547 1 97.75 127 GLY B CA 1
ATOM 2610 C C . GLY B 1 127 ? -7.297 5.414 -8.344 1 97.75 127 GLY B C 1
ATOM 2611 O O . GLY B 1 127 ? -7.395 6.621 -8.586 1 97.75 127 GLY B O 1
ATOM 2612 N N . LEU B 1 128 ? -6.281 4.672 -8.773 1 97.44 128 LEU B N 1
ATOM 2613 C CA . LEU B 1 128 ? -5.18 5.246 -9.531 1 97.44 128 LEU B CA 1
ATOM 2614 C C . LEU B 1 128 ? -5.645 5.668 -10.922 1 97.44 128 LEU B C 1
ATOM 2616 O O . LEU B 1 128 ? -5.012 6.508 -11.562 1 97.44 128 LEU B O 1
ATOM 2620 N N . GLN B 1 129 ? -6.754 5.062 -11.375 1 95.5 129 GLN B N 1
ATOM 2621 C CA . GLN B 1 129 ? -7.309 5.395 -12.68 1 95.5 129 GLN B CA 1
ATOM 2622 C C . GLN B 1 129 ? -8.289 6.559 -12.586 1 95.5 129 GLN B C 1
ATOM 2624 O O . GLN B 1 129 ? -8.82 7.016 -13.602 1 95.5 129 GLN B O 1
ATOM 2629 N N . GLY B 1 130 ? -8.586 7.027 -11.375 1 95.44 130 GLY B N 1
ATOM 2630 C CA . GLY B 1 130 ? -9.531 8.117 -11.188 1 95.44 130 GLY B CA 1
ATOM 2631 C C . GLY B 1 130 ? -10.977 7.668 -11.203 1 95.44 130 GLY B C 1
ATOM 2632 O O . GLY B 1 130 ? -11.891 8.492 -11.289 1 95.44 130 GLY B O 1
ATOM 2633 N N . ASP B 1 131 ? -11.219 6.371 -11.305 1 95.81 131 ASP B N 1
ATOM 2634 C CA . ASP B 1 131 ? -12.555 5.816 -11.156 1 95.81 131 ASP B CA 1
ATOM 2635 C C . ASP B 1 131 ? -12.977 5.773 -9.688 1 95.81 131 ASP B C 1
ATOM 2637 O O . ASP B 1 131 ? -12.945 4.711 -9.062 1 95.81 131 ASP B O 1
ATOM 2641 N N . TRP B 1 132 ? -13.438 6.863 -9.148 1 97.5 132 TRP B N 1
ATOM 2642 C CA . TRP B 1 132 ? -13.695 7.027 -7.719 1 97.5 132 TRP B CA 1
ATOM 2643 C C . TRP B 1 132 ? -14.852 6.137 -7.27 1 97.5 132 TRP B C 1
ATOM 2645 O O . TRP B 1 132 ? -14.797 5.539 -6.195 1 97.5 132 TRP B O 1
ATOM 2655 N N . ALA B 1 133 ? -15.836 6.074 -8.07 1 96.19 133 ALA B N 1
ATOM 2656 C CA . ALA B 1 133 ? -16.953 5.195 -7.727 1 96.19 133 ALA B CA 1
ATOM 2657 C C . ALA B 1 133 ? -16.5 3.744 -7.629 1 96.19 133 ALA B C 1
ATOM 2659 O O . ALA B 1 133 ? -16.875 3.029 -6.699 1 96.19 133 ALA B O 1
ATOM 2660 N N . GLY B 1 134 ? -15.703 3.283 -8.641 1 96.25 134 GLY B N 1
ATOM 2661 C CA . GLY B 1 134 ? -15.156 1.937 -8.609 1 96.25 134 GLY B CA 1
ATOM 2662 C C . GLY B 1 134 ? -14.273 1.68 -7.402 1 96.25 134 GLY B C 1
ATOM 2663 O O . GLY B 1 134 ? -14.344 0.608 -6.797 1 96.25 134 GLY B O 1
ATOM 2664 N N . ALA B 1 135 ? -13.445 2.682 -7.051 1 97.94 135 ALA B N 1
ATOM 2665 C CA . ALA B 1 135 ? -12.578 2.555 -5.883 1 97.94 135 ALA B CA 1
ATOM 2666 C C . ALA B 1 135 ? -13.406 2.404 -4.605 1 97.94 135 ALA B C 1
ATOM 2668 O O . ALA B 1 135 ? -13.156 1.501 -3.803 1 97.94 135 ALA B O 1
ATOM 2669 N N . LEU B 1 136 ? -14.383 3.277 -4.391 1 98.06 136 LEU B N 1
ATOM 2670 C CA . LEU B 1 136 ? -15.219 3.254 -3.193 1 98.06 136 LEU B CA 1
ATOM 2671 C C . LEU B 1 136 ? -15.945 1.923 -3.064 1 98.06 136 LEU B C 1
ATOM 2673 O O . LEU B 1 136 ? -16.062 1.376 -1.966 1 98.06 136 LEU B O 1
ATOM 2677 N N . ALA B 1 137 ? -16.391 1.401 -4.18 1 96.69 137 ALA B N 1
ATOM 2678 C CA . ALA B 1 137 ? -17.062 0.11 -4.172 1 96.69 137 ALA B CA 1
ATOM 2679 C C . ALA B 1 137 ? -16.109 -1.019 -3.816 1 96.69 137 ALA B C 1
ATOM 2681 O O . ALA B 1 137 ? -16.484 -1.961 -3.113 1 96.69 137 ALA B O 1
ATOM 2682 N N . ALA B 1 138 ? -14.938 -0.95 -4.199 1 97.19 138 ALA B N 1
ATOM 2683 C CA . ALA B 1 138 ? -13.961 -2.031 -4.117 1 97.19 138 ALA B CA 1
ATOM 2684 C C . ALA B 1 138 ? -13.477 -2.223 -2.684 1 97.19 138 ALA B C 1
ATOM 2686 O O . ALA B 1 138 ? -13.016 -3.309 -2.314 1 97.19 138 ALA B O 1
ATOM 2687 N N . PHE B 1 139 ? -13.562 -1.229 -1.793 1 97.62 139 PHE B N 1
ATOM 2688 C CA . PHE B 1 139 ? -13.062 -1.33 -0.426 1 97.62 139 PHE B CA 1
ATOM 2689 C C . PHE B 1 139 ? -13.766 -2.457 0.323 1 97.62 139 PHE B C 1
ATOM 2691 O O . PHE B 1 139 ? -13.156 -3.11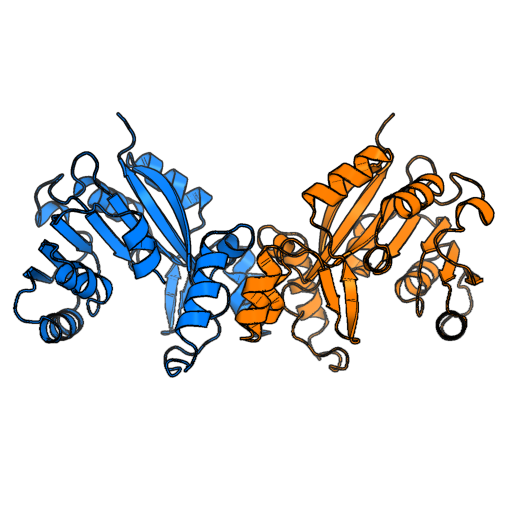7 1.169 1 97.62 139 PHE B O 1
ATOM 2698 N N . ASP B 1 140 ? -14.93 -2.607 -0.004 1 94.38 140 ASP B N 1
ATOM 2699 C CA . ASP B 1 140 ? -15.742 -3.512 0.808 1 94.38 140 ASP B CA 1
ATOM 2700 C C . ASP B 1 140 ? -16.188 -4.73 -0.002 1 94.38 140 ASP B C 1
ATOM 2702 O O . ASP B 1 140 ? -17.062 -5.477 0.424 1 94.38 140 ASP B O 1
ATOM 2706 N N . GLU B 1 141 ? -15.641 -4.898 -1.204 1 93.56 141 GLU B N 1
ATOM 2707 C CA . GLU B 1 141 ? -16.016 -6.008 -2.078 1 93.56 141 GLU B CA 1
ATOM 2708 C C . GLU B 1 141 ? -14.836 -6.941 -2.328 1 93.56 141 GLU B C 1
ATOM 2710 O O . GLU B 1 141 ? -13.68 -6.559 -2.135 1 93.56 141 GLU B O 1
ATOM 2715 N N . THR B 1 142 ? -15.266 -8.195 -2.6 1 94.19 142 THR B N 1
ATOM 2716 C CA . THR B 1 142 ? -14.25 -9.133 -3.049 1 94.19 142 THR B CA 1
ATOM 2717 C C . THR B 1 142 ? -14.562 -9.648 -4.453 1 94.19 142 THR B C 1
ATOM 2719 O O . THR B 1 142 ? -13.766 -10.367 -5.051 1 94.19 142 THR B O 1
ATOM 2722 N N . ARG B 1 143 ? -15.664 -9.297 -4.969 1 94.38 143 ARG B N 1
ATOM 2723 C CA . ARG B 1 143 ? -15.961 -9.578 -6.371 1 94.38 143 ARG B CA 1
ATOM 2724 C C . ARG B 1 143 ? -15.594 -8.398 -7.262 1 94.38 143 ARG B C 1
ATOM 2726 O O . ARG B 1 143 ? -15.695 -7.242 -6.844 1 94.38 143 ARG B O 1
ATOM 2733 N N . TYR B 1 144 ? -15.133 -8.75 -8.406 1 92.44 144 TYR B N 1
ATOM 2734 C CA . TYR B 1 144 ? -14.727 -7.715 -9.359 1 92.44 144 TYR B CA 1
ATOM 2735 C C . TYR B 1 144 ? -14.867 -8.211 -10.789 1 92.44 144 TYR B C 1
ATOM 2737 O O . TYR B 1 144 ? -15 -9.414 -11.031 1 92.44 144 TYR B O 1
ATOM 2745 N N . ARG B 1 145 ? -14.977 -7.223 -11.648 1 88.56 145 ARG B N 1
ATOM 2746 C CA . ARG B 1 145 ? -14.883 -7.543 -13.07 1 88.56 145 ARG B CA 1
ATOM 2747 C C . ARG B 1 145 ? -13.438 -7.484 -13.555 1 88.56 145 ARG B C 1
ATOM 2749 O O . ARG B 1 145 ? -12.781 -6.445 -13.445 1 88.56 145 ARG B O 1
ATOM 2756 N N . ASN B 1 146 ? -13 -8.602 -14.039 1 85.88 146 ASN B N 1
ATOM 2757 C CA . ASN B 1 146 ? -11.594 -8.617 -14.43 1 85.88 146 ASN B CA 1
ATOM 2758 C C . ASN B 1 146 ? -11.383 -7.988 -15.797 1 85.88 146 ASN B C 1
ATOM 2760 O O . ASN B 1 146 ? -12.312 -7.438 -16.391 1 85.88 146 ASN B O 1
ATOM 2764 N N . ARG B 1 147 ? -10.18 -7.922 -16.234 1 77.31 147 ARG B N 1
ATOM 2765 C CA . ARG B 1 147 ? -9.758 -7.145 -17.406 1 77.31 147 ARG B CA 1
ATOM 2766 C C . ARG B 1 147 ? -10.367 -7.711 -18.688 1 77.31 147 ARG B C 1
ATOM 2768 O O . ARG B 1 147 ? -10.445 -7.016 -19.703 1 77.31 147 ARG B O 1
ATOM 2775 N N . ILE B 1 148 ? -10.852 -8.977 -18.625 1 75.06 148 ILE B N 1
ATOM 2776 C CA . ILE B 1 148 ? -11.461 -9.57 -19.812 1 75.06 148 ILE B CA 1
ATOM 2777 C C . ILE B 1 148 ? -12.984 -9.57 -19.656 1 75.06 148 ILE B C 1
ATOM 2779 O O . ILE B 1 148 ? -13.688 -10.227 -20.438 1 75.06 148 ILE B O 1
ATOM 2783 N N . GLY B 1 149 ? -13.547 -8.953 -18.625 1 83.19 149 GLY B N 1
ATOM 2784 C CA . GLY B 1 149 ? -14.969 -8.695 -18.484 1 83.19 149 GLY B CA 1
ATOM 2785 C C . GLY B 1 149 ? -15.703 -9.797 -17.734 1 83.19 149 GLY B C 1
ATOM 2786 O O . GLY B 1 149 ? -16.938 -9.867 -17.781 1 83.19 149 GLY B O 1
ATOM 2787 N N . VAL B 1 150 ? -14.977 -10.672 -17.141 1 88.31 150 VAL B N 1
ATOM 2788 C CA . VAL B 1 150 ? -15.594 -11.766 -16.391 1 88.31 150 VAL B CA 1
ATOM 2789 C C . VAL B 1 150 ? -15.594 -11.438 -14.898 1 88.31 150 VAL B C 1
ATOM 2791 O O . VAL B 1 150 ? -14.617 -10.891 -14.383 1 88.31 150 VAL B O 1
ATOM 2794 N N . THR B 1 151 ? -16.688 -11.75 -14.289 1 92 151 THR B N 1
ATOM 2795 C CA . THR B 1 151 ? -16.75 -11.586 -12.836 1 92 151 THR B CA 1
ATOM 2796 C C . THR B 1 151 ? -15.906 -12.641 -12.133 1 92 151 THR B C 1
ATOM 2798 O O . THR B 1 151 ? -15.984 -13.828 -12.461 1 92 151 THR B O 1
ATOM 2801 N N . ALA B 1 152 ? -15.062 -12.258 -11.25 1 95.38 152 ALA B N 1
ATOM 2802 C CA . ALA B 1 152 ? -14.18 -13.141 -10.5 1 95.38 152 ALA B CA 1
ATOM 2803 C C . ALA B 1 152 ? -14.117 -12.727 -9.031 1 95.38 152 ALA B C 1
ATOM 2805 O O . ALA B 1 152 ? -14.695 -11.719 -8.641 1 95.38 152 ALA B O 1
ATOM 2806 N N . ARG B 1 153 ? -13.555 -13.555 -8.305 1 96.12 153 ARG B N 1
ATOM 2807 C CA . ARG B 1 153 ? -13.406 -13.297 -6.875 1 96.12 153 ARG B CA 1
ATOM 2808 C C . ARG B 1 153 ? -11.961 -12.953 -6.531 1 96.12 153 ARG B C 1
ATOM 2810 O O . ARG B 1 153 ? -11.023 -13.531 -7.09 1 96.12 153 ARG B O 1
ATOM 2817 N N . ALA B 1 154 ? -11.773 -12.039 -5.645 1 97.62 154 ALA B N 1
ATOM 2818 C CA . ALA B 1 154 ? -10.484 -11.75 -5.023 1 97.62 154 ALA B CA 1
ATOM 2819 C C . ALA B 1 154 ? -10.398 -12.352 -3.625 1 97.62 154 ALA B C 1
ATOM 2821 O O . ALA B 1 154 ? -11.422 -12.727 -3.037 1 97.62 154 ALA B O 1
ATOM 2822 N N . ASP B 1 155 ? -9.234 -12.539 -3.227 1 98.06 155 ASP B N 1
ATOM 2823 C CA . ASP B 1 155 ? -9.039 -13.141 -1.912 1 98.06 155 ASP B CA 1
ATOM 2824 C C . ASP B 1 155 ? -8.281 -12.195 -0.981 1 98.06 155 ASP B C 1
ATOM 2826 O O . ASP B 1 155 ? -7.242 -11.648 -1.356 1 98.06 155 ASP B O 1
ATOM 2830 N N . ARG B 1 156 ? -8.836 -12.023 0.197 1 98.12 156 ARG B N 1
ATOM 2831 C CA . ARG B 1 156 ? -8.086 -11.328 1.235 1 98.12 156 ARG B CA 1
ATOM 2832 C C . ARG B 1 156 ? -7.113 -12.266 1.935 1 98.12 156 ARG B C 1
ATOM 2834 O O . ARG B 1 156 ? -7.449 -13.422 2.221 1 98.12 156 ARG B O 1
ATOM 2841 N N . LEU B 1 157 ? -5.949 -11.844 2.156 1 98.5 157 LEU B N 1
ATOM 2842 C CA . LEU B 1 157 ? -4.848 -12.664 2.631 1 98.5 157 LEU B CA 1
ATOM 2843 C C . LEU B 1 157 ? -5.227 -13.398 3.916 1 98.5 157 LEU B C 1
ATOM 2845 O O . LEU B 1 157 ? -5.02 -14.609 4.031 1 98.5 157 LEU B O 1
ATOM 2849 N N . GLY B 1 158 ? -5.766 -12.625 4.875 1 98.38 158 GLY B N 1
ATOM 2850 C CA . GLY B 1 158 ? -6.137 -13.234 6.141 1 98.38 158 GLY B CA 1
ATOM 2851 C C . GLY B 1 158 ? -7.133 -14.367 5.988 1 98.38 158 GLY B C 1
ATOM 2852 O O . GLY B 1 158 ? -6.949 -15.445 6.562 1 98.38 158 GLY B O 1
ATOM 2853 N N . GLU B 1 159 ? -8.172 -14.141 5.23 1 97.94 159 GLU B N 1
ATOM 2854 C CA . GLU B 1 159 ? -9.203 -15.148 5.012 1 97.94 159 GLU B CA 1
ATOM 2855 C C . GLU B 1 159 ? -8.648 -16.359 4.27 1 97.94 159 GLU B C 1
ATOM 2857 O O . GLU B 1 159 ? -8.93 -17.5 4.633 1 97.94 159 GLU B O 1
ATOM 2862 N N . LEU B 1 160 ? -7.898 -16.141 3.221 1 98.44 160 LEU B N 1
ATOM 2863 C CA . LEU B 1 160 ? -7.316 -17.234 2.443 1 98.44 160 LEU B CA 1
ATOM 2864 C C . LEU B 1 160 ? -6.371 -18.062 3.299 1 98.44 160 LEU B C 1
ATOM 2866 O O . LEU B 1 160 ? -6.355 -19.297 3.199 1 98.44 160 LEU B O 1
ATOM 2870 N N . THR B 1 161 ? -5.574 -17.422 4.145 1 98.75 161 THR B N 1
ATOM 2871 C CA . THR B 1 161 ? -4.668 -18.094 5.059 1 98.75 161 THR B CA 1
ATOM 2872 C C . THR B 1 161 ? -5.441 -19.016 5.996 1 98.75 161 THR B C 1
ATOM 2874 O O . THR B 1 161 ? -5.047 -20.172 6.211 1 98.75 161 THR B O 1
ATOM 2877 N N . ARG B 1 162 ? -6.52 -18.5 6.496 1 98.56 162 ARG B N 1
ATOM 2878 C CA . ARG B 1 162 ? -7.355 -19.312 7.375 1 98.56 162 ARG B CA 1
ATOM 2879 C C . ARG B 1 162 ? -7.93 -20.516 6.633 1 98.56 162 ARG B C 1
ATOM 2881 O O . ARG B 1 162 ? -7.957 -21.625 7.168 1 98.56 162 ARG B O 1
ATOM 2888 N N . ARG B 1 163 ? -8.414 -20.312 5.457 1 98.38 163 ARG B N 1
ATOM 2889 C CA . ARG B 1 163 ? -8.969 -21.391 4.66 1 98.38 163 ARG B CA 1
ATOM 2890 C C . ARG B 1 163 ? -7.91 -22.453 4.375 1 98.38 163 ARG B C 1
ATOM 2892 O O . ARG B 1 163 ? -8.18 -23.656 4.48 1 98.38 163 ARG B O 1
ATOM 2899 N N . LEU B 1 164 ? -6.715 -22.016 3.973 1 98.62 164 LEU B N 1
ATOM 2900 C CA . LEU B 1 164 ? -5.613 -22.938 3.715 1 98.62 164 LEU B CA 1
ATOM 2901 C C . LEU B 1 164 ? -5.289 -23.75 4.961 1 98.62 164 LEU B C 1
ATOM 2903 O O . LEU B 1 164 ? -5.066 -24.969 4.867 1 98.62 164 LEU B O 1
ATOM 2907 N N . ALA B 1 165 ? -5.277 -23.094 6.117 1 98.44 165 ALA B N 1
ATOM 2908 C CA . ALA B 1 165 ? -5.027 -23.797 7.379 1 98.44 165 ALA B CA 1
ATOM 2909 C C . ALA B 1 165 ? -6.066 -24.891 7.617 1 98.44 165 ALA B C 1
ATOM 2911 O O . ALA B 1 165 ? -5.738 -25.953 8.125 1 98.44 165 ALA B O 1
ATOM 2912 N N . GLY B 1 166 ? -7.293 -24.594 7.258 1 98.19 166 GLY B N 1
ATOM 2913 C CA . GLY B 1 166 ? -8.367 -25.578 7.379 1 98.19 166 GLY B CA 1
ATOM 2914 C C . GLY B 1 166 ? -8.133 -26.828 6.547 1 98.19 166 GLY B C 1
ATOM 2915 O O . GLY B 1 166 ? -8.742 -27.859 6.801 1 98.19 166 GLY B O 1
ATOM 2916 N N . HIS B 1 167 ? -7.262 -26.734 5.59 1 97.75 167 HIS B N 1
ATOM 2917 C CA . HIS B 1 167 ? -6.934 -27.875 4.738 1 97.75 167 HIS B CA 1
ATOM 2918 C C . HIS B 1 167 ? -5.527 -28.391 5.02 1 97.75 167 HIS B C 1
ATOM 2920 O O . HIS B 1 167 ? -4.922 -29.062 4.18 1 97.75 167 HIS B O 1
ATOM 2926 N N . GLY B 1 168 ? -4.977 -27.984 6.156 1 97.56 168 GLY B N 1
ATOM 2927 C CA . GLY B 1 168 ? -3.707 -28.531 6.609 1 97.56 168 GLY B CA 1
ATOM 2928 C C . GLY B 1 168 ? -2.508 -27.859 5.969 1 97.56 168 GLY B C 1
ATOM 2929 O O . GLY B 1 168 ? -1.414 -28.422 5.934 1 97.56 168 GLY B O 1
ATOM 2930 N N . LEU B 1 169 ? -2.709 -26.703 5.43 1 98.31 169 LEU B N 1
ATOM 2931 C CA . LEU B 1 169 ? -1.618 -25.984 4.785 1 98.31 169 LEU B CA 1
ATOM 2932 C C . LEU B 1 169 ? -1.247 -24.734 5.586 1 98.31 169 LEU B C 1
ATOM 2934 O O . LEU B 1 169 ? -2.121 -24.062 6.145 1 98.31 169 LEU B O 1
ATOM 2938 N N . GLU B 1 170 ? -0.004 -24.438 5.633 1 98.06 170 GLU B N 1
ATOM 2939 C CA . GLU B 1 170 ? 0.509 -23.234 6.258 1 98.06 170 GLU B CA 1
ATOM 2940 C C . GLU B 1 170 ? 1.164 -22.312 5.23 1 98.06 170 GLU B C 1
ATOM 2942 O O . GLU B 1 170 ? 1.886 -22.781 4.344 1 98.06 170 GLU B O 1
ATOM 2947 N N . VAL B 1 171 ? 0.842 -21.094 5.395 1 98.38 171 VAL B N 1
ATOM 2948 C CA . VAL B 1 171 ? 1.493 -20.109 4.531 1 98.38 171 VAL B CA 1
ATOM 2949 C C . VAL B 1 171 ? 2.871 -19.766 5.09 1 98.38 171 VAL B C 1
ATOM 2951 O O . VAL B 1 171 ? 2.982 -19.172 6.164 1 98.38 171 VAL B O 1
ATOM 2954 N N . GLY B 1 172 ? 3.869 -20.109 4.41 1 97.06 172 GLY B N 1
ATOM 2955 C CA . GLY B 1 172 ? 5.223 -19.812 4.848 1 97.06 172 GLY B CA 1
ATOM 2956 C C . GLY B 1 172 ? 5.699 -18.438 4.414 1 97.06 172 GLY B C 1
ATOM 2957 O O . GLY B 1 172 ? 6.418 -17.766 5.156 1 97.06 172 GLY B O 1
ATOM 2958 N N . ARG B 1 173 ? 5.422 -18.125 3.188 1 97.69 173 ARG B N 1
ATOM 2959 C CA . ARG B 1 173 ? 5.777 -16.844 2.596 1 97.69 173 ARG B CA 1
ATOM 2960 C C . ARG B 1 173 ? 4.68 -16.344 1.658 1 97.69 173 ARG B C 1
ATOM 2962 O O . ARG B 1 173 ? 3.9 -17.141 1.135 1 97.69 173 ARG B O 1
ATOM 2969 N N . TRP B 1 174 ? 4.613 -15.109 1.542 1 98.69 174 TRP B N 1
ATOM 2970 C CA . TRP B 1 174 ? 3.744 -14.539 0.515 1 98.69 174 TRP B CA 1
ATOM 2971 C C . TRP B 1 174 ? 4.367 -13.289 -0.096 1 98.69 174 TRP B C 1
ATOM 2973 O O . TRP B 1 174 ? 5.25 -12.672 0.504 1 98.69 174 TRP B O 1
ATOM 2983 N N . TYR B 1 175 ? 4.008 -13 -1.308 1 98.81 175 TYR B N 1
ATOM 2984 C CA . TYR B 1 175 ? 4.535 -11.898 -2.105 1 98.81 175 TYR B CA 1
ATOM 2985 C C . TYR B 1 175 ? 3.406 -11.117 -2.762 1 98.81 175 TYR B C 1
ATOM 2987 O O . TYR B 1 175 ? 2.309 -11.641 -2.959 1 98.81 175 TYR B O 1
ATOM 2995 N N . GLY B 1 176 ? 3.693 -9.836 -2.984 1 98.81 176 GLY B N 1
ATOM 2996 C CA . GLY B 1 176 ? 2.869 -9.078 -3.91 1 98.81 176 GLY B CA 1
ATOM 2997 C C . GLY B 1 176 ? 3.352 -9.156 -5.348 1 98.81 176 GLY B C 1
ATOM 2998 O O . GLY B 1 176 ? 4.555 -9.258 -5.598 1 98.81 176 GLY B O 1
ATOM 2999 N N . VAL B 1 177 ? 2.455 -9.125 -6.305 1 98.56 177 VAL B N 1
ATOM 3000 C CA . VAL B 1 177 ? 2.773 -9.133 -7.727 1 98.56 177 VAL B CA 1
ATOM 3001 C C . VAL B 1 177 ? 2.104 -7.945 -8.414 1 98.56 177 VAL B C 1
ATOM 3003 O O . VAL B 1 177 ? 0.9 -7.727 -8.25 1 98.56 177 VAL B O 1
ATOM 3006 N N . ARG B 1 178 ? 2.91 -7.176 -9.18 1 97.75 178 ARG B N 1
ATOM 3007 C CA . ARG B 1 178 ? 2.461 -5.992 -9.906 1 97.75 178 ARG B CA 1
ATOM 3008 C C . ARG B 1 178 ? 2.033 -4.891 -8.945 1 97.75 178 ARG B C 1
ATOM 3010 O O . ARG B 1 178 ? 0.884 -4.445 -8.969 1 97.75 178 ARG B O 1
ATOM 3017 N N . VAL B 1 179 ? 2.977 -4.402 -8.203 1 98.62 179 VAL B N 1
ATOM 3018 C CA . VAL B 1 179 ? 2.771 -3.271 -7.301 1 98.62 179 VAL B CA 1
ATOM 3019 C C . VAL B 1 179 ? 2.732 -1.974 -8.102 1 98.62 179 VAL B C 1
ATOM 3021 O O . VAL B 1 179 ? 1.815 -1.164 -7.945 1 98.62 179 VAL B O 1
ATOM 3024 N N . PHE B 1 180 ? 3.672 -1.825 -9.023 1 97.94 180 PHE B N 1
ATOM 3025 C CA . PHE B 1 180 ? 3.857 -0.575 -9.75 1 97.94 180 PHE B CA 1
ATOM 3026 C C . PHE B 1 180 ? 3.254 -0.665 -11.148 1 97.94 180 PHE B C 1
ATOM 3028 O O . PHE B 1 180 ? 2.881 0.352 -11.734 1 97.94 180 PHE B O 1
ATOM 3035 N N . SER B 1 181 ? 3.088 -1.844 -11.688 1 95.75 181 SER B N 1
ATOM 3036 C CA . SER B 1 181 ? 2.869 -2 -13.117 1 95.75 181 SER B CA 1
ATOM 3037 C C . SER B 1 181 ? 1.445 -2.457 -13.414 1 95.75 181 SER B C 1
ATOM 3039 O O . SER B 1 181 ? 1.133 -2.836 -14.547 1 95.75 181 SER B O 1
ATOM 3041 N N . ASP B 1 182 ? 0.603 -2.404 -12.461 1 94.75 182 ASP B N 1
ATOM 3042 C CA . ASP B 1 182 ? -0.746 -2.936 -12.625 1 94.75 182 ASP B CA 1
ATOM 3043 C C . ASP B 1 182 ? -1.528 -2.143 -13.664 1 94.75 182 ASP B C 1
ATOM 3045 O O . ASP B 1 182 ? -2.473 -2.658 -14.266 1 94.75 182 ASP B O 1
ATOM 3049 N N . LEU B 1 183 ? -1.15 -0.903 -13.891 1 92.62 183 LEU B N 1
ATOM 3050 C CA . LEU B 1 183 ? -1.921 -0.056 -14.797 1 92.62 183 LEU B CA 1
ATOM 3051 C C . LEU B 1 183 ? -1.508 -0.288 -16.25 1 92.62 183 LEU B C 1
ATOM 3053 O O . LEU B 1 183 ? -2.172 0.188 -17.172 1 92.62 183 LEU B O 1
ATOM 3057 N N . ALA B 1 184 ? -0.414 -0.996 -16.422 1 89.94 184 ALA B N 1
ATOM 3058 C CA . ALA B 1 184 ? 0.038 -1.269 -17.781 1 89.94 184 ALA B CA 1
ATOM 3059 C C . ALA B 1 184 ? -1.003 -2.07 -18.562 1 89.94 184 ALA B C 1
ATOM 3061 O O . ALA B 1 184 ? -1.566 -3.035 -18.031 1 89.94 184 ALA B O 1
ATOM 3062 N N . PRO B 1 185 ? -1.217 -1.713 -19.734 1 85.81 185 PRO B N 1
ATOM 3063 C CA . PRO B 1 185 ? -2.137 -2.508 -20.547 1 85.81 185 PRO B CA 1
ATOM 3064 C C . PRO B 1 185 ? -1.64 -3.932 -20.781 1 85.81 185 PRO B C 1
ATOM 3066 O O . PRO B 1 185 ? -0.43 -4.176 -20.797 1 85.81 185 PRO B O 1
ATOM 3069 N N . ARG B 1 186 ? -2.549 -4.848 -20.938 1 78.94 186 ARG B N 1
ATOM 3070 C CA . ARG B 1 186 ? -2.234 -6.258 -21.141 1 78.94 186 ARG B CA 1
ATOM 3071 C C . ARG B 1 186 ? -1.354 -6.445 -22.375 1 78.94 186 ARG B C 1
ATOM 3073 O O . ARG B 1 186 ? -0.476 -7.312 -22.391 1 78.94 186 ARG B O 1
ATOM 3080 N N . ASP B 1 187 ? -1.564 -5.562 -23.297 1 81.94 187 ASP B N 1
ATOM 3081 C CA . ASP B 1 187 ? -0.855 -5.719 -24.562 1 81.94 187 ASP B CA 1
ATOM 3082 C C . ASP B 1 187 ? 0.333 -4.766 -24.656 1 81.94 187 ASP B C 1
ATOM 3084 O O . ASP B 1 187 ? 0.86 -4.52 -25.734 1 81.94 187 ASP B O 1
ATOM 3088 N N . ALA B 1 188 ? 0.691 -4.199 -23.516 1 83.94 188 ALA B N 1
ATOM 3089 C CA . ALA B 1 188 ? 1.845 -3.303 -23.516 1 83.94 188 ALA B CA 1
ATOM 3090 C C . ALA B 1 188 ? 3.105 -4.035 -23.969 1 83.94 188 ALA B C 1
ATOM 3092 O O . ALA B 1 188 ? 3.33 -5.188 -23.578 1 83.94 188 ALA B O 1
ATOM 3093 N N . PRO B 1 189 ? 3.869 -3.371 -24.766 1 85.31 189 PRO B N 1
ATOM 3094 C CA . PRO B 1 189 ? 5.141 -4 -25.125 1 85.31 189 PRO B CA 1
ATOM 3095 C C . PRO B 1 189 ? 6.066 -4.199 -23.922 1 85.31 189 PRO B C 1
ATOM 3097 O O . PRO B 1 189 ? 5.941 -3.492 -22.922 1 85.31 189 PRO B O 1
ATOM 3100 N N . ILE B 1 190 ? 6.922 -5.18 -24.047 1 84.62 190 ILE B N 1
ATOM 3101 C CA . ILE B 1 190 ? 7.941 -5.387 -23.031 1 84.62 190 ILE B CA 1
ATOM 3102 C C . ILE B 1 190 ? 8.859 -4.172 -22.969 1 84.62 190 ILE B C 1
ATOM 3104 O O . ILE B 1 190 ? 9.477 -3.797 -23.969 1 84.62 190 ILE B O 1
ATOM 3108 N N . PRO B 1 191 ? 8.953 -3.535 -21.891 1 85.5 191 PRO B N 1
ATOM 3109 C CA . PRO B 1 191 ? 9.797 -2.338 -21.797 1 85.5 191 PRO B CA 1
ATOM 3110 C C . PRO B 1 191 ? 11.281 -2.648 -21.938 1 85.5 191 PRO B C 1
ATOM 3112 O O . PRO B 1 191 ? 11.719 -3.756 -21.609 1 85.5 191 PRO B O 1
ATOM 3115 N N . ALA B 1 192 ? 12.023 -1.694 -22.469 1 87.38 192 ALA B N 1
ATOM 3116 C CA . ALA B 1 192 ? 13.469 -1.833 -22.641 1 87.38 192 ALA B CA 1
ATOM 3117 C C . ALA B 1 192 ? 14.164 -2.027 -21.297 1 87.38 192 ALA B C 1
ATOM 3119 O O . ALA B 1 192 ? 15.211 -2.674 -21.219 1 87.38 192 ALA B O 1
ATOM 3120 N N . ASP B 1 193 ? 13.633 -1.579 -20.312 1 92.69 193 ASP B N 1
ATOM 3121 C CA . ASP B 1 193 ? 14.219 -1.657 -18.969 1 92.69 193 ASP B CA 1
ATOM 3122 C C . ASP B 1 193 ? 13.492 -2.697 -18.125 1 92.69 193 ASP B C 1
ATOM 3124 O O . ASP B 1 193 ? 13.273 -2.486 -16.922 1 92.69 193 ASP B O 1
ATOM 3128 N N . LEU B 1 194 ? 13.234 -3.834 -18.75 1 93.56 194 LEU B N 1
ATOM 3129 C CA . LEU B 1 194 ? 12.477 -4.906 -18.109 1 93.56 194 LEU B CA 1
ATOM 3130 C C . LEU B 1 194 ? 13.188 -5.406 -16.859 1 93.56 194 LEU B C 1
ATOM 3132 O O . LEU B 1 194 ? 12.547 -5.676 -15.844 1 93.56 194 LEU B O 1
ATOM 3136 N N . ASP B 1 195 ? 14.477 -5.527 -16.922 1 95.69 195 ASP B N 1
ATOM 3137 C CA . ASP B 1 195 ? 15.234 -6.016 -15.773 1 95.69 195 ASP B CA 1
ATOM 3138 C C . ASP B 1 195 ? 15.07 -5.09 -14.578 1 95.69 195 ASP B C 1
ATOM 3140 O O . ASP B 1 195 ? 14.906 -5.555 -13.445 1 95.69 195 ASP B O 1
ATOM 3144 N N . ALA B 1 196 ? 15.18 -3.809 -14.844 1 96.81 196 ALA B N 1
ATOM 3145 C CA . ALA B 1 196 ? 15.008 -2.828 -13.773 1 96.81 196 ALA B CA 1
ATOM 3146 C C . ALA B 1 196 ? 13.586 -2.869 -13.219 1 96.81 196 ALA B C 1
ATOM 3148 O O . ALA B 1 196 ? 13.383 -2.777 -12.008 1 96.81 196 ALA B O 1
ATOM 3149 N N . LEU B 1 197 ? 12.633 -2.975 -14.109 1 96.94 197 LEU B N 1
ATOM 3150 C CA . LEU B 1 197 ? 11.242 -3.119 -13.688 1 96.94 197 LEU B CA 1
ATOM 3151 C C . LEU B 1 197 ? 11.07 -4.336 -12.781 1 96.94 197 LEU B C 1
ATOM 3153 O O . LEU B 1 197 ? 10.477 -4.234 -11.711 1 96.94 197 LEU B O 1
ATOM 3157 N N . LEU B 1 198 ? 11.562 -5.465 -13.188 1 97.5 198 LEU B N 1
ATOM 3158 C CA . LEU B 1 198 ? 11.414 -6.703 -12.422 1 97.5 198 LEU B CA 1
ATOM 3159 C C . LEU B 1 198 ? 12.102 -6.59 -11.07 1 97.5 198 LEU B C 1
ATOM 3161 O O . LEU B 1 198 ? 11.594 -7.102 -10.062 1 97.5 198 LEU B O 1
ATOM 3165 N N . ALA B 1 199 ? 13.281 -5.914 -11.07 1 98.06 199 ALA B N 1
ATOM 3166 C CA . ALA B 1 199 ? 13.984 -5.723 -9.805 1 98.06 199 ALA B CA 1
ATOM 3167 C C . ALA B 1 199 ? 13.148 -4.891 -8.836 1 98.06 199 ALA B C 1
ATOM 3169 O O . ALA B 1 199 ? 13.047 -5.227 -7.648 1 98.06 199 ALA B O 1
ATOM 3170 N N . ALA B 1 200 ? 12.562 -3.822 -9.312 1 98.31 200 ALA B N 1
ATOM 3171 C CA . ALA B 1 200 ? 11.719 -2.965 -8.484 1 98.31 200 ALA B CA 1
ATOM 3172 C C . ALA B 1 200 ? 10.492 -3.719 -7.984 1 98.31 200 ALA B C 1
ATOM 3174 O O . ALA B 1 200 ? 10.148 -3.645 -6.805 1 98.31 200 ALA B O 1
ATOM 3175 N N . GLU B 1 201 ? 9.875 -4.473 -8.867 1 98.56 201 GLU B N 1
ATOM 3176 C CA . GLU B 1 201 ? 8.688 -5.246 -8.508 1 98.56 201 GLU B CA 1
ATOM 3177 C C . GLU B 1 201 ? 9.031 -6.355 -7.516 1 98.56 201 GLU B C 1
ATOM 3179 O O . GLU B 1 201 ? 8.258 -6.641 -6.602 1 98.56 201 GLU B O 1
ATOM 3184 N N . GLU B 1 202 ? 10.125 -6.965 -7.758 1 98 202 GLU B N 1
ATOM 3185 C CA . GLU B 1 202 ? 10.57 -7.996 -6.824 1 98 202 GLU B CA 1
ATOM 3186 C C . GLU B 1 202 ? 10.781 -7.426 -5.426 1 98 202 GLU B C 1
ATOM 3188 O O . GLU B 1 202 ? 10.344 -8.016 -4.438 1 98 202 GLU B O 1
ATOM 3193 N N . ARG B 1 203 ? 11.492 -6.297 -5.371 1 98.38 203 ARG B N 1
ATOM 3194 C CA . ARG B 1 203 ? 11.719 -5.641 -4.09 1 98.38 203 ARG B CA 1
ATOM 3195 C C . ARG B 1 203 ? 10.398 -5.246 -3.432 1 98.38 203 ARG B C 1
ATOM 3197 O O . ARG B 1 203 ? 10.172 -5.543 -2.258 1 98.38 203 ARG B O 1
ATOM 3204 N N . ALA B 1 204 ? 9.539 -4.613 -4.18 1 98.75 204 ALA B N 1
ATOM 3205 C CA . ALA B 1 204 ? 8.25 -4.184 -3.66 1 98.75 204 ALA B CA 1
ATOM 3206 C C . ALA B 1 204 ? 7.41 -5.383 -3.219 1 98.75 204 ALA B C 1
ATOM 3208 O O . ALA B 1 204 ? 6.785 -5.355 -2.156 1 98.75 204 ALA B O 1
ATOM 3209 N N . GLY B 1 205 ? 7.418 -6.418 -4.031 1 98.69 205 GLY B N 1
ATOM 3210 C CA . GLY B 1 205 ? 6.605 -7.598 -3.783 1 98.69 205 GLY B CA 1
ATOM 3211 C C . GLY B 1 205 ? 7.035 -8.375 -2.549 1 98.69 205 GLY B C 1
ATOM 3212 O O . GLY B 1 205 ? 6.289 -9.219 -2.051 1 98.69 205 GLY B O 1
ATOM 3213 N N . SER B 1 206 ? 8.219 -8.094 -2.016 1 98.25 206 SER B N 1
ATOM 3214 C CA . SER B 1 206 ? 8.742 -8.805 -0.853 1 98.25 206 SER B CA 1
ATOM 3215 C C . SER B 1 206 ? 8.789 -7.902 0.373 1 98.25 206 SER B C 1
ATOM 3217 O O . SER B 1 206 ? 9.352 -8.273 1.404 1 98.25 206 SER B O 1
ATOM 3219 N N . THR B 1 207 ? 8.297 -6.723 0.248 1 97.88 207 THR B N 1
ATOM 3220 C CA . THR B 1 207 ? 8.477 -5.723 1.294 1 97.88 207 THR B CA 1
ATOM 3221 C C . THR B 1 207 ? 7.137 -5.098 1.682 1 97.88 207 THR B C 1
ATOM 3223 O O . THR B 1 207 ? 6.359 -4.695 0.813 1 97.88 207 THR B O 1
ATOM 3226 N N . ASP B 1 208 ? 6.816 -5.055 2.998 1 97.75 208 ASP B N 1
ATOM 3227 C CA . ASP B 1 208 ? 5.695 -4.254 3.48 1 97.75 208 ASP B CA 1
ATOM 3228 C C . ASP B 1 208 ? 6.051 -2.771 3.51 1 97.75 208 ASP B C 1
ATOM 3230 O O . ASP B 1 208 ? 7.199 -2.406 3.781 1 97.75 208 ASP B O 1
ATOM 3234 N N . PRO B 1 209 ? 5.215 -1.912 3.248 1 98.44 209 PRO B N 1
ATOM 3235 C CA . PRO B 1 209 ? 3.789 -2.162 3.031 1 98.44 209 PRO B CA 1
ATOM 3236 C C . PRO B 1 209 ? 3.447 -2.383 1.559 1 98.44 209 PRO B C 1
ATOM 3238 O O . PRO B 1 209 ? 2.279 -2.588 1.217 1 98.44 209 PRO B O 1
ATOM 3241 N N . TYR B 1 210 ? 4.363 -2.438 0.687 1 98.88 210 TYR B N 1
ATOM 3242 C CA . TYR B 1 210 ? 4.133 -2.404 -0.753 1 98.88 210 TYR B CA 1
ATOM 3243 C C . TYR B 1 210 ? 3.363 -3.639 -1.211 1 98.88 210 TYR B C 1
ATOM 3245 O O . TYR B 1 210 ? 2.357 -3.523 -1.917 1 98.88 210 TYR B O 1
ATOM 3253 N N . ARG B 1 211 ? 3.773 -4.785 -0.772 1 98.75 211 ARG B N 1
ATOM 3254 C CA . ARG B 1 211 ? 3.191 -6.023 -1.288 1 98.75 211 ARG B CA 1
ATOM 3255 C C . ARG B 1 211 ? 1.722 -6.141 -0.898 1 98.75 211 ARG B C 1
ATOM 3257 O O . ARG B 1 211 ? 0.937 -6.777 -1.603 1 98.75 211 ARG B O 1
ATOM 3264 N N . ALA B 1 212 ? 1.304 -5.426 0.159 1 98.75 212 ALA B N 1
ATOM 3265 C CA . ALA B 1 212 ? -0.068 -5.535 0.649 1 98.75 212 ALA B CA 1
ATOM 3266 C C . ALA B 1 212 ? -1.045 -4.848 -0.301 1 98.75 212 ALA B C 1
ATOM 3268 O O . ALA B 1 212 ? -2.246 -5.125 -0.273 1 98.75 212 ALA B O 1
ATOM 3269 N N . VAL B 1 213 ? -0.541 -3.957 -1.208 1 98.75 213 VAL B N 1
ATOM 3270 C CA . VAL B 1 213 ? -1.444 -3.252 -2.109 1 98.75 213 VAL B CA 1
ATOM 3271 C C . VAL B 1 213 ? -1.22 -3.727 -3.543 1 98.75 213 VAL B C 1
ATOM 3273 O O . VAL B 1 213 ? -1.702 -3.105 -4.492 1 98.75 213 VAL B O 1
ATOM 3276 N N . ALA B 1 214 ? -0.471 -4.801 -3.75 1 98.81 214 ALA B N 1
ATOM 3277 C CA . ALA B 1 214 ? -0.21 -5.336 -5.082 1 98.81 214 ALA B CA 1
ATOM 3278 C C . ALA B 1 214 ? -1.497 -5.84 -5.734 1 98.81 214 ALA B C 1
ATOM 3280 O O . ALA B 1 214 ? -2.488 -6.094 -5.047 1 98.81 214 ALA B O 1
ATOM 3281 N N . ALA B 1 215 ? -1.474 -5.953 -7.008 1 98.19 215 ALA B N 1
ATOM 3282 C CA . ALA B 1 215 ? -2.631 -6.43 -7.762 1 98.19 215 ALA B CA 1
ATOM 3283 C C . ALA B 1 215 ? -2.951 -7.879 -7.414 1 98.19 215 ALA B C 1
ATOM 3285 O O . ALA B 1 215 ? -4.121 -8.266 -7.359 1 98.19 215 ALA B O 1
ATOM 3286 N N . LEU B 1 216 ? -1.94 -8.633 -7.266 1 98.56 216 LEU B N 1
ATOM 3287 C CA . LEU B 1 216 ? -2.08 -10.055 -6.973 1 98.56 216 LEU B CA 1
ATOM 3288 C C . LEU B 1 216 ? -1.298 -10.43 -5.719 1 98.56 216 LEU B C 1
ATOM 3290 O O . LEU B 1 216 ? -0.328 -9.758 -5.363 1 98.56 216 LEU B O 1
ATOM 3294 N N . THR B 1 217 ? -1.724 -11.453 -5.07 1 98.81 217 THR B N 1
ATOM 3295 C CA . THR B 1 217 ? -1.03 -12.055 -3.938 1 98.81 217 THR B CA 1
ATOM 3296 C C . THR B 1 217 ? -0.534 -13.453 -4.289 1 98.81 217 THR B C 1
ATOM 3298 O O . THR B 1 217 ? -1.299 -14.281 -4.785 1 98.81 217 THR B O 1
ATOM 3301 N N . HIS B 1 218 ? 0.717 -13.641 -4.168 1 98.88 218 HIS B N 1
ATOM 3302 C CA . HIS B 1 218 ? 1.371 -14.93 -4.398 1 98.88 218 HIS B CA 1
ATOM 3303 C C . HIS B 1 218 ? 1.729 -15.609 -3.078 1 98.88 218 HIS B C 1
ATOM 3305 O O . HIS B 1 218 ? 2.553 -15.094 -2.316 1 98.88 218 HIS B O 1
ATOM 3311 N N . LEU B 1 219 ? 1.144 -16.734 -2.779 1 98.81 219 LEU B N 1
ATOM 3312 C CA . LEU B 1 219 ? 1.366 -17.453 -1.527 1 98.81 219 LEU B CA 1
ATOM 3313 C C . LEU B 1 219 ? 2.172 -18.734 -1.765 1 98.81 219 LEU B C 1
ATOM 3315 O O . LEU B 1 219 ? 1.898 -19.469 -2.707 1 98.81 219 LEU B O 1
ATOM 3319 N N . ILE B 1 220 ? 3.148 -18.922 -0.989 1 98.69 220 ILE B N 1
ATOM 3320 C CA . ILE B 1 220 ? 3.908 -20.172 -0.909 1 98.69 220 ILE B CA 1
ATOM 3321 C C . ILE B 1 220 ? 3.488 -20.953 0.334 1 98.69 220 ILE B C 1
ATOM 3323 O O . ILE B 1 220 ? 3.744 -20.516 1.461 1 98.69 220 ILE B O 1
ATOM 3327 N N . CYS B 1 221 ? 2.877 -22.094 0.106 1 98.38 221 CYS B N 1
ATOM 3328 C CA . CYS B 1 221 ? 2.289 -22.859 1.193 1 98.38 221 CYS B CA 1
ATOM 3329 C C . CYS B 1 221 ? 2.939 -24.234 1.302 1 98.38 221 CYS B C 1
ATOM 3331 O O . CYS B 1 221 ? 3.426 -24.781 0.307 1 98.38 221 CYS B O 1
ATOM 3333 N N . ARG B 1 222 ? 2.902 -24.781 2.486 1 96.81 222 ARG B N 1
ATOM 3334 C CA . ARG B 1 222 ? 3.398 -26.125 2.771 1 96.81 222 ARG B CA 1
ATOM 3335 C C . ARG B 1 222 ? 2.471 -26.859 3.734 1 96.81 222 ARG B C 1
ATOM 3337 O O . ARG B 1 222 ? 1.708 -26.234 4.469 1 96.81 222 ARG B O 1
ATOM 3344 N N . PRO B 1 223 ? 2.562 -28.188 3.594 1 95.81 223 PRO B N 1
ATOM 3345 C CA . PRO B 1 223 ? 1.821 -28.922 4.613 1 95.81 223 PRO B CA 1
ATOM 3346 C C . PRO B 1 223 ? 2.262 -28.578 6.035 1 95.81 223 PRO B C 1
ATOM 3348 O O . PRO B 1 223 ? 3.457 -28.406 6.289 1 95.81 223 PRO B O 1
ATOM 3351 N N . ALA B 1 224 ? 1.239 -28.328 6.773 1 90.31 224 ALA B N 1
ATOM 3352 C CA . ALA B 1 224 ? 1.542 -28.031 8.172 1 90.31 224 ALA B CA 1
ATOM 3353 C C . ALA B 1 224 ? 2.285 -29.203 8.828 1 90.31 224 ALA B C 1
ATOM 3355 O O . ALA B 1 224 ? 2.07 -30.359 8.477 1 90.31 224 ALA B O 1
ATOM 3356 N N . ALA B 1 225 ? 3.352 -28.844 9.547 1 74.31 225 ALA B N 1
ATOM 3357 C CA . ALA B 1 225 ? 4.09 -29.875 10.273 1 74.31 225 ALA B CA 1
ATOM 3358 C C . ALA B 1 225 ? 3.162 -30.672 11.188 1 74.31 225 ALA B C 1
ATOM 3360 O O . ALA B 1 225 ? 2.311 -30.094 11.875 1 74.31 225 ALA B O 1
ATOM 3361 N N . GLY B 1 226 ? 2.604 -31.859 10.727 1 57.06 226 GLY B N 1
ATOM 3362 C CA . GLY B 1 226 ? 1.889 -32.75 11.625 1 57.06 226 GLY B CA 1
ATOM 3363 C C . GLY B 1 226 ? 2.561 -32.906 12.984 1 57.06 226 GLY B C 1
ATOM 3364 O O . GLY B 1 226 ? 3.754 -32.625 13.117 1 57.06 226 GLY B O 1
#

Sequence (452 aa):
MVTRQLAENLPATACHVLDVGSGQGTQALRMAARGHQVTALDASRELLDLLEAGIQPGMRVRTVQAQAERLGELFEPGGFDVVLCHGVLMYFDDPDPLLAGLAGMLAPGGVLSLLVRNGDGLAMRPGLQGDWAGALAAFDETRYRNRIGVTARADRLGELTRRLAGHGLEVGRWYGVRVFSDLAPRDAPIPADLDALLAAEERAGSTDPYRAVAALTHLICRPAAGMVTRQLAENLPATACHVLDVGSGQGTQALRMAARGHQVTALDASRELLDLLEAGIQPGMRVRTVQAQAERLGELFEPGGFDVVLCHGVLMYFDDPDPLLAGLAGMLAPGGVLSLLVRNGDGLAMRPGLQGDWAGALAAFDETRYRNRIGVTARADRLGELTRRLAGHGLEVGRWYGVRVFSDLAPRDAPIPADLDALLAAEERAGSTDPYRAVAALTHLICRPAAG

Nearest PDB structures (foldseek):
  5dpm-assembly1_A  TM=8.022E-01  e=1.034E-10  Escherichia coli HS
  4kdc-assembly1_A  TM=7.413E-01  e=3.860E-11  Escherichia coli K-12
  4kdr-assembly1_A  TM=7.864E-01  e=1.915E-10  Escherichia coli K-12
  1vl5-assembly4_D  TM=6.619E-01  e=1.244E-10  Halalkali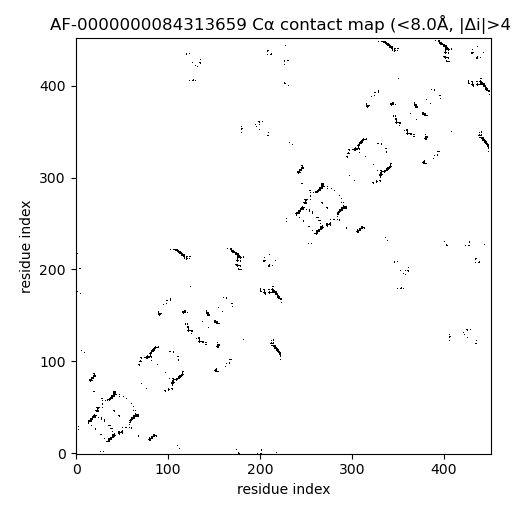bacterium halodurans C-125
  1xxl-assembly2_B  TM=6.226E-01  e=9.143E-11  Bacillus subtilis

Radius of gyration: 26.51 Å; Cα contacts (8 Å, |Δi|>4): 946; chains: 2; bounding box: 35×80×62 Å

Solvent-accessible surface area (backbone atoms only — not comparable to full-atom values): 23490 Å² total; per-residue (Å²): 107,67,64,62,57,47,59,76,72,51,75,95,58,72,43,38,32,35,26,40,45,32,50,58,21,69,65,49,51,54,43,13,72,72,57,18,41,27,39,34,28,23,64,46,64,70,31,46,50,53,24,59,69,66,63,50,93,86,46,41,73,45,80,42,81,40,58,73,79,44,44,72,80,74,47,64,72,39,66,19,44,30,37,38,33,51,75,44,62,34,74,38,94,68,48,59,67,47,52,46,42,56,50,43,32,37,20,92,84,14,39,38,40,39,31,40,42,21,22,63,18,48,26,48,61,34,30,61,69,66,36,33,70,56,15,56,53,22,72,81,35,43,65,44,69,44,98,87,70,46,76,33,39,34,45,37,66,70,61,48,49,53,54,38,42,75,57,48,29,35,76,77,48,66,33,18,41,45,59,51,56,63,80,56,56,92,80,53,74,82,57,94,55,44,66,49,48,49,51,36,38,50,53,37,13,69,30,84,52,47,22,56,47,4,50,22,36,36,38,38,26,29,62,46,85,124,108,66,66,62,58,47,62,77,72,51,75,95,59,72,43,39,33,35,25,40,45,33,50,59,22,67,65,49,51,53,43,14,73,71,58,20,41,26,39,35,28,23,65,47,64,69,32,45,50,52,26,58,71,66,62,52,92,87,45,42,74,44,79,43,81,41,59,73,80,45,44,72,80,75,45,64,71,38,66,19,44,30,38,38,35,51,74,43,63,33,73,38,94,68,48,59,67,48,52,44,44,55,51,43,32,37,19,92,84,14,38,39,40,38,30,38,41,21,22,63,18,48,25,47,62,34,31,61,68,65,37,32,68,58,15,55,53,22,71,83,37,44,66,45,70,44,99,87,70,45,76,33,38,35,44,37,66,71,60,51,50,51,53,38,43,76,56,49,28,35,76,77,46,68,32,17,39,46,60,50,54,63,81,56,57,92,80,54,75,84,57,94,56,44,67,50,47,49,50,36,37,50,53,36,13,70,32,84,51,46,22,57,49,4,50,23,36,36,37,38,27,29,62,46,84,123

Organism: NCBI:txid1909395

Foldseek 3Di:
DLLVVVVVPDDPDAWEEEEQQCFLNVPPQVSQVSPHAYEYEEQDPVRVVNNVVSHDPNGHYHYYHDHLLCLVVPDQFQATQEYEDAANQFADPDSLSSLLSRLRNHHANHKYKYKFFELCQQLVQCVVVVVVVSSVVSNVAQWDQDPVGDITGTDHPVVVQVSNVVNQKHFPDKWAAALPCVNPDPPDDCDPPNVVVVVVRRVQRRDPPRRNNHRMMITMMHGHDD/DLLVVVVVPDDPDAWEEEEEQCFLNPPPQVSQVSPHAYEYEEQDPVRVVNNVVSHDPNGHYHYYHDHLLCLVVPDQFQAGQEYEDAAPQFADPDSLSSLLSRLRNHHANHKYKYKFFELCQQLVQCVVVVVVVSSVVSNPAQWDQDPVGDITGGDHPVVVQVSNVVNQKHFPDKWAAALPCPNPDPPDDCDPPNVVVVVVRRVQRRDPPRRNNHRMMITMMHGHDD

InterPro domains:
  IPR013216 Methyltransferase type 11 [PF08241] (18-113)
  IPR029063 S-adenosyl-L-methionine-dependent methyltransferase superfamily [G3DSA:3.40.50.150] (1-224)
  IPR029063 S-adenosyl-L-methionine-dependent methyltransferase superfamily [SSF53335] (3-203)

Secondary structure (DSSP, 8-state):
-HHHHHHTTS-SS--EEEEET-TT-HHHHHHHHTT-EEEEEES-HHHHHHHHHTPPTT-EEEEEE--GGGHHHHS-TT-EEEEEEES-GGG-SS-HHHHHHHHHHEEEEEEEEEEEEBGGGTTHHHHHTT-HHHHHHHTT--EEE-TTS-EEE-B-HHHHHHHHHHTTEEEEEEEEE-SS-TTS-TTPPPPTTHHHHHHHHHHHHTSTTGGGGSSEEEEEEEE---/-HHHHHHTTS-SS--EEEEET-TT-HHHHHHHHTT-EEEEEES-HHHHHHHHHTPPTT-EEEEEE--GGGHHHHS-TT-EEEEEEES-GGG-SS-HHHHHHHHHHEEEEEEEEEEEEBGGGTTHHHHHTT-HHHHHHHTT--EEE-TTS-EEE-B-HHHHHHHHHHTTEEEEEEEEE-SS-TTS-TTPPPPTTHHHHHHHHHHHHTSTTGGGGSSEEEEEEEE---

pLDDT: mean 95.86, std 5.1, range [57.0, 98.88]